Protein AF-0000000083551560 (afdb_homodimer)

pLDDT: mean 97.38, std 2.52, range [78.31, 99.0]

Foldseek 3Di:
DKKKKWFADLVAQKIKMKMWDQAFDPLPAFWDDDRNFKIKGKDQVGDSVLRVQLVVCSVVPDAQVVSQVVSCPPDPVSLRIKMKMHTNDDWIDIDHHVPQDAAWEWDIADRMIMTDGQFLDNCLNVQLRVQLVVPVVDDNQVSRLSSVVSSVVVGGHNDDQIFKMWMWMQHPPGQTLDTDIRRGDPSPHSVVSVVVVVVCPNVSVVVVCCVPPVLVPFAEPVVLVVVLVVCVVVVNCVPPVCVVPVVVGGYDD/DKKKKWFADLVAQKIKMKMWDQAFDPLPAFWDDDRNFKIKGKDQVGDSVLRVQLVVCSVVPDAQVVSQVVSCPPDPVSLRIKMKMHTNDDWIDIDHHVPQDAAWEWDIADRMIMTDGQFLDNCLRVQLRVQLVVPVVDDNQVSRLSSVVSSVVVGGHNDHQIFKMWMWMQHPPRRTLDTDIRRGDPSPHSVVSVVVVVVCPCVSVVVVCCVPPVLPDFAEPVVLVVVLVVCVVVVNCVPPVCVVPVVVGGYDD

Organism: NCBI:txid2306993

Structure (mmCIF, N/CA/C/O backbone):
data_AF-0000000083551560-model_v1
#
loop_
_entity.id
_entity.type
_entity.pdbx_description
1 polymer 'DUF1028 domain-containing protein'
#
loop_
_atom_site.group_PDB
_atom_site.id
_atom_site.type_symbol
_atom_site.label_atom_id
_atom_site.label_alt_id
_atom_site.label_comp_id
_atom_site.label_asym_id
_atom_site.label_entity_id
_atom_site.label_seq_id
_atom_site.pdbx_PDB_ins_code
_atom_site.Cartn_x
_atom_site.Cartn_y
_atom_site.Cartn_z
_atom_site.occupancy
_atom_site.B_iso_or_equiv
_atom_site.auth_seq_id
_atom_site.auth_comp_id
_atom_site.auth_asym_id
_atom_site.auth_atom_id
_atom_site.pdbx_PDB_model_num
ATOM 1 N N . MET A 1 1 ? 1.257 18.984 1.063 1 97.06 1 MET A N 1
ATOM 2 C CA . MET A 1 1 ? -0.094 19.359 1.476 1 97.06 1 MET A CA 1
ATOM 3 C C . MET A 1 1 ? -0.977 18.109 1.617 1 97.06 1 MET A C 1
ATOM 5 O O . MET A 1 1 ? -0.95 17.234 0.764 1 97.06 1 MET A O 1
ATOM 9 N N . THR A 1 2 ? -1.679 18.062 2.654 1 98.44 2 THR A N 1
ATOM 10 C CA . THR A 1 2 ? -2.381 16.812 2.936 1 98.44 2 THR A CA 1
ATOM 11 C C . THR A 1 2 ? -3.582 17.062 3.846 1 98.44 2 THR A C 1
ATOM 13 O O . THR A 1 2 ? -3.502 17.859 4.781 1 98.44 2 THR A O 1
ATOM 16 N N . PHE A 1 3 ? -4.68 16.453 3.555 1 98.88 3 PHE A N 1
ATOM 17 C CA . PHE A 1 3 ? -5.719 16.281 4.566 1 98.88 3 PHE A CA 1
ATOM 18 C C . PHE A 1 3 ? -6.18 14.828 4.629 1 98.88 3 PHE A C 1
ATOM 20 O O . PHE A 1 3 ? -6.164 14.125 3.617 1 98.88 3 PHE A O 1
ATOM 27 N N . SER A 1 4 ? -6.488 14.367 5.793 1 98.94 4 SER A N 1
ATOM 28 C CA . SER A 1 4 ? -6.73 12.961 6.09 1 98.94 4 SER A CA 1
ATOM 29 C C . SER A 1 4 ? -7.738 12.797 7.227 1 98.94 4 SER A C 1
ATOM 31 O O . SER A 1 4 ? -8.047 13.766 7.93 1 98.94 4 SER A O 1
ATOM 33 N N . ILE A 1 5 ? -8.25 11.594 7.324 1 98.94 5 ILE A N 1
ATOM 34 C CA . ILE A 1 5 ? -9.133 11.25 8.43 1 98.94 5 ILE A CA 1
ATOM 35 C C . ILE A 1 5 ? -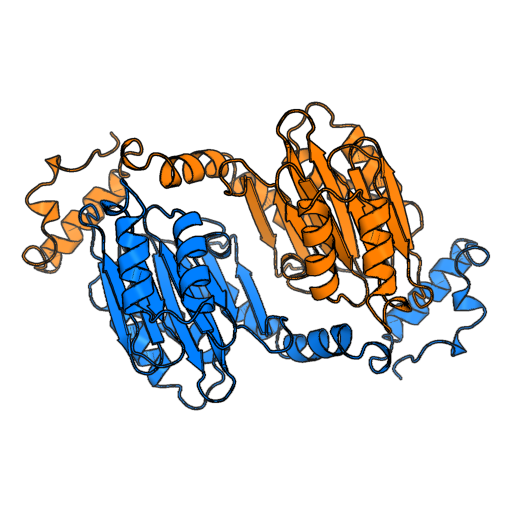8.875 9.805 8.859 1 98.94 5 ILE A C 1
ATOM 37 O O . ILE A 1 5 ? -8.648 8.93 8.023 1 98.94 5 ILE A O 1
ATOM 41 N N . ILE A 1 6 ? -8.812 9.555 10.141 1 98.94 6 ILE A N 1
ATOM 42 C CA . ILE A 1 6 ? -8.836 8.219 10.727 1 98.94 6 ILE A CA 1
ATOM 43 C C . ILE A 1 6 ? -10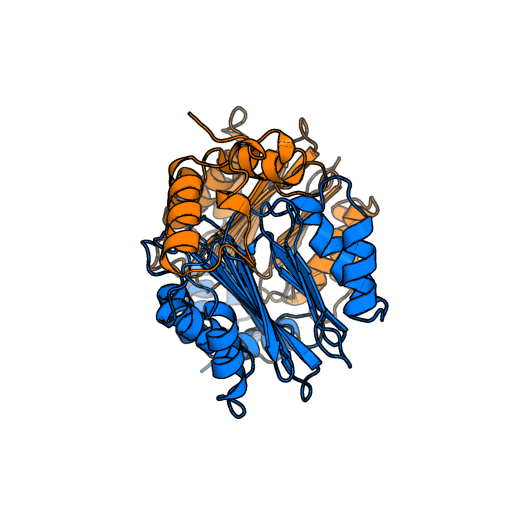.094 8.055 11.578 1 98.94 6 ILE A C 1
ATOM 45 O O . ILE A 1 6 ? -10.609 9.023 12.133 1 98.94 6 ILE A O 1
ATOM 49 N N . ALA A 1 7 ? -10.539 6.828 11.648 1 98.69 7 ALA A N 1
ATOM 50 C CA . ALA A 1 7 ? -11.812 6.594 12.32 1 98.69 7 ALA A CA 1
ATOM 51 C C . ALA A 1 7 ? -11.93 5.141 12.766 1 98.69 7 ALA A C 1
ATOM 53 O O . ALA A 1 7 ? -11.141 4.289 12.359 1 98.69 7 ALA A O 1
ATOM 54 N N . ARG A 1 8 ? -12.859 4.883 13.609 1 97.56 8 ARG A N 1
ATOM 55 C CA . ARG A 1 8 ? -13.156 3.527 14.07 1 97.56 8 ARG A CA 1
ATOM 56 C C . ARG A 1 8 ? -14.641 3.211 13.914 1 97.56 8 ARG A C 1
ATOM 58 O O . ARG A 1 8 ? -15.477 4.117 13.914 1 97.56 8 ARG A O 1
ATOM 65 N N . ASP A 1 9 ? -14.953 2.07 13.734 1 95.44 9 ASP A N 1
ATOM 66 C CA . ASP A 1 9 ? -16.281 1.498 13.836 1 95.44 9 ASP A CA 1
ATOM 67 C C . ASP A 1 9 ? -16.422 0.632 15.086 1 95.44 9 ASP A C 1
ATOM 69 O O . ASP A 1 9 ? -15.938 -0.5 15.117 1 95.44 9 ASP A O 1
ATOM 73 N N . THR A 1 10 ? -17.125 1.082 16.016 1 90.88 10 THR A N 1
ATOM 74 C CA . THR A 1 10 ? -17.188 0.45 17.328 1 90.88 10 THR A CA 1
ATOM 75 C C . THR A 1 10 ? -17.969 -0.865 17.266 1 90.88 10 THR A C 1
ATOM 77 O O . THR A 1 10 ? -17.859 -1.702 18.156 1 90.88 10 THR A O 1
ATOM 80 N N . ARG A 1 11 ? -18.75 -1.094 16.234 1 91.75 11 ARG A N 1
ATOM 81 C CA . ARG A 1 11 ? -19.531 -2.32 16.094 1 91.75 11 ARG A CA 1
ATOM 82 C C . ARG A 1 11 ? -18.641 -3.477 15.641 1 91.75 11 ARG A C 1
ATOM 84 O O . ARG A 1 11 ? -18.828 -4.613 16.078 1 91.75 11 ARG A O 1
ATOM 91 N N . THR A 1 12 ? -17.594 -3.197 14.82 1 93.5 12 THR A N 1
ATOM 92 C CA . THR A 1 12 ? -16.859 -4.27 14.148 1 93.5 12 THR A CA 1
ATOM 93 C C . THR A 1 12 ? -15.422 -4.34 14.648 1 93.5 12 THR A C 1
ATOM 95 O O . THR A 1 12 ? -14.727 -5.332 14.414 1 93.5 12 THR A O 1
ATOM 98 N N . GLY A 1 13 ? -14.969 -3.271 15.305 1 95.81 13 GLY A N 1
ATOM 99 C CA . GLY A 1 13 ? -13.562 -3.197 15.68 1 95.81 13 GLY A CA 1
ATOM 100 C C . GLY A 1 13 ? -12.68 -2.682 14.562 1 95.81 13 GLY A C 1
ATOM 101 O O . GLY A 1 13 ? -11.469 -2.529 14.742 1 95.81 13 GLY A O 1
ATOM 102 N N . ALA A 1 14 ? -13.273 -2.328 13.43 1 98.06 14 ALA A N 1
ATOM 103 C CA . ALA A 1 14 ? -12.508 -1.845 12.281 1 98.06 14 ALA A CA 1
ATOM 104 C C . ALA A 1 14 ? -11.984 -0.431 12.523 1 98.06 14 ALA A C 1
ATOM 106 O O . ALA A 1 14 ? -12.68 0.395 13.125 1 98.06 14 ALA A O 1
ATOM 107 N N . PHE A 1 15 ? -10.875 -0.193 12.141 1 98.75 15 PHE A N 1
ATOM 108 C CA . PHE A 1 15 ? -10.297 1.14 12 1 98.75 15 PHE A CA 1
ATOM 109 C C . PHE A 1 15 ? -10.039 1.467 10.531 1 98.75 15 PHE A C 1
ATOM 111 O O . PHE A 1 15 ? -9.789 0.569 9.727 1 98.75 15 PHE A O 1
ATOM 118 N N . GLY A 1 16 ? -10.133 2.684 10.188 1 98.81 16 GLY A N 1
ATOM 119 C CA . GLY A 1 16 ? -9.938 3.074 8.797 1 98.81 16 GLY A CA 1
ATOM 120 C C . GLY A 1 16 ? -9.32 4.453 8.648 1 98.81 16 GLY A C 1
ATOM 121 O O . GLY A 1 16 ? -9.242 5.211 9.617 1 98.81 16 GLY A O 1
ATOM 122 N N . ALA A 1 17 ? -8.867 4.73 7.477 1 98.94 17 ALA A N 1
ATOM 123 C CA . ALA A 1 17 ? -8.273 6.016 7.125 1 98.94 17 ALA A CA 1
ATOM 124 C C . ALA A 1 17 ? -8.531 6.352 5.656 1 98.94 17 ALA A C 1
ATOM 126 O O . ALA A 1 17 ? -8.602 5.457 4.812 1 98.94 17 ALA A O 1
ATOM 127 N N . ALA A 1 18 ? -8.719 7.551 5.371 1 98.94 18 ALA A N 1
ATOM 128 C CA . ALA A 1 18 ? -8.68 8.125 4.027 1 98.94 18 ALA A CA 1
ATOM 129 C C . ALA A 1 18 ? -7.781 9.359 3.984 1 98.94 18 ALA A C 1
ATOM 131 O O . ALA A 1 18 ? -7.73 10.133 4.945 1 98.94 18 ALA A O 1
ATOM 132 N N . ILE A 1 19 ? -7.098 9.57 2.902 1 99 19 ILE A N 1
ATOM 133 C CA . ILE A 1 19 ? -6.09 10.617 2.832 1 99 19 ILE A CA 1
ATOM 134 C C . ILE A 1 19 ? -5.895 11.047 1.38 1 99 19 ILE A C 1
ATOM 136 O O . ILE A 1 19 ? -6.102 10.258 0.458 1 99 19 ILE A O 1
ATOM 140 N N . THR A 1 20 ? -5.539 12.289 1.147 1 98.94 20 THR A N 1
ATOM 141 C CA . THR A 1 20 ? -5.215 12.789 -0.182 1 98.94 20 THR A CA 1
ATOM 142 C C . THR A 1 20 ? -4.172 13.906 -0.1 1 98.94 20 THR A C 1
ATOM 144 O O . THR A 1 20 ? -3.947 14.477 0.97 1 98.94 20 THR A O 1
ATOM 147 N N . THR A 1 21 ? -3.455 14.086 -1.153 1 98.62 21 THR A N 1
ATOM 148 C CA . THR A 1 21 ? -2.438 15.133 -1.242 1 98.62 21 THR A CA 1
ATOM 149 C C . THR A 1 21 ? -2.178 15.508 -2.697 1 98.62 21 THR A C 1
ATOM 151 O O . THR A 1 21 ? -2.641 14.828 -3.615 1 98.62 21 THR A O 1
ATOM 154 N N . SER A 1 22 ? -1.489 16.562 -2.871 1 97.62 22 SER A N 1
ATOM 155 C CA . SER A 1 22 ? -1.077 17.031 -4.191 1 97.62 22 SER A CA 1
ATOM 156 C C . SER A 1 22 ? 0.208 16.359 -4.645 1 97.62 22 SER A C 1
ATOM 158 O O . SER A 1 22 ? 0.675 16.578 -5.762 1 97.62 22 SER A O 1
ATOM 160 N N . ASP A 1 23 ? 0.834 15.523 -3.846 1 96.81 23 ASP A N 1
ATOM 161 C CA . ASP A 1 23 ? 2.008 14.742 -4.223 1 96.81 23 ASP A CA 1
ATOM 162 C C . ASP A 1 23 ? 1.615 13.32 -4.621 1 96.81 23 ASP A C 1
ATOM 164 O O . ASP A 1 23 ? 0.434 12.969 -4.598 1 96.81 23 ASP A O 1
ATOM 168 N N . LEU A 1 24 ? 2.6 12.562 -5.086 1 98.19 24 LEU A N 1
ATOM 169 C CA . LEU A 1 24 ? 2.355 11.211 -5.582 1 98.19 24 LEU A CA 1
ATOM 170 C C . LEU A 1 24 ? 2.344 10.211 -4.434 1 98.19 24 LEU A C 1
ATOM 172 O O . LEU A 1 24 ? 3.061 10.383 -3.445 1 98.19 24 LEU A O 1
ATOM 176 N N . ALA A 1 25 ? 1.573 9.148 -4.473 1 98.56 25 ALA A N 1
ATOM 177 C CA . ALA A 1 25 ? 1.641 7.902 -3.715 1 98.56 25 ALA A CA 1
ATOM 178 C C . ALA A 1 25 ? 1.571 8.172 -2.215 1 98.56 25 ALA A C 1
ATOM 180 O O . ALA A 1 25 ? 2.395 7.66 -1.449 1 98.56 25 ALA A O 1
ATOM 181 N N . VAL A 1 26 ? 0.605 8.945 -1.795 1 98.44 26 VAL A N 1
ATOM 182 C CA . VAL A 1 26 ? 0.476 9.328 -0.392 1 98.44 26 VAL A CA 1
ATOM 183 C C . VAL A 1 26 ? 0.164 8.094 0.452 1 98.44 26 VAL A C 1
ATOM 185 O O . VAL A 1 26 ? 0.526 8.031 1.629 1 98.44 26 VAL A O 1
ATOM 188 N N . GLY A 1 27 ? -0.445 7.09 -0.131 1 98 27 GLY A N 1
ATOM 189 C CA . GLY A 1 27 ? -0.878 5.902 0.589 1 98 27 GLY A CA 1
ATOM 190 C C . GLY A 1 27 ? 0.275 5.078 1.126 1 98 27 GLY A C 1
ATOM 191 O O . GLY A 1 27 ? 0.076 4.191 1.959 1 98 27 GLY A O 1
ATOM 192 N N . SER A 1 28 ? 1.477 5.387 0.774 1 97.06 28 SER A N 1
ATOM 193 C CA . SER A 1 28 ? 2.625 4.559 1.127 1 97.06 28 SER A CA 1
ATOM 194 C C . SER A 1 28 ? 3.236 4.996 2.453 1 97.06 28 SER A C 1
ATOM 196 O O . SER A 1 28 ? 4.086 4.297 3.012 1 97.06 28 SER A O 1
ATOM 198 N N . ARG A 1 29 ? 2.807 6.105 3.104 1 96.25 29 ARG A N 1
ATOM 199 C CA . ARG A 1 29 ? 3.75 6.566 4.11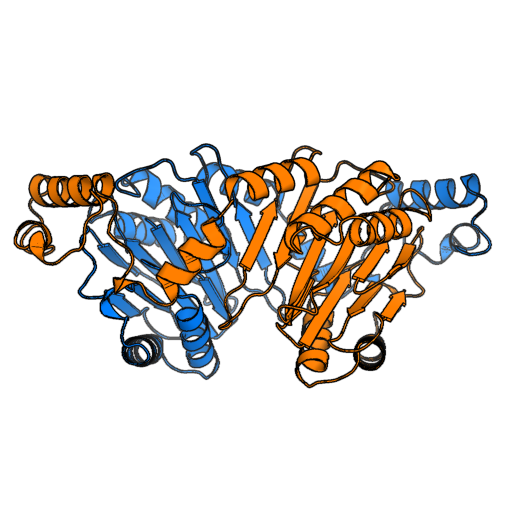7 1 96.25 29 ARG A CA 1
ATOM 200 C C . ARG A 1 29 ? 3.018 7.129 5.332 1 96.25 29 ARG A C 1
ATOM 202 O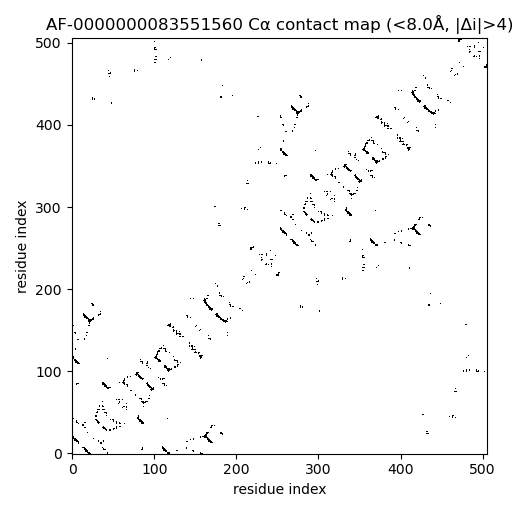 O . ARG A 1 29 ? 3.58 7.195 6.426 1 96.25 29 ARG A O 1
ATOM 209 N N . CYS A 1 30 ? 1.749 7.547 5.285 1 98.56 30 CYS A N 1
ATOM 210 C CA . CYS A 1 30 ? 1.188 8.438 6.297 1 98.56 30 CYS A CA 1
ATOM 211 C C . CYS A 1 30 ? 0.324 7.66 7.285 1 98.56 30 CYS A C 1
ATOM 213 O O . CYS A 1 30 ? 0.134 8.094 8.422 1 98.56 30 CYS A O 1
ATOM 215 N N . VAL A 1 31 ? -0.224 6.484 6.859 1 98.88 31 VAL A N 1
ATOM 216 C CA . VAL A 1 31 ? -1.311 5.855 7.602 1 98.88 31 VAL A CA 1
ATOM 217 C C . VAL A 1 31 ? -0.821 4.547 8.219 1 98.88 31 VAL A C 1
ATOM 219 O O . VAL A 1 31 ? -0.2 3.725 7.543 1 98.88 31 VAL A O 1
ATOM 222 N N . ARG A 1 32 ? -1.04 4.332 9.5 1 98.88 32 ARG A N 1
ATOM 223 C CA . ARG A 1 32 ? -0.891 3.041 10.156 1 98.88 32 ARG A CA 1
ATOM 224 C C . ARG A 1 32 ? -2.168 2.65 10.891 1 98.88 32 ARG A C 1
ATOM 226 O O . ARG A 1 32 ? -2.775 3.479 11.578 1 98.88 32 ARG A O 1
ATOM 233 N N . LEU A 1 33 ? -2.574 1.446 10.75 1 98.81 33 LEU A N 1
ATOM 234 C CA . LEU A 1 33 ? -3.795 0.947 11.375 1 98.81 33 LEU A CA 1
ATOM 235 C C . LEU A 1 33 ? -3.533 -0.365 12.109 1 98.81 33 LEU A C 1
ATOM 237 O O . LEU A 1 33 ? -2.648 -1.131 11.719 1 98.81 33 LEU A O 1
ATOM 241 N N . CYS A 1 34 ? -4.266 -0.611 13.094 1 98.38 34 CYS A N 1
ATOM 242 C CA . CYS A 1 34 ? -4.305 -1.884 13.805 1 98.38 34 CYS A CA 1
ATOM 243 C C . CYS A 1 34 ? -5.734 -2.238 14.203 1 98.38 34 CYS A C 1
ATOM 245 O O . CYS A 1 34 ? -6.355 -1.523 14.992 1 98.38 34 CYS A O 1
ATOM 247 N N . HIS A 1 35 ? -6.223 -3.342 13.719 1 98.38 35 HIS A N 1
ATOM 248 C CA . HIS A 1 35 ? -7.594 -3.775 13.969 1 98.38 35 HIS A CA 1
ATOM 249 C C . HIS A 1 35 ? -7.871 -3.881 15.469 1 98.38 35 HIS A C 1
ATOM 251 O O . HIS A 1 35 ? -7.082 -4.465 16.203 1 98.38 35 HIS A O 1
ATOM 257 N N . GLY A 1 36 ? -8.938 -3.293 15.891 1 97.75 36 GLY A N 1
ATOM 258 C CA . GLY A 1 36 ? -9.406 -3.379 17.266 1 97.75 36 GLY A CA 1
ATOM 259 C C . GLY A 1 36 ? -8.594 -2.533 18.219 1 97.75 36 GLY A C 1
ATOM 260 O O . GLY A 1 36 ? -8.953 -2.4 19.391 1 97.75 36 GLY A O 1
ATOM 261 N N . LYS A 1 37 ? -7.504 -1.82 17.703 1 98.06 37 LYS A N 1
ATOM 262 C CA . LYS A 1 37 ? -6.57 -1.209 18.641 1 98.06 37 LYS A CA 1
ATOM 263 C C . LYS A 1 37 ? -6.402 0.281 18.359 1 98.06 37 LYS A C 1
ATOM 265 O O . LYS A 1 37 ? -6.297 1.086 19.297 1 98.06 37 LYS A O 1
ATOM 270 N N . GLY A 1 38 ? -6.281 0.582 17.016 1 98.62 38 GLY A N 1
ATOM 271 C CA . GLY A 1 38 ? -6.117 2.012 16.812 1 98.62 38 GLY A CA 1
ATOM 272 C C . GLY A 1 38 ? -5.695 2.369 15.406 1 98.62 38 GLY A C 1
ATOM 273 O O . GLY A 1 38 ? -5.562 1.49 14.547 1 98.62 38 GLY A O 1
ATOM 274 N N . ALA A 1 39 ? -5.602 3.645 15.164 1 98.88 39 ALA A N 1
ATOM 275 C CA . ALA A 1 39 ? -5.09 4.254 13.945 1 98.88 39 ALA A CA 1
ATOM 276 C C . ALA A 1 39 ? -4.152 5.418 14.258 1 98.88 39 ALA A C 1
ATOM 278 O O . ALA A 1 39 ? -4.367 6.148 15.227 1 98.88 39 ALA A O 1
ATOM 279 N N . PHE A 1 40 ? -3.119 5.586 13.5 1 98.94 40 PHE A N 1
ATOM 280 C CA . PHE A 1 40 ? -2.127 6.633 13.711 1 98.94 40 PHE A CA 1
ATOM 281 C C . PHE A 1 40 ? -1.745 7.289 12.391 1 98.94 40 PHE A C 1
ATOM 283 O O . PHE A 1 40 ? -1.507 6.602 11.398 1 98.94 40 PHE A O 1
ATOM 290 N N . LEU A 1 41 ? -1.719 8.602 12.383 1 98.88 41 LEU A N 1
ATOM 291 C CA . LEU A 1 41 ? -1.284 9.391 11.234 1 98.88 41 LEU A CA 1
ATOM 292 C C . LEU A 1 41 ? 0.032 10.102 11.531 1 98.88 41 LEU A C 1
ATOM 294 O O . LEU A 1 41 ? 0.204 10.672 12.609 1 98.88 41 LEU A O 1
ATOM 298 N N . SER A 1 42 ? 0.953 10.031 10.641 1 98.88 42 SER A N 1
ATOM 299 C CA . SER A 1 42 ? 2.127 10.891 10.57 1 98.88 42 SER A CA 1
ATOM 300 C C . SER A 1 42 ? 2.195 11.625 9.234 1 98.88 42 SER A C 1
ATOM 302 O O . SER A 1 42 ? 2.322 11 8.18 1 98.88 42 SER A O 1
ATOM 304 N N . GLN A 1 43 ? 2.102 12.914 9.273 1 98.69 43 GLN A N 1
ATOM 305 C CA . GLN A 1 43 ? 2.113 13.688 8.039 1 98.69 43 GLN A CA 1
ATOM 306 C C . GLN A 1 43 ? 2.768 15.055 8.25 1 98.69 43 GLN A C 1
ATOM 308 O O . GLN A 1 43 ? 3.281 15.336 9.336 1 98.69 43 GLN A O 1
ATOM 313 N N . HIS A 1 44 ? 2.848 15.945 7.148 1 98.19 44 HIS A N 1
ATOM 314 C CA . HIS A 1 44 ? 3.643 17.172 7.121 1 98.19 44 HIS A CA 1
ATOM 315 C C . HIS A 1 44 ? 5.129 16.859 7.281 1 98.19 44 HIS A C 1
ATOM 317 O O . HIS A 1 44 ? 5.641 16.828 8.406 1 98.19 44 HIS A O 1
ATOM 323 N N . ARG A 1 45 ? 5.902 16.984 6.168 1 97.12 45 ARG A N 1
ATOM 324 C CA . ARG A 1 45 ? 7.27 16.469 6.148 1 97.12 45 ARG A CA 1
ATOM 325 C C . ARG A 1 45 ? 7.34 15.086 6.789 1 97.12 45 ARG A C 1
ATOM 327 O O . ARG A 1 45 ? 8.078 14.883 7.754 1 97.12 45 ARG A O 1
ATOM 334 N N . THR A 1 46 ? 6.652 14.188 6.148 1 97.88 46 THR A N 1
ATOM 335 C CA . THR A 1 46 ? 6.297 12.891 6.723 1 97.88 46 THR A CA 1
ATOM 336 C C . THR A 1 46 ? 7.551 12.086 7.047 1 97.88 46 THR A C 1
ATOM 338 O O . THR A 1 46 ? 8.453 11.961 6.211 1 97.88 46 THR A O 1
ATOM 341 N N . ASP A 1 47 ? 7.648 11.617 8.234 1 98.25 47 ASP A N 1
ATOM 342 C CA . ASP A 1 47 ? 8.508 10.523 8.68 1 98.25 47 ASP A CA 1
ATOM 343 C C . ASP A 1 47 ? 7.684 9.305 9.07 1 98.25 47 ASP A C 1
ATOM 345 O O . ASP A 1 47 ? 7.117 9.25 10.164 1 98.25 47 ASP A O 1
ATOM 349 N N . SER A 1 48 ? 7.699 8.328 8.164 1 97.88 48 SER A N 1
ATOM 350 C CA . SER A 1 48 ? 6.828 7.168 8.32 1 97.88 48 SER A CA 1
ATOM 351 C C . SER A 1 48 ? 7.191 6.379 9.578 1 97.88 48 SER A C 1
ATOM 353 O O . SER A 1 48 ? 6.344 5.684 10.141 1 97.88 48 SER A O 1
ATOM 355 N N . ARG A 1 49 ? 8.391 6.508 10.109 1 98 49 ARG A N 1
ATOM 356 C CA . ARG A 1 49 ? 8.836 5.793 11.297 1 98 49 ARG A CA 1
ATOM 357 C C . ARG A 1 49 ? 8.039 6.219 12.531 1 98 49 ARG A C 1
ATOM 359 O O . ARG A 1 49 ? 7.855 5.434 13.461 1 98 49 ARG A O 1
ATOM 366 N N . LEU A 1 50 ? 7.57 7.438 12.508 1 98.81 50 LEU A N 1
ATOM 367 C CA . LEU A 1 50 ? 6.746 7.922 13.609 1 98.81 50 LEU A CA 1
ATOM 368 C C . LEU A 1 50 ? 5.391 7.223 13.625 1 98.81 50 LEU A C 1
ATOM 370 O O . LEU A 1 50 ? 4.844 6.941 14.695 1 98.81 50 LEU A O 1
ATOM 374 N N . GLY A 1 51 ? 4.824 7.004 12.43 1 98.75 51 GLY A N 1
ATOM 375 C CA . GLY A 1 51 ? 3.619 6.195 12.344 1 98.75 51 GLY A CA 1
ATOM 376 C C . GLY A 1 51 ? 3.811 4.781 12.867 1 98.75 51 GLY A C 1
ATOM 377 O O . GLY A 1 51 ? 2.936 4.242 13.539 1 98.75 51 GLY A O 1
ATOM 378 N N . ASP A 1 52 ? 4.984 4.168 12.508 1 98.44 52 ASP A N 1
ATOM 379 C CA . ASP A 1 52 ? 5.309 2.826 12.984 1 98.44 52 ASP A CA 1
ATOM 380 C C . ASP A 1 52 ? 5.355 2.779 14.508 1 98.44 52 ASP A C 1
ATOM 382 O O . ASP A 1 52 ? 4.801 1.869 15.125 1 98.44 52 ASP A O 1
ATOM 386 N N . LEU A 1 53 ? 6.023 3.754 15.086 1 98.75 53 LEU A N 1
ATOM 387 C CA . LEU A 1 53 ? 6.094 3.822 16.547 1 98.75 53 LEU A CA 1
ATOM 388 C C . LEU A 1 53 ? 4.707 4.023 17.141 1 98.75 53 LEU A C 1
ATOM 390 O O . LEU A 1 53 ? 4.328 3.328 18.094 1 98.75 53 LEU A O 1
ATOM 394 N N . GLY A 1 54 ? 3.963 4.961 16.641 1 98.88 54 GLY A N 1
ATOM 395 C CA . GLY A 1 54 ? 2.643 5.277 17.172 1 98.88 54 GLY A CA 1
ATOM 396 C C . GLY A 1 54 ? 1.703 4.086 17.172 1 98.88 54 GLY A C 1
ATOM 397 O O . GLY A 1 54 ? 1.046 3.807 18.172 1 98.88 54 GLY A O 1
ATOM 398 N N . ILE A 1 55 ? 1.688 3.359 16.062 1 98.88 55 ILE A N 1
ATOM 399 C CA . ILE A 1 55 ? 0.74 2.256 15.969 1 98.88 55 ILE A CA 1
ATOM 400 C C . ILE A 1 55 ? 1.169 1.119 16.891 1 98.88 55 ILE A C 1
ATOM 402 O O . ILE A 1 55 ? 0.325 0.414 17.453 1 98.88 55 ILE A O 1
ATOM 406 N N . SER A 1 56 ? 2.469 0.945 17 1 98.81 56 SER A N 1
ATOM 407 C CA . SER A 1 56 ? 2.949 -0.075 17.938 1 98.81 56 SER A CA 1
ATOM 408 C C . SER A 1 56 ? 2.48 0.206 19.359 1 98.81 56 SER A C 1
ATOM 410 O O . SER A 1 56 ? 2.115 -0.717 20.094 1 98.81 56 SER A O 1
ATOM 412 N N . LEU A 1 57 ? 2.496 1.465 19.781 1 98.88 57 LEU A N 1
ATOM 413 C CA . LEU A 1 57 ? 2.029 1.861 21.094 1 98.88 57 LEU A CA 1
ATOM 414 C C . LEU A 1 57 ? 0.537 1.589 21.25 1 98.88 57 LEU A C 1
ATOM 416 O O . LEU A 1 57 ? 0.1 1.064 22.281 1 98.88 57 LEU A O 1
ATOM 420 N N . LEU A 1 58 ? -0.231 1.94 20.266 1 98.75 58 LEU A N 1
ATOM 421 C CA . LEU A 1 58 ? -1.664 1.674 20.312 1 98.75 58 LEU A CA 1
ATOM 422 C C . LEU A 1 58 ? -1.938 0.174 20.359 1 98.75 58 LEU A C 1
ATOM 424 O O . LEU A 1 58 ? -2.846 -0.273 21.062 1 98.75 58 LEU A O 1
ATOM 428 N N . ALA A 1 59 ? -1.176 -0.565 19.578 1 98.38 59 ALA A N 1
ATOM 429 C CA . ALA A 1 59 ? -1.316 -2.02 19.547 1 98.38 59 ALA A CA 1
ATOM 430 C C . ALA A 1 59 ? -1.069 -2.611 20.938 1 98.38 59 ALA A C 1
ATOM 432 O O . ALA A 1 59 ? -1.66 -3.633 21.297 1 98.38 59 ALA A O 1
ATOM 433 N N . GLU A 1 60 ? -0.254 -1.979 21.688 1 98.31 60 GLU A N 1
ATOM 434 C CA . GLU A 1 60 ? 0.075 -2.424 23.031 1 98.31 60 GLU A CA 1
ATOM 435 C C . GLU A 1 60 ? -0.985 -1.975 24.031 1 98.31 60 GLU A C 1
ATOM 437 O O . GLU A 1 60 ? -0.91 -2.312 25.219 1 98.31 60 GLU A O 1
ATOM 442 N N . GLY A 1 61 ? -1.877 -1.144 23.609 1 97.5 61 GLY A N 1
ATOM 443 C CA . GLY A 1 61 ? -3 -0.776 24.453 1 97.5 61 GLY A CA 1
ATOM 444 C C . GLY A 1 61 ? -2.896 0.633 25.016 1 97.5 61 GLY A C 1
ATOM 445 O O . GLY A 1 61 ? -3.715 1.045 25.844 1 97.5 61 GLY A O 1
ATOM 446 N N . ARG A 1 62 ? -1.886 1.403 24.562 1 98 62 ARG A N 1
ATOM 447 C CA . ARG A 1 62 ? -1.795 2.795 25 1 98 62 ARG A CA 1
ATOM 448 C C . ARG A 1 62 ? -2.941 3.623 24.422 1 98 62 ARG A C 1
ATOM 450 O O . ARG A 1 62 ? -3.465 3.309 23.359 1 98 62 ARG A O 1
ATOM 457 N N . SER A 1 63 ? -3.301 4.652 25.172 1 98.25 63 SER A N 1
ATOM 458 C CA . SER A 1 63 ? -4.32 5.57 24.672 1 98.25 63 SER A CA 1
ATOM 459 C C . SER A 1 63 ? -3.779 6.426 23.531 1 98.25 63 SER A C 1
ATOM 461 O O . SER A 1 63 ? -2.566 6.516 23.344 1 98.25 63 SER A O 1
ATOM 463 N N . ALA A 1 64 ? -4.695 7.02 22.812 1 98.62 64 ALA A N 1
ATOM 464 C CA . ALA A 1 64 ? -4.316 7.941 21.75 1 98.62 64 ALA A CA 1
ATOM 465 C C . ALA A 1 64 ? -3.455 9.078 22.281 1 98.62 64 ALA A C 1
ATOM 467 O O . ALA A 1 64 ? -2.445 9.445 21.672 1 98.62 64 ALA A O 1
ATOM 468 N N . GLU A 1 65 ? -3.852 9.625 23.406 1 98.38 65 GLU A N 1
ATOM 469 C CA . GLU A 1 65 ? -3.109 10.719 24.031 1 98.38 65 GLU A CA 1
ATOM 470 C C . GLU A 1 65 ? -1.697 10.273 24.406 1 98.38 65 GLU A C 1
ATOM 472 O O . GLU A 1 65 ? -0.729 11 24.156 1 98.38 65 GLU A O 1
ATOM 477 N N . GLU A 1 66 ? -1.593 9.109 24.984 1 98.5 66 GLU A N 1
ATOM 478 C CA . GLU A 1 66 ? -0.289 8.586 25.375 1 98.5 66 GLU A CA 1
ATOM 479 C C . GLU A 1 66 ? 0.593 8.336 24.156 1 98.5 66 GLU A C 1
ATOM 481 O O . GLU A 1 66 ? 1.784 8.648 24.172 1 98.5 66 GLU A O 1
ATOM 486 N N . ALA A 1 67 ? 0.01 7.758 23.125 1 98.81 67 ALA A N 1
ATOM 487 C CA . ALA A 1 67 ? 0.764 7.449 21.906 1 98.81 67 ALA A CA 1
ATOM 488 C C . ALA A 1 67 ? 1.297 8.719 21.25 1 98.81 67 ALA A C 1
ATOM 490 O O . ALA A 1 67 ? 2.486 8.812 20.938 1 98.81 67 ALA A O 1
ATOM 491 N N . VAL A 1 68 ? 0.466 9.711 21.094 1 98.88 68 VAL A N 1
ATOM 492 C CA . VAL A 1 68 ? 0.872 10.961 20.469 1 98.88 68 VAL A CA 1
ATOM 493 C C . VAL A 1 68 ? 1.94 11.648 21.312 1 98.88 68 VAL A C 1
ATOM 495 O O . VAL A 1 68 ? 2.934 12.148 20.797 1 98.88 68 VAL A O 1
ATOM 498 N N . ALA A 1 69 ? 1.743 11.641 22.594 1 98.81 69 ALA A N 1
ATOM 499 C CA . ALA A 1 69 ? 2.711 12.266 23.5 1 98.81 69 ALA A CA 1
ATOM 500 C C . ALA A 1 69 ? 4.074 11.586 23.391 1 98.81 69 ALA A C 1
ATOM 502 O O . ALA A 1 69 ? 5.105 12.258 23.312 1 98.81 69 ALA A O 1
ATOM 503 N N . GLU A 1 70 ? 4.051 10.297 23.422 1 98.81 70 GLU A N 1
ATOM 504 C CA . GLU A 1 70 ? 5.305 9.555 23.359 1 98.81 70 GLU A CA 1
ATOM 505 C C . GLU A 1 70 ? 5.992 9.75 22.016 1 98.81 70 GLU A C 1
ATOM 507 O O . GLU A 1 70 ? 7.203 9.984 21.953 1 98.81 70 GLU A O 1
ATOM 512 N N . VAL A 1 71 ? 5.285 9.68 20.938 1 98.88 71 VAL A N 1
ATOM 513 C CA . VAL A 1 71 ? 5.863 9.859 19.609 1 98.88 71 VAL A CA 1
ATOM 514 C C . VAL A 1 71 ? 6.398 11.289 19.469 1 98.88 71 VAL A C 1
ATOM 516 O O . VAL A 1 71 ? 7.461 11.5 18.891 1 98.88 71 VAL A O 1
ATOM 519 N N . SER A 1 72 ? 5.727 12.281 20 1 98.62 72 SER A N 1
ATOM 520 C CA . SER A 1 72 ? 6.125 13.68 19.875 1 98.62 72 SER A CA 1
ATOM 521 C C . SER A 1 72 ? 7.438 13.945 20.609 1 98.62 72 SER A C 1
ATOM 523 O O . SER A 1 72 ? 8.109 14.945 20.344 1 98.62 72 SER A O 1
ATOM 525 N N . ARG A 1 73 ? 7.844 13.031 21.453 1 98.38 73 ARG A N 1
ATOM 526 C CA . ARG A 1 73 ? 9.086 13.195 22.203 1 98.38 73 ARG A CA 1
ATOM 527 C C . ARG A 1 73 ? 10.195 12.328 21.609 1 98.38 73 ARG A C 1
ATOM 529 O O . ARG A 1 73 ? 11.352 12.43 22.031 1 98.38 73 ARG A O 1
ATOM 536 N N . SER A 1 74 ? 9.867 11.602 20.641 1 97.94 74 SER A N 1
ATOM 537 C CA . SER A 1 74 ? 10.773 10.547 20.203 1 97.94 74 SER A CA 1
ATOM 538 C C . SER A 1 74 ? 11.758 11.062 19.156 1 97.94 74 SER A C 1
ATOM 540 O O . SER A 1 74 ? 12.719 10.367 18.812 1 97.94 74 SER A O 1
ATOM 542 N N . SER A 1 75 ? 11.516 12.328 18.688 1 96.12 75 SER A N 1
ATOM 543 C CA . SER A 1 75 ? 12.305 12.828 17.562 1 96.12 75 SER A CA 1
ATOM 544 C C . SER A 1 75 ? 12.719 14.281 17.781 1 96.12 75 SER A C 1
ATOM 546 O O . SER A 1 75 ? 11.938 15.086 18.297 1 96.12 75 SER A O 1
ATOM 548 N N . ALA A 1 76 ? 13.969 14.602 17.344 1 96 76 ALA A N 1
ATOM 549 C CA . ALA A 1 76 ? 14.445 15.984 17.422 1 96 76 ALA A CA 1
ATOM 550 C C . ALA A 1 76 ? 13.781 16.844 16.344 1 96 76 ALA A C 1
ATOM 552 O O . ALA A 1 76 ? 13.766 18.078 16.453 1 96 76 ALA A O 1
ATOM 553 N N . ASP A 1 77 ? 13.195 16.219 15.352 1 97.38 77 ASP A N 1
ATOM 554 C CA . ASP A 1 77 ? 12.641 16.938 14.211 1 97.38 77 ASP A CA 1
ATOM 555 C C . ASP A 1 77 ? 11.117 17.047 14.312 1 97.38 77 ASP A C 1
ATOM 557 O O . ASP A 1 77 ? 10.445 17.328 13.32 1 97.38 77 ASP A O 1
ATOM 561 N N . ILE A 1 78 ? 10.562 16.828 15.484 1 98.31 78 ILE A N 1
ATOM 562 C CA . ILE A 1 78 ? 9.125 16.688 15.688 1 98.31 78 ILE A CA 1
ATOM 563 C C . ILE A 1 78 ? 8.43 18 15.352 1 98.31 78 ILE A C 1
ATOM 565 O O . ILE A 1 78 ? 7.238 18.016 15.047 1 98.31 78 ILE A O 1
ATOM 569 N N . GLY A 1 79 ? 9.188 19.141 15.414 1 97.69 79 GLY A N 1
ATOM 570 C CA . GLY A 1 79 ? 8.617 20.438 15.133 1 97.69 79 GLY A CA 1
ATOM 571 C C . GLY A 1 79 ? 8.039 20.562 13.734 1 97.69 79 GLY A C 1
ATOM 572 O O . GLY A 1 79 ? 7.172 21.391 13.484 1 97.69 79 GLY A O 1
ATOM 573 N N . TRP A 1 80 ? 8.453 19.672 12.828 1 97.88 80 TRP A N 1
ATOM 574 C CA . TRP A 1 80 ? 7.996 19.734 11.445 1 97.88 80 TRP A CA 1
ATOM 575 C C . TRP A 1 80 ? 6.777 18.844 11.234 1 97.88 80 TRP A C 1
ATOM 577 O O . TRP A 1 80 ? 6.145 18.875 10.18 1 97.88 80 TRP A O 1
ATOM 587 N N . ARG A 1 81 ? 6.41 18.125 12.258 1 98.69 81 ARG A N 1
ATOM 588 C CA . ARG A 1 81 ? 5.512 17 12.008 1 98.69 81 ARG A CA 1
ATOM 589 C C . ARG A 1 81 ? 4.105 17.297 12.508 1 98.69 81 ARG A C 1
ATOM 591 O O . ARG A 1 81 ? 3.926 18.078 13.438 1 98.69 81 ARG A O 1
ATOM 598 N N . GLN A 1 82 ? 3.152 16.734 11.875 1 98.94 82 GLN A N 1
ATOM 599 C CA . GLN A 1 82 ? 1.762 16.641 12.305 1 98.94 82 GLN A CA 1
ATOM 600 C C . GLN A 1 82 ? 1.359 15.195 12.578 1 98.94 82 GLN A C 1
ATOM 602 O O . GLN A 1 82 ? 1.551 14.32 11.727 1 98.94 82 GLN A O 1
ATOM 607 N N . LEU A 1 83 ? 0.835 14.898 13.766 1 98.94 83 LEU A N 1
ATOM 608 C CA . LEU A 1 83 ? 0.482 13.547 14.195 1 98.94 83 LEU A CA 1
ATOM 609 C C . LEU A 1 83 ? -0.978 13.484 14.633 1 98.94 83 LEU A C 1
ATOM 611 O O . LEU A 1 83 ? -1.535 14.477 15.102 1 98.94 83 LEU A O 1
ATOM 615 N N . GLY A 1 84 ? -1.566 12.383 14.477 1 98.88 84 GLY A N 1
ATOM 616 C CA . GLY A 1 84 ? -2.904 12.102 14.969 1 98.88 84 GLY A CA 1
ATOM 617 C C . GLY A 1 84 ? -3.129 10.641 15.297 1 98.88 84 GLY A C 1
ATOM 618 O O . GLY A 1 84 ? -2.586 9.758 14.633 1 98.88 84 GLY A O 1
ATOM 619 N N . ALA A 1 85 ? -3.996 10.391 16.297 1 98.94 85 ALA A N 1
ATOM 620 C CA . ALA A 1 85 ? -4.285 9.016 16.688 1 98.94 85 ALA A CA 1
ATOM 621 C C . ALA A 1 85 ? -5.715 8.883 17.203 1 98.94 85 ALA A C 1
ATOM 623 O O . ALA A 1 85 ? -6.273 9.828 17.75 1 98.94 85 ALA A O 1
ATOM 624 N N . ILE A 1 86 ? -6.254 7.801 16.984 1 98.69 86 ILE A N 1
ATOM 625 C CA . ILE A 1 86 ? -7.469 7.344 17.656 1 98.69 86 ILE A CA 1
ATOM 626 C C . ILE A 1 86 ? -7.258 5.934 18.203 1 98.69 86 ILE A C 1
ATOM 628 O O . ILE A 1 86 ? -6.609 5.102 17.562 1 98.69 86 ILE A O 1
ATOM 632 N N . ASP A 1 87 ? -7.664 5.691 19.438 1 98.06 87 ASP A N 1
ATOM 633 C CA . ASP A 1 87 ? -7.562 4.371 20.047 1 98.06 87 ASP A CA 1
ATOM 634 C C . ASP A 1 87 ? -8.938 3.715 20.172 1 98.06 87 ASP A C 1
ATOM 636 O O . ASP A 1 87 ? -9.914 4.191 19.594 1 98.06 87 ASP A O 1
ATOM 640 N N . ALA A 1 88 ? -9.031 2.609 20.812 1 95.06 88 ALA A N 1
ATOM 641 C CA . ALA A 1 88 ? -10.25 1.801 20.859 1 95.06 88 ALA A CA 1
ATOM 642 C C . ALA A 1 88 ? -11.281 2.418 21.797 1 95.06 88 ALA A C 1
ATOM 644 O O . ALA A 1 88 ? -12.469 2.105 21.719 1 95.06 88 ALA A O 1
ATOM 645 N N . ALA A 1 89 ? -10.984 3.295 22.719 1 88.56 89 ALA A N 1
ATOM 646 C CA . ALA A 1 89 ? -11.906 3.717 23.781 1 88.56 89 ALA A CA 1
ATOM 647 C C . ALA A 1 89 ? -12.086 5.23 23.781 1 88.56 89 ALA A C 1
ATOM 649 O O . ALA A 1 89 ? -13.094 5.742 24.266 1 88.56 89 ALA A O 1
ATOM 650 N N . GLY A 1 90 ? -11.039 5.879 23.391 1 78.31 90 GLY A N 1
ATOM 651 C CA . GLY A 1 90 ? -11.039 7.297 23.703 1 78.31 90 GLY A CA 1
ATOM 652 C C . GLY A 1 90 ? -11.125 8.188 22.484 1 78.31 90 GLY A C 1
ATOM 653 O O . GLY A 1 90 ? -11.18 7.695 21.344 1 78.31 90 GLY A O 1
ATOM 654 N N . PRO A 1 91 ? -11.258 9.469 23 1 86.94 91 PRO A N 1
ATOM 655 C CA . PRO A 1 91 ? -11.227 10.422 21.891 1 86.94 91 PRO A CA 1
ATOM 656 C C . PRO A 1 91 ? -9.883 10.414 21.156 1 86.94 91 PRO A C 1
ATOM 658 O O . PRO A 1 91 ? -8.898 9.867 21.656 1 86.94 91 PRO A O 1
ATOM 661 N N . GLY A 1 92 ? -9.836 10.945 20.031 1 97 92 GLY A N 1
ATOM 662 C CA . GLY A 1 92 ? -8.617 11.125 19.25 1 97 92 GLY A CA 1
ATOM 663 C C . GLY A 1 92 ? -7.691 12.172 19.844 1 97 92 GLY A C 1
ATOM 664 O O . GLY A 1 92 ? -8.078 12.922 20.734 1 97 92 GLY A O 1
ATOM 665 N N . ALA A 1 93 ? -6.457 12.125 19.531 1 98.69 93 ALA A N 1
ATOM 666 C CA . ALA A 1 93 ? -5.441 13.102 19.906 1 98.69 93 ALA A CA 1
ATOM 667 C C . ALA A 1 93 ? -4.625 13.547 18.703 1 98.69 93 ALA A C 1
ATOM 669 O O . ALA A 1 93 ? -4.441 12.781 17.75 1 98.69 93 ALA A O 1
ATOM 670 N N . ALA A 1 94 ? -4.195 14.781 18.828 1 98.81 94 ALA A N 1
ATOM 671 C CA . ALA A 1 94 ? -3.414 15.336 17.719 1 98.81 94 ALA A CA 1
ATOM 672 C C . ALA A 1 94 ? -2.23 16.141 18.234 1 98.81 94 ALA A C 1
ATOM 674 O O . ALA A 1 94 ? -2.244 16.609 19.375 1 98.81 94 ALA A O 1
ATOM 675 N N . PHE A 1 95 ? -1.198 16.281 17.484 1 98.88 95 PHE A N 1
ATOM 676 C CA . PHE A 1 95 ? -0.019 17.109 17.719 1 98.88 95 PHE A CA 1
ATOM 677 C C . PHE A 1 95 ? 0.347 17.891 16.469 1 98.88 95 PHE A C 1
ATOM 679 O O . PHE A 1 95 ? 0.33 17.344 15.359 1 98.88 95 PHE A O 1
ATOM 686 N N . HIS A 1 96 ? 0.589 19.156 16.641 1 98.62 96 HIS A N 1
ATOM 687 C CA . HIS A 1 96 ? 1.092 20.016 15.578 1 98.62 96 HIS A CA 1
ATOM 688 C C . HIS A 1 96 ? 2.461 20.578 15.93 1 98.62 96 HIS A C 1
ATOM 690 O O . HIS A 1 96 ? 2.604 21.297 16.922 1 98.62 96 HIS A O 1
ATOM 696 N N . GLY A 1 97 ? 3.393 20.328 15.078 1 98 97 GLY A N 1
ATOM 697 C CA . GLY A 1 97 ? 4.734 20.844 15.305 1 98 97 GLY A CA 1
ATOM 698 C C . GLY A 1 97 ? 4.812 22.344 15.195 1 98 97 GLY A C 1
ATOM 699 O O . GLY A 1 97 ? 4.098 22.953 14.398 1 98 97 GLY A O 1
ATOM 700 N N . GLN A 1 98 ? 5.777 22.938 15.836 1 95.31 98 GLN A N 1
ATOM 701 C CA . GLN A 1 98 ? 5.883 24.391 15.945 1 95.31 98 GLN A CA 1
ATOM 702 C C . GLN A 1 98 ? 6.484 25 14.688 1 95.31 98 GLN A C 1
ATOM 704 O O . GLN A 1 98 ? 6.434 26.203 14.492 1 95.31 98 GLN A O 1
ATOM 709 N N . ARG A 1 99 ? 6.977 24.172 13.781 1 95.5 99 ARG A N 1
ATOM 710 C CA . ARG A 1 99 ? 7.629 24.688 12.578 1 95.5 99 ARG A CA 1
ATOM 711 C C . ARG A 1 99 ? 6.695 24.609 11.375 1 95.5 99 ARG A C 1
ATOM 713 O O . ARG A 1 99 ? 7.137 24.734 10.234 1 95.5 99 ARG A O 1
ATOM 720 N N . MET A 1 100 ? 5.512 24.344 11.594 1 96.81 100 MET A N 1
ATOM 721 C CA . MET A 1 100 ? 4.543 24.391 10.508 1 96.81 100 MET A CA 1
ATOM 722 C C . MET A 1 100 ? 4.16 25.828 10.172 1 96.81 100 MET A C 1
ATOM 724 O O . MET A 1 100 ? 3.73 26.578 11.047 1 96.81 100 MET A O 1
ATOM 728 N N . TYR A 1 101 ? 4.25 26.234 8.953 1 97 101 TYR A N 1
ATOM 729 C CA . TYR A 1 101 ? 4.199 27.641 8.555 1 97 101 TYR A CA 1
ATOM 730 C C . TYR A 1 101 ? 2.814 28 8.039 1 97 101 TYR A C 1
ATOM 732 O O . TYR A 1 101 ? 2.5 29.188 7.879 1 97 101 TYR A O 1
ATOM 740 N N . SER A 1 102 ? 1.962 27.078 7.773 1 98.31 102 SER A N 1
ATOM 741 C CA . SER A 1 102 ? 0.712 27.266 7.043 1 98.31 102 SER A CA 1
ATOM 742 C C . SER A 1 102 ? -0.495 27 7.938 1 98.31 102 SER A C 1
ATOM 744 O O . SER A 1 102 ? -0.344 26.75 9.133 1 98.31 102 SER A O 1
ATOM 746 N N . ILE A 1 103 ? -1.678 27.172 7.34 1 98.75 103 ILE A N 1
ATOM 747 C CA . ILE A 1 103 ? -2.891 26.766 8.047 1 98.75 103 ILE A CA 1
ATOM 748 C C . ILE A 1 103 ? -2.906 25.25 8.234 1 98.75 103 ILE A C 1
ATOM 750 O O . ILE A 1 103 ? -2.738 24.5 7.273 1 98.75 103 ILE A O 1
ATOM 754 N N . TYR A 1 104 ? -3.004 24.812 9.422 1 98.75 104 TYR A N 1
ATOM 755 C CA . TYR A 1 104 ? -3.201 23.438 9.82 1 98.75 104 TYR A CA 1
ATOM 756 C C . TYR A 1 104 ? -4.328 23.312 10.844 1 98.75 104 TYR A C 1
ATOM 758 O O . TYR A 1 104 ? -4.531 24.219 11.656 1 98.75 104 TYR A O 1
ATOM 766 N N . THR A 1 105 ? -5.074 22.281 10.727 1 98.81 105 THR A N 1
ATOM 767 C CA . THR A 1 105 ? -6.152 22.062 11.68 1 98.81 105 THR A CA 1
ATOM 768 C C . THR A 1 105 ? -6.34 20.578 11.961 1 98.81 105 THR A C 1
ATOM 770 O O . THR A 1 105 ? -5.77 19.734 11.273 1 98.81 105 THR A O 1
ATOM 773 N N . HIS A 1 106 ? -6.977 20.281 13.031 1 98.81 106 HIS A N 1
ATOM 774 C CA . HIS A 1 106 ? -7.586 18.984 13.289 1 98.81 106 HIS A CA 1
ATOM 775 C C . HIS A 1 106 ? -9 19.141 13.844 1 98.81 106 HIS A C 1
ATOM 777 O O . HIS A 1 106 ? -9.367 20.203 14.336 1 98.81 106 HIS A O 1
ATOM 783 N N . SER A 1 107 ? -9.758 18.141 13.656 1 98.88 107 SER A N 1
ATOM 784 C CA . SER A 1 107 ? -11.094 18.062 14.234 1 98.88 107 SER A CA 1
ATOM 785 C C . SER A 1 107 ? -11.367 16.672 14.781 1 98.88 107 SER A C 1
ATOM 787 O O . SER A 1 107 ? -11.305 15.68 14.047 1 98.88 107 SER A O 1
ATOM 789 N N . ILE A 1 108 ? -11.648 16.641 16.062 1 98.25 108 ILE A N 1
ATOM 790 C CA . ILE A 1 108 ? -12.055 15.398 16.703 1 98.25 108 ILE A CA 1
ATOM 791 C C . ILE A 1 108 ? -13.578 15.305 16.719 1 98.25 108 ILE A C 1
ATOM 793 O O . ILE A 1 108 ? -14.25 16.188 17.25 1 98.25 108 ILE A O 1
ATOM 797 N N . GLY A 1 109 ? -14.094 14.312 16.062 1 96.75 109 GLY A N 1
ATOM 798 C CA . GLY A 1 109 ? -15.523 14.031 16.062 1 96.75 109 GLY A CA 1
ATOM 799 C C . GLY A 1 109 ? -15.867 12.734 16.766 1 96.75 109 GLY A C 1
ATOM 800 O O . GLY A 1 109 ? -15.047 12.188 17.516 1 96.75 109 GLY A O 1
ATOM 801 N N . ARG A 1 110 ? -17.172 12.367 16.562 1 95.38 110 ARG A N 1
ATOM 802 C CA . ARG A 1 110 ? -17.578 11.062 17.094 1 95.38 110 ARG A CA 1
ATOM 803 C C . ARG A 1 110 ? -16.891 9.93 16.344 1 95.38 110 ARG A C 1
ATOM 805 O O . ARG A 1 110 ? -17.219 9.68 15.172 1 95.38 110 ARG A O 1
ATOM 812 N N . ASP A 1 111 ? -15.914 9.258 16.953 1 96.31 111 ASP A N 1
ATOM 813 C CA . ASP A 1 111 ? -15.227 8.07 16.453 1 96.31 111 ASP A CA 1
ATOM 814 C C . ASP A 1 111 ? -14.344 8.414 15.25 1 96.31 111 ASP A C 1
ATOM 816 O O . ASP A 1 111 ? -14.102 7.57 14.391 1 96.31 111 ASP A O 1
ATOM 820 N N . CYS A 1 112 ? -13.914 9.672 15.156 1 98.25 112 CYS A N 1
ATOM 821 C CA . CYS A 1 112 ? -13.055 10.031 14.039 1 98.25 112 CYS A CA 1
ATOM 822 C C . CYS A 1 112 ? -12.164 11.219 14.398 1 98.25 112 CYS A C 1
ATOM 824 O O . CYS A 1 112 ? -12.43 11.938 15.359 1 98.25 112 CYS A O 1
ATOM 826 N N . LEU A 1 113 ? -11.148 11.391 13.719 1 98.88 113 LEU A N 1
ATOM 827 C CA . LEU A 1 113 ? -10.211 12.508 13.773 1 98.88 113 LEU A CA 1
ATOM 828 C C . LEU A 1 113 ? -9.742 12.898 12.375 1 98.88 113 LEU A C 1
ATOM 830 O O . LEU A 1 113 ? -9.172 12.07 11.656 1 98.88 113 LEU A O 1
ATOM 834 N N . ALA A 1 114 ? -10.031 14.094 11.977 1 98.94 114 ALA A N 1
ATOM 835 C CA . ALA A 1 114 ? -9.539 14.641 10.719 1 98.94 114 ALA A CA 1
ATOM 836 C C . ALA A 1 114 ? -8.328 15.547 10.953 1 98.94 114 ALA A C 1
ATOM 838 O O . ALA A 1 114 ? -8.289 16.297 11.93 1 98.94 114 ALA A O 1
ATOM 839 N N . LEU A 1 115 ? -7.363 15.43 10.109 1 98.75 115 LEU A N 1
ATOM 840 C CA . LEU A 1 115 ? -6.145 16.234 10.141 1 98.75 115 LEU A CA 1
ATOM 841 C C . LEU A 1 115 ? -5.898 16.891 8.781 1 98.75 115 LEU A C 1
ATOM 843 O O . LEU A 1 115 ? -6.262 16.328 7.742 1 98.75 115 LEU A O 1
ATOM 847 N N . GLY A 1 116 ? -5.234 18.062 8.82 1 98.81 116 GLY A N 1
ATOM 848 C CA . GLY A 1 116 ? -4.82 18.688 7.574 1 98.81 116 GLY A CA 1
ATOM 849 C C . GLY A 1 116 ? -3.705 19.703 7.762 1 98.81 116 GLY A C 1
ATOM 850 O O . GLY A 1 116 ? -3.643 20.391 8.789 1 98.81 116 GLY A O 1
ATOM 851 N N . ASN A 1 117 ? -2.857 19.797 6.812 1 98.69 117 ASN A N 1
ATOM 852 C CA . ASN A 1 117 ? -1.792 20.797 6.766 1 98.69 117 ASN A CA 1
ATOM 853 C C . ASN A 1 117 ? -1.683 21.422 5.383 1 98.69 117 ASN A C 1
ATOM 855 O O . ASN A 1 117 ? -2.055 20.812 4.379 1 98.69 117 ASN A O 1
ATOM 859 N N . ILE A 1 118 ? -1.205 22.719 5.449 1 98.44 118 ILE A N 1
ATOM 860 C CA . ILE A 1 118 ? -1.127 23.547 4.254 1 98.44 118 ILE A CA 1
ATOM 861 C C . ILE A 1 118 ? -2.49 23.594 3.566 1 98.44 118 ILE A C 1
ATOM 863 O O . ILE A 1 118 ? -2.6 23.297 2.377 1 98.44 118 ILE A O 1
ATOM 867 N N . LEU A 1 119 ? -3.469 24 4.309 1 98.69 119 LEU A N 1
ATOM 868 C CA . LEU A 1 119 ? -4.871 23.984 3.908 1 98.69 119 LEU A CA 1
ATOM 869 C C . LEU A 1 119 ? -5.273 25.328 3.299 1 98.69 119 LEU A C 1
ATOM 871 O O . LEU A 1 119 ? -4.668 26.359 3.602 1 98.69 119 LEU A O 1
ATOM 875 N N . ALA A 1 120 ? -6.328 25.25 2.541 1 98.31 120 ALA A N 1
ATOM 876 C CA . ALA A 1 120 ? -6.891 26.469 1.937 1 98.31 120 ALA A CA 1
ATOM 877 C C . ALA A 1 120 ? -7.539 27.359 2.992 1 98.31 120 ALA A C 1
ATOM 879 O O . ALA A 1 120 ? -7.621 28.578 2.82 1 98.31 120 ALA A O 1
ATOM 880 N N . ASN A 1 121 ? -8.047 26.812 4.016 1 98.44 121 ASN A N 1
ATOM 881 C CA . ASN A 1 121 ? -8.695 27.531 5.105 1 98.44 121 ASN A CA 1
ATOM 882 C C . ASN A 1 121 ? -8.805 26.672 6.363 1 98.44 121 ASN A C 1
ATOM 884 O O . ASN A 1 121 ? -8.438 25.5 6.348 1 98.44 121 ASN A O 1
ATOM 888 N N . GLU A 1 122 ? -9.32 27.25 7.461 1 98.38 122 GLU A N 1
ATOM 889 C CA . GLU A 1 122 ? -9.289 26.625 8.773 1 98.38 122 GLU A CA 1
ATOM 890 C C . GLU A 1 122 ? -10.477 25.688 8.977 1 98.38 122 GLU A C 1
ATOM 892 O O . GLU A 1 122 ? -10.547 24.969 9.969 1 98.38 122 GLU A O 1
ATOM 897 N N . ASN A 1 123 ? -11.344 25.531 7.996 1 98.56 123 ASN A N 1
ATOM 898 C CA . ASN A 1 123 ? -12.602 24.812 8.203 1 98.56 123 ASN A CA 1
ATOM 899 C C . ASN A 1 123 ? -12.57 23.438 7.555 1 98.56 123 ASN A C 1
ATOM 901 O O . ASN A 1 123 ? -13.516 22.656 7.695 1 98.56 123 ASN A O 1
ATOM 905 N N . VAL A 1 124 ? -11.539 23.047 6.848 1 98.88 124 VAL A N 1
ATOM 906 C CA . VAL A 1 124 ? -11.477 21.844 6.027 1 98.88 124 VAL A CA 1
ATOM 907 C C . VAL A 1 124 ? -11.695 20.609 6.902 1 98.88 124 VAL A C 1
ATOM 909 O O . VAL A 1 124 ? -12.57 19.797 6.617 1 98.88 124 VAL A O 1
ATOM 912 N N . THR A 1 125 ? -10.984 20.5 8 1 98.94 125 THR A N 1
ATOM 913 C CA . THR A 1 125 ? -11.062 19.281 8.812 1 98.94 125 THR A CA 1
ATOM 914 C C . THR A 1 125 ? -12.406 19.203 9.523 1 98.94 125 THR A C 1
ATOM 916 O O . THR A 1 125 ? -12.93 18.109 9.766 1 98.94 125 THR A O 1
ATOM 919 N N . GLN A 1 126 ? -12.945 20.359 9.844 1 98.94 126 GLN A N 1
ATOM 920 C CA . GLN A 1 126 ? -14.281 20.375 10.438 1 98.94 126 GLN A CA 1
ATOM 921 C C . GLN A 1 126 ? -15.32 19.828 9.461 1 98.94 126 GLN A C 1
ATOM 923 O O . GLN A 1 126 ? -16.203 19.047 9.844 1 98.94 126 GLN A O 1
ATOM 928 N N . ALA A 1 127 ? -15.227 20.281 8.211 1 98.94 127 ALA A N 1
ATOM 929 C CA . ALA A 1 127 ? -16.141 19.781 7.184 1 98.94 127 ALA A CA 1
ATOM 930 C C . ALA A 1 127 ? -16 18.266 7.023 1 98.94 127 ALA A C 1
ATOM 932 O O . ALA A 1 127 ? -17 17.562 6.832 1 98.94 127 ALA A O 1
ATOM 933 N N . MET A 1 128 ? -14.844 17.734 7.105 1 98.94 128 MET A N 1
ATOM 934 C CA . MET A 1 128 ? -14.586 16.297 6.977 1 98.94 128 MET A CA 1
ATOM 935 C C . MET A 1 128 ? -15.234 15.523 8.117 1 98.94 128 MET A C 1
ATOM 937 O O . MET A 1 128 ? -15.969 14.57 7.883 1 98.94 128 MET A O 1
ATOM 941 N N . ALA A 1 129 ? -14.945 15.969 9.344 1 98.75 129 ALA A N 1
ATOM 942 C CA . ALA A 1 129 ? -15.5 15.281 10.5 1 98.75 129 ALA A CA 1
ATOM 943 C C . ALA A 1 129 ? -17.031 15.312 10.477 1 98.75 129 ALA A C 1
ATOM 945 O O . ALA A 1 129 ? -17.688 14.312 10.766 1 98.75 129 ALA A O 1
ATOM 946 N N . ALA A 1 130 ? -17.562 16.453 10.117 1 98.88 130 ALA A N 1
ATOM 947 C CA . ALA A 1 130 ? -19 16.609 10.055 1 98.88 130 ALA A CA 1
ATOM 948 C C . ALA A 1 130 ? -19.609 15.648 9.039 1 98.88 130 ALA A C 1
ATOM 950 O O . ALA A 1 130 ? -20.656 15.031 9.297 1 98.88 130 ALA A O 1
ATOM 951 N N . ALA A 1 131 ? -19 15.562 7.891 1 98.81 131 ALA A N 1
ATOM 952 C CA . ALA A 1 131 ? -19.5 14.656 6.852 1 98.81 131 ALA A CA 1
ATOM 953 C C . ALA A 1 131 ? -19.438 13.203 7.309 1 98.81 131 ALA A C 1
ATOM 955 O O . ALA A 1 131 ? -20.344 12.422 7.047 1 98.81 131 ALA A O 1
ATOM 956 N N . PHE A 1 132 ? -18.391 12.828 7.98 1 98.62 132 PHE A N 1
ATOM 957 C CA . PHE A 1 132 ? -18.25 11.484 8.523 1 98.62 132 PHE A CA 1
ATOM 958 C C . PHE A 1 132 ? -19.359 11.18 9.516 1 98.62 132 PHE A C 1
ATOM 960 O O . PHE A 1 132 ? -19.984 10.109 9.453 1 98.62 132 PHE A O 1
ATOM 967 N N . GLU A 1 133 ? -19.641 12.125 10.344 1 97.5 133 GLU A N 1
ATOM 968 C CA . GLU A 1 133 ? -20.625 11.938 11.398 1 97.5 133 GLU A CA 1
ATOM 969 C C . GLU A 1 133 ? -22.047 11.914 10.828 1 97.5 133 GLU A C 1
ATOM 971 O O . GLU A 1 133 ? -22.938 11.273 11.383 1 97.5 133 GLU A O 1
ATOM 976 N N . ALA A 1 134 ? -22.219 12.539 9.758 1 97.38 134 ALA A N 1
ATOM 977 C CA . ALA A 1 134 ? -23.562 12.664 9.172 1 97.38 134 ALA A CA 1
ATOM 978 C C . ALA A 1 134 ? -23.984 11.359 8.508 1 97.38 134 ALA A C 1
ATOM 980 O O . ALA A 1 134 ? -25.188 11.109 8.328 1 97.38 134 ALA A O 1
ATOM 981 N N . ALA A 1 135 ? -23.078 10.484 8.172 1 92.94 135 ALA A N 1
ATOM 982 C CA . ALA A 1 135 ? -23.375 9.25 7.449 1 92.94 135 ALA A CA 1
ATOM 983 C C . ALA A 1 135 ? -23.406 8.055 8.391 1 92.94 135 ALA A C 1
ATOM 985 O O . ALA A 1 135 ? -22.828 7.004 8.086 1 92.94 135 ALA A O 1
ATOM 986 N N . LEU A 1 136 ? -24.047 8.148 9.461 1 86.75 136 LEU A N 1
ATOM 987 C CA . LEU A 1 136 ? -23.938 7.188 10.547 1 86.75 136 LEU A CA 1
ATOM 988 C C . LEU A 1 136 ? -24.375 5.797 10.102 1 86.75 136 LEU A C 1
ATOM 990 O O . LEU A 1 136 ? -23.859 4.789 10.586 1 86.75 136 LEU A O 1
ATOM 994 N N . ASP A 1 137 ? -25.188 5.691 9.125 1 92.25 137 ASP A N 1
ATOM 995 C CA . ASP A 1 137 ? -25.75 4.402 8.727 1 92.25 137 ASP A CA 1
ATOM 996 C C . ASP A 1 137 ? -24.922 3.773 7.605 1 92.25 137 ASP A C 1
ATOM 998 O O . ASP A 1 137 ? -25.109 2.605 7.266 1 92.25 137 ASP A O 1
ATOM 1002 N N . ALA A 1 138 ? -24 4.52 7.082 1 95.81 138 ALA A N 1
ATOM 1003 C CA . ALA A 1 138 ? -23.172 4.004 5.988 1 95.81 138 ALA A CA 1
ATOM 1004 C C . ALA A 1 138 ? -21.984 3.201 6.527 1 95.81 138 ALA A C 1
ATOM 1006 O O . ALA A 1 138 ? -21.562 3.408 7.66 1 95.81 138 ALA A O 1
ATOM 1007 N N . PRO A 1 139 ? -21.516 2.207 5.742 1 96.62 139 PRO A N 1
ATOM 1008 C CA . PRO A 1 139 ? -20.297 1.491 6.148 1 96.62 139 PRO A CA 1
ATOM 1009 C C . PRO A 1 139 ? -19.109 2.422 6.344 1 96.62 139 PRO A C 1
ATOM 1011 O O . PRO A 1 139 ? -19.031 3.48 5.719 1 96.62 139 PRO A O 1
ATOM 1014 N N . LEU A 1 140 ? -18.172 2.031 7.172 1 98.06 140 LEU A N 1
ATOM 1015 C CA . LEU A 1 140 ? -17.031 2.842 7.559 1 98.06 140 LEU A CA 1
ATOM 1016 C C . LEU A 1 140 ? -16.297 3.375 6.324 1 98.06 140 LEU A C 1
ATOM 1018 O O . LEU A 1 140 ? -15.969 4.562 6.262 1 98.06 140 LEU A O 1
ATOM 1022 N N . ALA A 1 141 ? -16.062 2.5 5.336 1 98.62 141 ALA A N 1
ATOM 1023 C CA . ALA A 1 141 ? -15.32 2.891 4.137 1 98.62 141 ALA A CA 1
ATOM 1024 C C . ALA A 1 141 ? -16.016 4.035 3.41 1 98.62 141 ALA A C 1
ATOM 1026 O O . ALA A 1 141 ? -15.375 4.98 2.957 1 98.62 141 ALA A O 1
ATOM 1027 N N . GLU A 1 142 ? -17.297 3.941 3.264 1 98.5 142 GLU A N 1
ATOM 1028 C CA . GLU A 1 142 ? -18.094 4.984 2.617 1 98.5 142 GLU A CA 1
ATOM 1029 C C . GLU A 1 142 ? -18 6.301 3.379 1 98.5 142 GLU A C 1
ATOM 1031 O O . GLU A 1 142 ? -17.859 7.367 2.775 1 98.5 142 GLU A O 1
ATOM 1036 N N . ARG A 1 143 ? -18.094 6.258 4.645 1 98.69 143 ARG A N 1
ATOM 1037 C CA . ARG A 1 143 ? -18.016 7.457 5.477 1 98.69 143 ARG A CA 1
ATOM 1038 C C . ARG A 1 143 ? -16.656 8.141 5.324 1 98.69 143 ARG A C 1
ATOM 1040 O O . ARG A 1 143 ? -16.578 9.367 5.301 1 98.69 143 ARG A O 1
ATOM 1047 N N . LEU A 1 144 ? -15.641 7.371 5.273 1 98.88 144 LEU A N 1
ATOM 1048 C CA . LEU A 1 144 ? -14.289 7.898 5.105 1 98.88 144 LEU A CA 1
ATOM 1049 C C . LEU A 1 144 ? -14.156 8.633 3.773 1 98.88 144 LEU A C 1
ATOM 1051 O O . LEU A 1 144 ? -13.586 9.719 3.713 1 98.88 144 LEU A O 1
ATOM 1055 N N . ILE A 1 145 ? -14.664 8.055 2.703 1 98.88 145 ILE A N 1
ATOM 1056 C CA . ILE A 1 145 ? -14.578 8.672 1.384 1 98.88 145 ILE A CA 1
ATOM 1057 C C . ILE A 1 145 ? -15.391 9.969 1.367 1 98.88 145 ILE A C 1
ATOM 1059 O O . ILE A 1 145 ? -14.93 10.984 0.847 1 98.88 145 ILE A O 1
ATOM 1063 N N . ARG A 1 146 ? -16.562 9.961 1.938 1 98.88 146 ARG A N 1
ATOM 1064 C CA . ARG A 1 146 ? -17.391 11.164 2.012 1 98.88 146 ARG A CA 1
ATOM 1065 C C . ARG A 1 146 ? -16.672 12.281 2.768 1 98.88 146 ARG A C 1
ATOM 1067 O O . ARG A 1 146 ? -16.828 13.453 2.438 1 98.88 146 ARG A O 1
ATOM 1074 N N . ALA A 1 147 ? -15.984 11.891 3.797 1 98.94 147 ALA A N 1
ATOM 1075 C CA . ALA A 1 147 ? -15.219 12.875 4.555 1 98.94 147 ALA A CA 1
ATOM 1076 C C . ALA A 1 147 ? -14.18 13.562 3.67 1 98.94 147 ALA A C 1
ATOM 1078 O O . ALA A 1 147 ? -14.008 14.781 3.727 1 98.94 147 ALA A O 1
ATOM 1079 N N . LEU A 1 148 ? -13.438 12.789 2.84 1 98.88 148 LEU A N 1
ATOM 1080 C CA . LEU A 1 148 ? -12.461 13.375 1.931 1 98.88 148 LEU A CA 1
ATOM 1081 C C . LEU A 1 148 ? -13.133 14.32 0.94 1 98.88 148 LEU A C 1
ATOM 1083 O O . LEU A 1 148 ? -12.617 15.406 0.665 1 98.88 148 LEU A O 1
ATOM 1087 N N . GLU A 1 149 ? -14.219 13.828 0.407 1 98.88 149 GLU A N 1
ATOM 1088 C CA . GLU A 1 149 ? -14.969 14.633 -0.55 1 98.88 149 GLU A CA 1
ATOM 1089 C C . GLU A 1 149 ? -15.406 15.961 0.069 1 98.88 149 GLU A C 1
ATOM 1091 O O . GLU A 1 149 ? -15.32 17.016 -0.571 1 98.88 149 GLU A O 1
ATOM 1096 N N . ALA A 1 150 ? -15.883 15.914 1.31 1 98.94 150 ALA A N 1
ATOM 1097 C CA . ALA A 1 150 ? -16.297 17.125 2.018 1 98.94 150 ALA A CA 1
ATOM 1098 C C . ALA A 1 150 ? -15.117 18.062 2.232 1 98.94 150 ALA A C 1
ATOM 1100 O O . ALA A 1 150 ? -15.273 19.297 2.172 1 98.94 150 ALA A O 1
ATOM 1101 N N . GLY A 1 151 ? -13.961 17.5 2.543 1 98.88 151 GLY A N 1
ATOM 1102 C CA . GLY A 1 151 ? -12.766 18.312 2.67 1 98.88 151 GLY A CA 1
ATOM 1103 C C . GLY A 1 151 ? -12.406 19.047 1.394 1 98.88 151 GLY A C 1
ATOM 1104 O O . GLY A 1 151 ? -12.039 20.234 1.431 1 98.88 151 GLY A O 1
ATOM 1105 N N . GLU A 1 152 ? -12.508 18.344 0.306 1 98.75 152 GLU A N 1
ATOM 1106 C CA . GLU A 1 152 ? -12.234 18.953 -0.989 1 98.75 152 GLU A CA 1
ATOM 1107 C C . GLU A 1 152 ? -13.203 20.094 -1.274 1 98.75 152 GLU A C 1
ATOM 1109 O O . GLU A 1 152 ? -12.789 21.172 -1.719 1 98.75 152 GLU A O 1
ATOM 1114 N N . VAL A 1 153 ? -14.453 19.891 -1.016 1 98.62 153 VAL A N 1
ATOM 1115 C CA . VAL A 1 153 ? -15.492 20.891 -1.244 1 98.62 153 VAL A CA 1
ATOM 1116 C C . VAL A 1 153 ? -15.258 22.094 -0.35 1 98.62 153 VAL A C 1
ATOM 1118 O O . VAL A 1 153 ? -15.508 23.234 -0.755 1 98.62 153 VAL A O 1
ATOM 1121 N N . ALA A 1 154 ? -14.75 21.875 0.831 1 98.75 154 ALA A N 1
ATOM 1122 C CA . ALA A 1 154 ? -14.516 22.938 1.803 1 98.75 154 ALA A CA 1
ATOM 1123 C C . ALA A 1 154 ? -13.305 23.781 1.42 1 98.75 154 ALA A C 1
ATOM 1125 O O . ALA A 1 154 ? -13.031 24.812 2.033 1 98.75 154 ALA A O 1
ATOM 1126 N N . GLY A 1 155 ? -12.547 23.391 0.439 1 98.12 155 GLY A N 1
ATOM 1127 C CA . GLY A 1 155 ? -11.414 24.156 -0.049 1 98.12 155 GLY A CA 1
ATOM 1128 C C . GLY A 1 155 ? -10.156 23.328 -0.218 1 98.12 155 GLY A C 1
ATOM 1129 O O . GLY A 1 155 ? -9.289 23.656 -1.024 1 98.12 155 GLY A O 1
ATOM 1130 N N . GLY A 1 156 ? -10.023 22.25 0.646 1 98.25 156 GLY A N 1
ATOM 1131 C CA . GLY A 1 156 ? -8.906 21.328 0.547 1 98.25 156 GLY A CA 1
ATOM 1132 C C . GLY A 1 156 ? -7.566 21.984 0.866 1 98.25 156 GLY A C 1
ATOM 1133 O O . GLY A 1 156 ? -7.41 22.609 1.916 1 98.25 156 GLY A O 1
ATOM 1134 N N . GLU A 1 157 ? -6.617 21.766 -0.006 1 98 157 GLU A N 1
ATOM 1135 C CA . GLU A 1 157 ? -5.266 22.297 0.111 1 98 157 GLU A CA 1
ATOM 1136 C C . GLU A 1 157 ? -5.176 23.703 -0.501 1 98 157 GLU A C 1
ATOM 1138 O O . GLU A 1 157 ? -6.051 24.094 -1.272 1 98 157 GLU A O 1
ATOM 1143 N N . ILE A 1 158 ? -4.105 24.359 -0.19 1 96.06 158 ILE A N 1
ATOM 1144 C CA . ILE A 1 158 ? -3.975 25.75 -0.645 1 96.06 158 ILE A CA 1
ATOM 1145 C C . ILE A 1 158 ? -3.709 25.766 -2.148 1 96.06 158 ILE A C 1
ATOM 1147 O O . ILE A 1 158 ? -4.141 26.688 -2.846 1 96.06 158 ILE A O 1
ATOM 1151 N N . LEU A 1 159 ? -2.908 24.719 -2.484 1 90.75 159 LEU A N 1
ATOM 1152 C CA . LEU A 1 159 ? -2.615 24.562 -3.906 1 90.75 159 LEU A CA 1
ATOM 1153 C C . LEU A 1 159 ? -2.93 23.156 -4.383 1 90.75 159 LEU A C 1
ATOM 1155 O O . LEU A 1 159 ? -2.957 22.219 -3.582 1 90.75 159 LEU A O 1
ATOM 1159 N N . GLY A 1 160 ? -3.367 22.984 -5.551 1 82.38 160 GLY A N 1
ATOM 1160 C CA . GLY A 1 160 ? -3.619 21.703 -6.207 1 82.38 160 GLY A CA 1
ATOM 1161 C C . GLY A 1 160 ? -2.777 21.5 -7.449 1 82.38 160 GLY A C 1
ATOM 1162 O O . GLY A 1 160 ? -1.698 22.078 -7.578 1 82.38 160 GLY A O 1
ATOM 1163 N N . PRO A 1 161 ? -3.109 20.656 -8.188 1 95.88 161 PRO A N 1
ATOM 1164 C CA . PRO A 1 161 ? -4.23 19.734 -8.031 1 95.88 161 PRO A CA 1
ATOM 1165 C C . PRO A 1 161 ? -3.893 18.547 -7.137 1 95.88 161 PRO A C 1
ATOM 1167 O O . PRO A 1 161 ? -2.721 18.188 -6.988 1 95.88 161 PRO A O 1
ATOM 1170 N N . LEU A 1 162 ? -4.918 17.875 -6.559 1 98.19 162 LEU A N 1
ATOM 1171 C CA . LEU A 1 162 ? -4.734 16.641 -5.82 1 98.19 162 LEU A CA 1
ATOM 1172 C C . LEU A 1 162 ? -4.266 15.516 -6.75 1 98.19 162 LEU A C 1
ATOM 1174 O O . LEU A 1 162 ? -4.871 15.281 -7.797 1 98.19 162 LEU A O 1
ATOM 1178 N N . ARG A 1 163 ? -3.225 14.773 -6.32 1 98.56 163 ARG A N 1
ATOM 1179 C CA . ARG A 1 163 ? -2.596 13.852 -7.262 1 98.56 163 ARG A CA 1
ATOM 1180 C C . ARG A 1 163 ? -2.658 12.422 -6.75 1 98.56 163 ARG A C 1
ATOM 1182 O O . ARG A 1 163 ? -2.424 11.477 -7.508 1 98.56 163 ARG A O 1
ATOM 1189 N N . SER A 1 164 ? -2.881 12.211 -5.531 1 98.88 164 SER A N 1
ATOM 1190 C CA . SER A 1 164 ? -2.988 10.852 -5.004 1 98.88 164 SER A CA 1
ATOM 1191 C C . SER A 1 164 ? -3.98 10.789 -3.846 1 98.88 164 SER A C 1
ATOM 1193 O O . SER A 1 164 ? -4.312 11.812 -3.248 1 98.88 164 SER A O 1
ATOM 1195 N N . ALA A 1 165 ? -4.504 9.695 -3.557 1 98.94 165 ALA A N 1
ATOM 1196 C CA . ALA A 1 165 ? -5.445 9.414 -2.479 1 98.94 165 ALA A CA 1
ATOM 1197 C C . ALA A 1 165 ? -5.41 7.934 -2.096 1 98.94 165 ALA A C 1
ATOM 1199 O O . ALA A 1 165 ? -4.941 7.098 -2.869 1 98.94 165 ALA A O 1
ATOM 1200 N N . ALA A 1 166 ? -5.855 7.648 -0.913 1 98.94 166 ALA A N 1
ATOM 1201 C CA . ALA A 1 166 ? -5.871 6.262 -0.451 1 98.94 166 ALA A CA 1
ATOM 1202 C C . ALA A 1 166 ? -6.996 6.035 0.554 1 98.94 166 ALA A C 1
ATOM 1204 O O . ALA A 1 166 ? -7.434 6.969 1.231 1 98.94 166 ALA A O 1
ATOM 1205 N N . LEU A 1 167 ? -7.477 4.824 0.595 1 98.94 167 LEU A N 1
ATOM 1206 C CA . LEU A 1 167 ? -8.453 4.309 1.553 1 98.94 167 LEU A CA 1
ATOM 1207 C C . LEU A 1 167 ? -7.973 2.994 2.156 1 98.94 167 LEU A C 1
ATOM 1209 O O . LEU A 1 167 ? -7.605 2.07 1.428 1 98.94 167 LEU A O 1
ATOM 1213 N N . ARG A 1 168 ? -7.914 2.902 3.434 1 98.94 168 ARG A N 1
ATOM 1214 C CA . ARG A 1 168 ? -7.605 1.644 4.105 1 98.94 168 ARG A CA 1
ATOM 1215 C C . ARG A 1 168 ? -8.57 1.388 5.258 1 98.94 168 ARG A C 1
ATOM 1217 O O . ARG A 1 168 ? -8.914 2.309 6.004 1 98.94 168 ARG A O 1
ATOM 1224 N N . VAL A 1 169 ? -9.094 0.22 5.367 1 98.81 169 VAL A N 1
ATOM 1225 C CA . VAL A 1 169 ? -9.969 -0.226 6.449 1 98.81 169 VAL A CA 1
ATOM 1226 C C . VAL A 1 169 ? -9.555 -1.626 6.902 1 98.81 169 VAL A C 1
ATOM 1228 O O . VAL A 1 169 ? -9.461 -2.545 6.082 1 98.81 169 VAL A O 1
ATOM 1231 N N . THR A 1 170 ? -9.32 -1.802 8.18 1 98.5 170 THR A N 1
ATOM 1232 C CA . THR A 1 170 ? -8.914 -3.1 8.711 1 98.5 170 THR A CA 1
ATOM 1233 C C . THR A 1 170 ? -10.086 -4.074 8.703 1 98.5 170 THR A C 1
ATOM 1235 O O . THR A 1 170 ? -11.242 -3.662 8.594 1 98.5 170 THR A O 1
ATOM 1238 N N . GLY A 1 171 ? -9.734 -5.305 8.734 1 96.94 171 GLY A N 1
ATOM 1239 C CA . GLY A 1 171 ? -10.711 -6.379 8.852 1 96.94 171 GLY A CA 1
ATOM 1240 C C . GLY A 1 171 ? -10.273 -7.477 9.805 1 96.94 171 GLY A C 1
ATOM 1241 O O . GLY A 1 171 ? -9.195 -7.406 10.391 1 96.94 171 GLY A O 1
ATOM 1242 N N . GLU A 1 172 ? -11.156 -8.414 9.938 1 94.56 172 GLU A N 1
ATOM 1243 C CA . GLU A 1 172 ? -10.883 -9.531 10.844 1 94.56 172 GLU A CA 1
ATOM 1244 C C . GLU A 1 172 ? -9.805 -10.453 10.273 1 94.56 172 GLU A C 1
ATOM 1246 O O . GLU A 1 172 ? -9.445 -10.344 9.102 1 94.56 172 GLU A O 1
ATOM 1251 N N . ALA A 1 173 ? -9.258 -11.32 11.094 1 93.88 173 ALA A N 1
ATOM 1252 C CA . ALA A 1 173 ? -8.297 -12.375 10.75 1 93.88 173 ALA A CA 1
ATOM 1253 C C . ALA A 1 173 ? -7.016 -11.773 10.172 1 93.88 173 ALA A C 1
ATOM 1255 O O . ALA A 1 173 ? -6.328 -12.422 9.375 1 93.88 173 ALA A O 1
ATOM 1256 N N . GLY A 1 174 ? -6.836 -10.508 10.461 1 93.94 174 GLY A N 1
ATOM 1257 C CA . GLY A 1 174 ? -5.598 -9.891 10.008 1 93.94 174 GLY A CA 1
ATOM 1258 C C . GLY A 1 174 ? -5.602 -9.562 8.523 1 93.94 174 GLY A C 1
ATOM 1259 O O . GLY A 1 174 ? -4.551 -9.305 7.938 1 93.94 174 GLY A O 1
ATOM 1260 N N . ILE A 1 175 ? -6.758 -9.578 7.93 1 97 175 ILE A N 1
ATOM 1261 C CA . ILE A 1 175 ? -6.902 -9.25 6.516 1 97 175 ILE A CA 1
ATOM 1262 C C . ILE A 1 175 ? -7.707 -7.965 6.363 1 97 175 ILE A C 1
ATOM 1264 O O . ILE A 1 175 ? -8.891 -7.922 6.711 1 97 175 ILE A O 1
ATOM 1268 N N . ASP A 1 176 ? -7.121 -6.934 5.797 1 97.81 176 ASP A N 1
ATOM 1269 C CA . ASP A 1 176 ? -7.801 -5.656 5.605 1 97.81 176 ASP A CA 1
ATOM 1270 C C . ASP A 1 176 ? -9.039 -5.816 4.73 1 97.81 176 ASP A C 1
ATOM 1272 O O . ASP A 1 176 ? -9.031 -6.59 3.768 1 97.81 176 ASP A O 1
ATOM 1276 N N . ALA A 1 177 ? -10.086 -5.086 5.098 1 97.44 177 ALA A N 1
ATOM 1277 C CA . ALA A 1 177 ? -11.258 -5.035 4.23 1 97.44 177 ALA A CA 1
ATOM 1278 C C . ALA A 1 177 ? -10.969 -4.254 2.953 1 97.44 177 ALA A C 1
ATOM 1280 O O . ALA A 1 177 ? -11.297 -4.699 1.854 1 97.44 177 ALA A O 1
ATOM 1281 N N . TYR A 1 178 ? -10.336 -3.1 3.117 1 98.44 178 TYR A N 1
ATOM 1282 C CA . TYR A 1 178 ? -9.945 -2.254 1.995 1 98.44 178 TYR A CA 1
ATOM 1283 C C . TYR A 1 178 ? -8.508 -1.773 2.148 1 98.44 178 TYR A C 1
ATOM 1285 O O . TYR A 1 178 ? -8.086 -1.401 3.246 1 98.44 178 TYR A O 1
ATOM 1293 N N . ASP A 1 179 ? -7.742 -1.829 1.198 1 98.75 179 ASP A N 1
ATOM 1294 C CA . ASP A 1 179 ? -6.449 -1.189 0.978 1 98.75 179 ASP A CA 1
ATOM 1295 C C . ASP A 1 179 ? -6.301 -0.74 -0.474 1 98.75 179 ASP A C 1
ATOM 1297 O O . ASP A 1 179 ? -5.754 -1.471 -1.302 1 98.75 179 ASP A O 1
ATOM 1301 N N . LEU A 1 180 ? -6.805 0.468 -0.717 1 98.94 180 LEU A N 1
ATOM 1302 C CA . LEU A 1 180 ? -6.953 0.998 -2.068 1 98.94 180 LEU A CA 1
ATOM 1303 C C . LEU A 1 180 ? -6.16 2.289 -2.236 1 98.94 180 LEU A C 1
ATOM 1305 O O . LEU A 1 180 ? -6.195 3.162 -1.365 1 98.94 180 LEU A O 1
ATOM 1309 N N . ARG A 1 181 ? -5.488 2.373 -3.379 1 98.94 181 ARG A N 1
ATOM 1310 C CA . ARG A 1 181 ? -4.648 3.545 -3.605 1 98.94 181 ARG A CA 1
ATOM 1311 C C . ARG A 1 181 ? -4.848 4.098 -5.012 1 98.94 181 ARG A C 1
ATOM 1313 O O . ARG A 1 181 ? -5.012 3.334 -5.965 1 98.94 181 ARG A O 1
ATOM 1320 N N . ILE A 1 182 ? -4.867 5.352 -5.113 1 98.94 182 ILE A N 1
ATOM 1321 C CA . ILE A 1 182 ? -4.531 6.121 -6.305 1 98.94 182 ILE A CA 1
ATOM 1322 C C . ILE A 1 182 ? -3.188 6.816 -6.105 1 98.94 182 ILE A C 1
ATOM 1324 O O . ILE A 1 182 ? -3.096 7.816 -5.387 1 98.94 182 ILE A O 1
ATOM 1328 N N . ASP A 1 183 ? -2.201 6.289 -6.828 1 98.94 183 ASP A N 1
ATOM 1329 C CA . ASP A 1 183 ? -0.863 6.812 -6.562 1 98.94 183 ASP A CA 1
ATOM 1330 C C . ASP A 1 183 ? -0.5 7.922 -7.543 1 98.94 183 ASP A C 1
ATOM 1332 O O . ASP A 1 183 ? 0.468 8.656 -7.332 1 98.94 183 ASP A O 1
ATOM 1336 N N . ILE A 1 184 ? -1.255 8.023 -8.57 1 98.81 184 ILE A N 1
ATOM 1337 C CA . ILE A 1 184 ? -1.094 9.117 -9.523 1 98.81 184 ILE A CA 1
ATOM 1338 C C . ILE A 1 184 ? -2.436 9.438 -10.18 1 98.81 184 ILE A C 1
ATOM 1340 O O . ILE A 1 184 ? -3.145 8.531 -10.625 1 98.81 184 ILE A O 1
ATOM 1344 N N . SER A 1 185 ? -2.785 10.695 -10.117 1 98.5 185 SER A N 1
ATOM 1345 C CA . SER A 1 185 ? -4.012 11.203 -10.727 1 98.5 185 SER A CA 1
ATOM 1346 C C . SER A 1 185 ? -3.77 12.531 -11.43 1 98.5 185 SER A C 1
ATOM 1348 O O . SER A 1 185 ? -2.871 13.281 -11.055 1 98.5 185 SER A O 1
ATOM 1350 N N . ASP A 1 186 ? -4.586 12.766 -12.477 1 96.5 186 ASP A N 1
ATOM 1351 C CA . ASP A 1 186 ? -4.535 14.039 -13.18 1 96.5 186 ASP A CA 1
ATOM 1352 C C . ASP A 1 186 ? -5.469 15.062 -12.531 1 96.5 186 ASP A C 1
ATOM 1354 O O . ASP A 1 186 ? -6.367 15.586 -13.195 1 96.5 186 ASP A O 1
ATOM 1358 N N . GLY A 1 187 ? -5.363 15.352 -11.266 1 96.69 187 GLY A N 1
ATOM 1359 C CA . GLY A 1 187 ? -6.039 16.422 -10.539 1 96.69 187 GLY A CA 1
ATOM 1360 C C . GLY A 1 187 ? -7.367 15.984 -9.945 1 96.69 187 GLY A C 1
ATOM 1361 O O . GLY A 1 187 ? -8.102 16.812 -9.398 1 96.69 187 GLY A O 1
ATOM 1362 N N . ARG A 1 188 ? -7.742 14.734 -10.055 1 97.69 188 ARG A N 1
ATOM 1363 C CA . ARG A 1 188 ? -9.023 14.258 -9.547 1 97.69 188 ARG A CA 1
ATOM 1364 C C . ARG A 1 188 ? -8.836 13.039 -8.641 1 97.69 188 ARG A C 1
ATOM 1366 O O . ARG A 1 188 ? -9.562 12.047 -8.766 1 97.69 188 ARG A O 1
ATOM 1373 N N . ALA A 1 189 ? -7.859 13.102 -7.777 1 98.81 189 ALA A N 1
ATOM 1374 C CA . ALA A 1 189 ? -7.434 11.953 -6.988 1 98.81 189 ALA A CA 1
ATOM 1375 C C . ALA A 1 189 ? -8.594 11.383 -6.172 1 98.81 189 ALA A C 1
ATOM 1377 O O . ALA A 1 189 ? -8.773 10.172 -6.098 1 98.81 189 ALA A O 1
ATOM 1378 N N . ILE A 1 190 ? -9.391 12.234 -5.551 1 98.94 190 ILE A N 1
ATOM 1379 C CA . ILE A 1 190 ? -10.484 11.766 -4.703 1 98.94 190 ILE A CA 1
ATOM 1380 C C . ILE A 1 190 ? -11.562 11.109 -5.562 1 98.94 190 ILE A C 1
ATOM 1382 O O . ILE A 1 190 ? -12.094 10.055 -5.207 1 98.94 190 ILE A O 1
ATOM 1386 N N . ALA A 1 191 ? -11.938 11.711 -6.688 1 98.88 191 ALA A N 1
ATOM 1387 C CA . ALA A 1 191 ? -12.906 11.117 -7.602 1 98.88 191 ALA A CA 1
ATOM 1388 C C . ALA A 1 191 ? -12.414 9.773 -8.125 1 98.88 191 ALA A C 1
ATOM 1390 O O . ALA A 1 191 ? -13.203 8.836 -8.289 1 98.88 191 ALA A O 1
ATOM 1391 N N . ASP A 1 192 ? -11.117 9.703 -8.477 1 98.88 192 ASP A N 1
ATOM 1392 C CA . ASP A 1 192 ? -10.531 8.453 -8.945 1 98.88 192 ASP A CA 1
ATOM 1393 C C . ASP A 1 192 ? -10.586 7.379 -7.855 1 98.88 192 ASP A C 1
ATOM 1395 O O . ASP A 1 192 ? -10.797 6.203 -8.148 1 98.88 192 ASP A O 1
ATOM 1399 N N . LEU A 1 193 ? -10.359 7.785 -6.598 1 98.94 193 LEU A N 1
ATOM 1400 C CA . LEU A 1 193 ? -10.484 6.852 -5.484 1 98.94 193 LEU A CA 1
ATOM 1401 C C . LEU A 1 193 ? -11.914 6.336 -5.363 1 98.94 193 LEU A C 1
ATOM 1403 O O . LEU A 1 193 ? -12.141 5.148 -5.117 1 98.94 193 LEU A O 1
ATOM 1407 N N . ARG A 1 194 ? -12.906 7.219 -5.543 1 98.88 194 ARG A N 1
ATOM 1408 C CA . ARG A 1 194 ? -14.305 6.816 -5.547 1 98.88 194 ARG A CA 1
ATOM 1409 C C . ARG A 1 194 ? -14.578 5.801 -6.652 1 98.88 194 ARG A C 1
ATOM 1411 O O . ARG A 1 194 ? -15.289 4.816 -6.434 1 98.88 194 ARG A O 1
ATOM 1418 N N . THR A 1 195 ? -14.047 6.066 -7.812 1 98.75 195 THR A N 1
ATOM 1419 C CA . THR A 1 195 ? -14.219 5.148 -8.938 1 98.75 195 THR A CA 1
ATOM 1420 C C . THR A 1 195 ? -13.633 3.777 -8.609 1 98.75 195 THR A C 1
ATOM 1422 O O . THR A 1 195 ? -14.266 2.752 -8.859 1 98.75 195 THR A O 1
ATOM 1425 N N . LEU A 1 196 ? -12.438 3.748 -8.086 1 98.88 196 LEU A N 1
ATOM 1426 C CA . LEU A 1 196 ? -11.797 2.5 -7.684 1 98.88 196 LEU A CA 1
ATOM 1427 C C . LEU A 1 196 ? -12.625 1.781 -6.621 1 98.88 196 LEU A C 1
ATOM 1429 O O . LEU A 1 196 ? -12.82 0.566 -6.695 1 98.88 196 LEU A O 1
ATOM 1433 N N . PHE A 1 197 ? -13.078 2.508 -5.648 1 98.88 197 PHE A N 1
ATOM 1434 C CA . PHE A 1 197 ? -13.891 1.97 -4.562 1 98.88 197 PHE A CA 1
ATOM 1435 C C . PHE A 1 197 ? -15.156 1.327 -5.102 1 98.88 197 PHE A C 1
ATOM 1437 O O . PHE A 1 197 ? -15.516 0.217 -4.703 1 98.88 197 PHE A O 1
ATOM 1444 N N . THR A 1 198 ? -15.773 2.029 -5.996 1 98.62 198 THR A N 1
ATOM 1445 C CA . THR A 1 198 ? -17 1.519 -6.613 1 98.62 198 THR A CA 1
ATOM 1446 C C . THR A 1 198 ? -16.703 0.249 -7.41 1 98.62 198 THR A C 1
ATOM 1448 O O . THR A 1 198 ? -17.453 -0.73 -7.32 1 98.62 198 THR A O 1
ATOM 1451 N N . ALA A 1 199 ? -15.664 0.273 -8.141 1 98.31 199 ALA A N 1
ATOM 1452 C CA . ALA A 1 199 ? -15.273 -0.886 -8.938 1 98.31 199 ALA A CA 1
ATOM 1453 C C . ALA A 1 199 ? -14.93 -2.074 -8.047 1 98.31 199 ALA A C 1
ATOM 1455 O O . ALA A 1 199 ? -15.195 -3.225 -8.406 1 98.31 199 ALA A O 1
ATOM 1456 N N . TYR A 1 200 ? -14.281 -1.828 -6.918 1 97.88 200 TYR A N 1
ATOM 1457 C CA . TYR A 1 200 ? -13.891 -2.869 -5.973 1 97.88 200 TYR A CA 1
ATOM 1458 C C . TYR A 1 200 ? -15.117 -3.562 -5.387 1 97.88 200 TYR A C 1
ATOM 1460 O O . TYR A 1 200 ? -15.109 -4.781 -5.191 1 97.88 200 TYR A O 1
ATOM 1468 N N . GLY A 1 201 ? -16.156 -2.803 -5.074 1 94.69 201 GLY A N 1
ATOM 1469 C CA . GLY A 1 201 ? -17.453 -3.348 -4.656 1 94.69 201 GLY A CA 1
ATOM 1470 C C . GLY A 1 201 ? -17.328 -4.375 -3.547 1 94.69 201 GLY A C 1
ATOM 1471 O O . GLY A 1 201 ? -16.688 -4.117 -2.521 1 94.69 201 GLY A O 1
ATOM 1472 N N . ASP A 1 202 ? -17.844 -5.57 -3.791 1 92.81 202 ASP A N 1
ATOM 1473 C CA . ASP A 1 202 ? -17.891 -6.613 -2.771 1 92.81 202 ASP A CA 1
ATOM 1474 C C . ASP A 1 202 ? -16.672 -7.523 -2.852 1 92.81 202 ASP A C 1
ATOM 1476 O O . ASP A 1 202 ? -16.656 -8.609 -2.271 1 92.81 202 ASP A O 1
ATOM 1480 N N . ARG A 1 203 ? -15.703 -7.086 -3.496 1 94.31 203 ARG A N 1
ATOM 1481 C CA . ARG A 1 203 ? -14.492 -7.887 -3.664 1 94.31 203 ARG A CA 1
ATOM 1482 C C . ARG A 1 203 ? -13.844 -8.188 -2.318 1 94.31 203 ARG A C 1
ATOM 1484 O O . ARG A 1 203 ? -13.211 -9.234 -2.146 1 94.31 203 ARG A O 1
ATOM 1491 N N . GLN A 1 204 ? -13.984 -7.281 -1.376 1 94.69 204 GLN A N 1
ATOM 1492 C CA . GLN A 1 204 ? -13.391 -7.512 -0.061 1 94.69 204 GLN A CA 1
ATOM 1493 C C . GLN A 1 204 ? -13.922 -8.805 0.558 1 94.69 204 GLN A C 1
ATOM 1495 O O . GLN A 1 204 ? -13.164 -9.578 1.133 1 94.69 204 GLN A O 1
ATOM 1500 N N . ALA A 1 205 ? -15.18 -9.047 0.427 1 94.88 205 ALA A N 1
ATOM 1501 C CA . ALA A 1 205 ? -15.773 -10.281 0.94 1 94.88 205 ALA A CA 1
ATOM 1502 C C . ALA A 1 205 ? -15.297 -11.492 0.139 1 94.88 205 ALA A C 1
ATOM 1504 O O . ALA A 1 205 ? -15.008 -12.547 0.709 1 94.88 205 ALA A O 1
ATOM 1505 N N . ALA A 1 206 ? -15.258 -11.359 -1.126 1 95.88 206 ALA A N 1
ATOM 1506 C CA . ALA A 1 206 ? -14.836 -12.445 -2.004 1 95.88 206 ALA A CA 1
ATOM 1507 C C . ALA A 1 206 ? -13.383 -12.836 -1.735 1 95.88 206 ALA A C 1
ATOM 1509 O O . ALA A 1 206 ? -13.047 -14.016 -1.678 1 95.88 206 ALA A O 1
ATOM 1510 N N . LEU A 1 207 ? -12.555 -11.859 -1.554 1 96.25 207 LEU A N 1
ATOM 1511 C CA . LEU A 1 207 ? -11.133 -12.109 -1.322 1 96.25 207 LEU A CA 1
ATOM 1512 C C . LEU A 1 207 ? -10.914 -12.742 0.048 1 96.25 207 LEU A C 1
ATOM 1514 O O . LEU A 1 207 ? -10.016 -13.57 0.216 1 96.25 207 LEU A O 1
ATOM 1518 N N . ARG A 1 208 ? -11.695 -12.336 0.983 1 96.81 208 ARG A N 1
ATOM 1519 C CA . ARG A 1 208 ? -11.609 -12.961 2.301 1 96.81 208 ARG A CA 1
ATOM 1520 C C . ARG A 1 208 ? -12 -14.43 2.24 1 96.81 208 ARG A C 1
ATOM 1522 O O . ARG A 1 208 ? -11.359 -15.281 2.865 1 96.81 208 ARG A O 1
ATOM 1529 N N . LYS A 1 209 ? -13.031 -14.711 1.494 1 97.19 209 LYS A N 1
ATOM 1530 C CA . LYS A 1 209 ? -13.445 -16.109 1.322 1 97.19 209 LYS A CA 1
ATOM 1531 C C . LYS A 1 209 ? -12.352 -16.922 0.649 1 97.19 209 LYS A C 1
ATOM 1533 O O . LYS A 1 209 ? -12.078 -18.062 1.05 1 97.19 209 LYS A O 1
ATOM 1538 N N . VAL A 1 210 ? -11.727 -16.391 -0.329 1 97.5 210 VAL A N 1
ATOM 1539 C CA . VAL A 1 210 ? -10.633 -17.047 -1.037 1 97.5 210 VAL A CA 1
ATOM 1540 C C . VAL A 1 210 ? -9.5 -17.344 -0.066 1 97.5 210 VAL A C 1
ATOM 1542 O O . VAL A 1 210 ? -8.891 -18.406 -0.123 1 97.5 210 VAL A O 1
ATOM 1545 N N . ALA A 1 211 ? -9.227 -16.406 0.83 1 97.88 211 ALA A N 1
ATOM 1546 C CA . ALA A 1 211 ? -8.125 -16.562 1.781 1 97.88 211 ALA A CA 1
ATOM 1547 C C . ALA A 1 211 ? -8.469 -17.578 2.859 1 97.88 211 ALA A C 1
ATOM 1549 O O . ALA A 1 211 ? -7.645 -18.438 3.197 1 97.88 211 ALA A O 1
ATOM 1550 N N . LEU A 1 212 ? -9.727 -17.562 3.307 1 97.69 212 LEU A N 1
ATOM 1551 C CA . LEU A 1 212 ? -10.047 -18.266 4.543 1 97.69 212 LEU A CA 1
ATOM 1552 C C . LEU A 1 212 ? -10.688 -19.625 4.242 1 97.69 212 LEU A C 1
ATOM 1554 O O . LEU A 1 212 ? -10.562 -20.562 5.031 1 97.69 212 LEU A O 1
ATOM 1558 N N . THR A 1 213 ? -11.445 -19.688 3.098 1 97.44 213 THR A N 1
ATOM 1559 C CA . THR A 1 213 ? -12.141 -20.906 2.732 1 97.44 213 THR A CA 1
ATOM 1560 C C . THR A 1 213 ? -12.062 -21.156 1.228 1 97.44 213 THR A C 1
ATOM 1562 O O . THR A 1 213 ? -13.086 -21.266 0.558 1 97.44 213 THR A O 1
ATOM 1565 N N . PRO A 1 214 ? -10.859 -21.359 0.734 1 97.5 214 PRO A N 1
ATOM 1566 C CA . PRO A 1 214 ? -10.695 -21.438 -0.719 1 97.5 214 PRO A CA 1
ATOM 1567 C C . PRO A 1 214 ? -11.414 -22.641 -1.327 1 97.5 214 PRO A C 1
ATOM 1569 O O . PRO A 1 214 ? -11.828 -22.594 -2.488 1 97.5 214 PRO A O 1
ATOM 1572 N N . ASP A 1 215 ? -11.609 -23.703 -0.562 1 96.06 215 ASP A N 1
ATOM 1573 C CA . ASP A 1 215 ? -12.297 -24.875 -1.07 1 96.06 215 ASP A CA 1
ATOM 1574 C C . ASP A 1 215 ? -13.75 -24.562 -1.414 1 96.06 215 ASP A C 1
ATOM 1576 O O . ASP A 1 215 ? -14.367 -25.266 -2.223 1 96.06 215 ASP A O 1
ATOM 1580 N N . GLU A 1 216 ? -14.25 -23.547 -0.828 1 96.62 216 GLU A N 1
ATOM 1581 C CA . GLU A 1 216 ? -15.656 -23.203 -1.033 1 96.62 216 GLU A CA 1
ATOM 1582 C C . GLU A 1 216 ? -15.82 -22.219 -2.195 1 96.62 216 GLU A C 1
ATOM 1584 O O . GLU A 1 216 ? -16.938 -21.844 -2.543 1 96.62 216 GLU A O 1
ATOM 1589 N N . VAL A 1 217 ? -14.805 -21.844 -2.811 1 97.44 217 VAL A N 1
ATOM 1590 C CA . VAL A 1 217 ? -14.844 -20.891 -3.922 1 97.44 217 VAL A CA 1
ATOM 1591 C C . VAL A 1 217 ? -14.656 -21.641 -5.242 1 97.44 217 VAL A C 1
ATOM 1593 O O . VAL A 1 217 ? -13.547 -22.078 -5.559 1 97.44 217 VAL A O 1
ATOM 1596 N N . PRO A 1 218 ? -15.688 -21.75 -6.008 1 97.44 218 PRO A N 1
ATOM 1597 C CA . PRO A 1 218 ? -15.523 -22.453 -7.285 1 97.44 218 PRO A CA 1
ATOM 1598 C C . PRO A 1 218 ? -14.578 -21.719 -8.234 1 97.44 218 PRO A C 1
ATOM 1600 O O . PRO A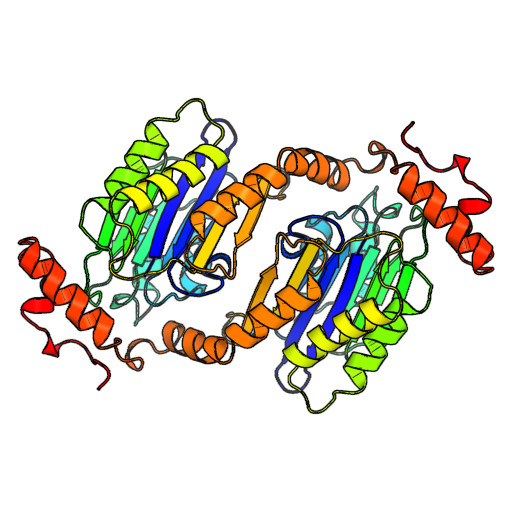 1 218 ? -14.461 -20.5 -8.18 1 97.44 218 PRO A O 1
ATOM 1603 N N . VAL A 1 219 ? -13.914 -22.562 -9.102 1 96.56 219 VAL A N 1
ATOM 1604 C CA . VAL A 1 219 ? -13.102 -21.984 -10.18 1 96.56 219 VAL A CA 1
ATOM 1605 C C . VAL A 1 219 ? -14.016 -21.406 -11.25 1 96.56 219 VAL A C 1
ATOM 1607 O O . VAL A 1 219 ? -15.055 -21.984 -11.578 1 96.56 219 VAL A O 1
ATOM 1610 N N . GLN A 1 220 ? -13.672 -20.25 -11.695 1 94.75 220 GLN A N 1
ATOM 1611 C CA . GLN A 1 220 ? -14.445 -19.656 -12.781 1 94.75 220 GLN A CA 1
ATOM 1612 C C . GLN A 1 220 ? -14.391 -20.516 -14.031 1 94.75 220 GLN A C 1
ATOM 1614 O O . GLN A 1 220 ? -13.305 -20.875 -14.508 1 94.75 220 GLN A O 1
ATOM 1619 N N . ARG A 1 221 ? -15.516 -20.781 -14.656 1 96.56 221 ARG A N 1
ATOM 1620 C CA . ARG A 1 221 ? -15.633 -21.719 -15.773 1 96.56 221 ARG A CA 1
ATOM 1621 C C . ARG A 1 221 ? -14.766 -21.266 -16.938 1 96.56 221 ARG A C 1
ATOM 1623 O O . ARG A 1 221 ? -14.008 -22.078 -17.5 1 96.56 221 ARG A O 1
ATOM 1630 N N . ALA A 1 222 ? -14.852 -20.016 -17.266 1 95.06 222 ALA A N 1
ATOM 1631 C CA . ALA A 1 222 ? -14.117 -19.516 -18.422 1 95.06 222 ALA A CA 1
ATOM 1632 C C . ALA A 1 222 ? -12.617 -19.688 -18.25 1 95.06 222 ALA A C 1
ATOM 1634 O O . ALA A 1 222 ? -11.914 -20.062 -19.188 1 95.06 222 ALA A O 1
ATOM 1635 N N . LEU A 1 223 ? -12.164 -19.469 -17.109 1 95.44 223 LEU A N 1
ATOM 1636 C CA . LEU A 1 223 ? -10.742 -19.594 -16.812 1 95.44 223 LEU A CA 1
ATOM 1637 C C . LEU A 1 223 ? -10.328 -21.062 -16.797 1 95.44 223 LEU A C 1
ATOM 1639 O O . LEU A 1 223 ? -9.25 -21.422 -17.281 1 95.44 223 LEU A O 1
ATOM 1643 N N . PHE A 1 224 ? -11.156 -21.859 -16.188 1 97.12 224 PHE A N 1
ATOM 1644 C CA . PHE A 1 224 ? -10.875 -23.297 -16.125 1 97.12 224 PHE A CA 1
ATOM 1645 C C . PHE A 1 224 ? -10.773 -23.891 -17.516 1 97.12 224 PHE A C 1
ATOM 1647 O O . PHE A 1 224 ? -9.789 -24.562 -17.844 1 97.12 224 PHE A O 1
ATOM 1654 N N . ASP A 1 225 ? -11.719 -23.547 -18.297 1 97.5 225 ASP A N 1
ATOM 1655 C CA . ASP A 1 225 ? -11.758 -24.094 -19.656 1 97.5 225 ASP A CA 1
ATOM 1656 C C . ASP A 1 225 ? -10.578 -23.594 -20.484 1 97.5 225 ASP A C 1
ATOM 1658 O O . ASP A 1 225 ? -9.961 -24.359 -21.219 1 97.5 225 ASP A O 1
ATOM 1662 N N . ALA A 1 226 ? -10.352 -22.359 -20.375 1 97.56 226 ALA A N 1
ATOM 1663 C CA . ALA A 1 226 ? -9.227 -21.781 -21.109 1 97.56 226 ALA A CA 1
ATOM 1664 C C . ALA A 1 226 ? -7.91 -22.438 -20.672 1 97.56 226 ALA A C 1
ATOM 1666 O O . ALA A 1 226 ? -7.035 -22.672 -21.516 1 97.56 226 ALA A O 1
ATOM 1667 N N . SER A 1 227 ? -7.746 -22.672 -19.406 1 98 227 SER A N 1
ATOM 1668 C CA . SER A 1 227 ? -6.527 -23.266 -18.875 1 98 227 SER A CA 1
ATOM 1669 C C . SER A 1 227 ? -6.336 -24.688 -19.391 1 98 227 SER A C 1
ATOM 1671 O O . SER A 1 227 ? -5.238 -25.062 -19.828 1 98 227 SER A O 1
ATOM 1673 N N . LEU A 1 228 ? -7.402 -25.469 -19.375 1 98.06 228 LEU A N 1
ATOM 1674 C CA . LEU A 1 228 ? -7.309 -26.844 -19.859 1 98.06 228 LEU A CA 1
ATOM 1675 C C . LEU A 1 228 ? -6.969 -26.859 -21.344 1 98.06 228 LEU A C 1
ATOM 1677 O O . LEU A 1 228 ? -6.129 -27.656 -21.781 1 98.06 228 LEU A O 1
ATOM 1681 N N . ALA A 1 229 ? -7.637 -26.031 -22.094 1 98.12 229 ALA A N 1
ATOM 1682 C CA . ALA A 1 229 ? -7.395 -25.953 -23.531 1 98.12 229 ALA A CA 1
ATOM 1683 C C . ALA A 1 229 ? -5.949 -25.562 -23.812 1 98.12 229 ALA A C 1
ATOM 1685 O O . ALA A 1 229 ? -5.32 -26.125 -24.719 1 98.12 229 ALA A O 1
ATOM 1686 N N . ARG A 1 230 ? -5.449 -24.641 -23.094 1 98.31 230 ARG A N 1
ATOM 1687 C CA . ARG A 1 230 ? -4.086 -24.156 -23.312 1 98.31 230 ARG A CA 1
ATOM 1688 C C . ARG A 1 230 ? -3.068 -25.266 -23.016 1 98.31 230 ARG A C 1
ATOM 1690 O O . ARG A 1 230 ? -2.094 -25.422 -23.734 1 98.31 230 ARG A O 1
ATOM 1697 N N . ILE A 1 231 ? -3.24 -25.984 -21.953 1 98.5 231 ILE A N 1
ATOM 1698 C CA . ILE A 1 231 ? -2.348 -27.062 -21.562 1 98.5 231 ILE A CA 1
ATOM 1699 C C . ILE A 1 231 ? -2.305 -28.125 -22.672 1 98.5 231 ILE A C 1
ATOM 1701 O O . ILE A 1 231 ? -1.227 -28.594 -23.062 1 98.5 231 ILE A O 1
ATOM 1705 N N . ARG A 1 232 ? -3.436 -28.453 -23.25 1 98.31 232 ARG A N 1
ATOM 1706 C CA . ARG A 1 232 ? -3.508 -29.406 -24.344 1 98.31 232 ARG A CA 1
ATOM 1707 C C . ARG A 1 232 ? -2.814 -28.875 -25.594 1 98.31 232 ARG A C 1
ATOM 1709 O O . ARG A 1 232 ? -2.043 -29.594 -26.234 1 98.31 232 ARG A O 1
ATOM 1716 N N . GLU A 1 233 ? -3.17 -27.656 -25.891 1 98.12 233 GLU A N 1
ATOM 1717 C CA . GLU A 1 233 ? -2.615 -27.016 -27.078 1 98.12 233 GLU A CA 1
ATOM 1718 C C . GLU A 1 233 ? -1.089 -27.016 -27.047 1 98.12 233 GLU A C 1
ATOM 1720 O O . GLU A 1 233 ? -0.439 -27.188 -28.078 1 98.12 233 GLU A O 1
ATOM 1725 N N . ARG A 1 234 ? -0.543 -26.922 -25.906 1 97.56 234 ARG A N 1
ATOM 1726 C CA . ARG A 1 234 ? 0.901 -26.766 -25.766 1 97.56 234 ARG A CA 1
ATOM 1727 C C . ARG A 1 234 ? 1.57 -28.109 -25.453 1 97.56 234 ARG A C 1
ATOM 1729 O O . ARG A 1 234 ? 2.793 -28.172 -25.312 1 97.56 234 ARG A O 1
ATOM 1736 N N . GLY A 1 235 ? 0.815 -29.109 -25.359 1 97.88 235 GLY A N 1
ATOM 1737 C CA . GLY A 1 235 ? 1.352 -30.438 -25.094 1 97.88 235 GLY A CA 1
ATOM 1738 C C . GLY A 1 235 ? 1.948 -30.578 -23.703 1 97.88 235 GLY A C 1
ATOM 1739 O O . GLY A 1 235 ? 2.969 -31.234 -23.531 1 97.88 235 GLY A O 1
ATOM 1740 N N . LEU A 1 236 ? 1.314 -29.906 -22.703 1 98.25 236 LEU A N 1
ATOM 1741 C CA . LEU A 1 236 ? 1.903 -29.844 -21.359 1 98.25 236 LEU A CA 1
ATOM 1742 C C . LEU A 1 236 ? 1.15 -30.75 -20.406 1 98.25 236 LEU A C 1
ATOM 1744 O O . LEU A 1 236 ? 1.255 -30.594 -19.188 1 98.25 236 LEU A O 1
ATOM 1748 N N . THR A 1 237 ? 0.427 -31.703 -20.859 1 97.56 237 THR A N 1
ATOM 1749 C CA . THR A 1 237 ? -0.447 -32.531 -20.031 1 97.56 237 THR A CA 1
ATOM 1750 C C . THR A 1 237 ? 0.372 -33.438 -19.125 1 97.56 237 THR A C 1
ATOM 1752 O O . THR A 1 237 ? -0.128 -33.938 -18.094 1 97.56 237 THR A O 1
ATOM 1755 N N . ASP A 1 238 ? 1.628 -33.688 -19.422 1 96.88 238 ASP A N 1
ATOM 1756 C CA . ASP A 1 238 ? 2.484 -34.5 -18.562 1 96.88 238 ASP A CA 1
ATOM 1757 C C . ASP A 1 238 ? 2.895 -33.719 -17.312 1 96.88 238 ASP A C 1
ATOM 1759 O O . ASP A 1 238 ? 3.148 -34.312 -16.266 1 96.88 238 ASP A O 1
ATOM 1763 N N . ARG A 1 239 ? 2.945 -32.531 -17.438 1 96.56 239 ARG A N 1
ATOM 1764 C CA . ARG A 1 239 ? 3.389 -31.656 -16.344 1 96.56 239 ARG A CA 1
ATOM 1765 C C . ARG A 1 239 ? 2.197 -31.094 -15.578 1 96.56 239 ARG A C 1
ATOM 1767 O O . ARG A 1 239 ? 2.234 -30.984 -14.352 1 96.56 239 ARG A O 1
ATOM 1774 N N . PHE A 1 240 ? 1.245 -30.688 -16.328 1 97.12 240 PHE A N 1
ATOM 1775 C CA . PHE A 1 240 ? 0.009 -30.141 -15.781 1 97.12 240 PHE A CA 1
ATOM 1776 C C . PHE A 1 240 ? -1.166 -31.062 -16.062 1 97.12 240 PHE A C 1
ATOM 1778 O O . PHE A 1 240 ? -1.735 -31.031 -17.156 1 97.12 240 PHE A O 1
ATOM 1785 N N . THR A 1 241 ? -1.685 -31.734 -15.039 1 95.38 241 THR A N 1
ATOM 1786 C CA . THR A 1 241 ? -2.514 -32.906 -15.281 1 95.38 241 THR A CA 1
ATOM 1787 C C . THR A 1 241 ? -3.994 -32.562 -15.164 1 95.38 241 THR A C 1
ATOM 1789 O O . THR A 1 241 ? -4.855 -33.438 -15.25 1 95.38 241 THR A O 1
ATOM 1792 N N . SER A 1 242 ? -4.344 -31.344 -14.953 1 96 242 SER A N 1
ATOM 1793 C CA . SER A 1 242 ? -5.719 -30.938 -14.695 1 96 242 SER A CA 1
ATOM 1794 C C . SER A 1 242 ? -6.648 -31.375 -15.828 1 96 242 SER A C 1
ATOM 1796 O O . SER A 1 242 ? -7.801 -31.734 -15.586 1 96 242 SER A O 1
ATOM 1798 N N . PRO A 1 243 ? -6.195 -31.375 -17.125 1 96.62 243 PRO A N 1
ATOM 1799 C CA . PRO A 1 243 ? -7.074 -31.828 -18.203 1 96.62 243 PRO A CA 1
ATOM 1800 C C . PRO A 1 243 ? -7.406 -33.312 -18.094 1 96.62 243 PRO A C 1
ATOM 1802 O O . PRO A 1 243 ? -8.391 -33.781 -18.688 1 96.62 243 PRO A O 1
ATOM 1805 N N . LEU A 1 244 ? -6.566 -34 -17.344 1 96.31 244 LEU A N 1
ATOM 1806 C CA . LEU A 1 244 ? -6.762 -35.438 -17.219 1 96.31 244 LEU A CA 1
ATOM 1807 C C . LEU A 1 244 ? -7.75 -35.75 -16.109 1 96.31 244 LEU A C 1
ATOM 1809 O O . LEU A 1 244 ? -8.344 -36.844 -16.078 1 96.31 244 LEU A O 1
ATOM 1813 N N . HIS A 1 245 ? -7.875 -34.812 -15.164 1 95.19 245 HIS A N 1
ATOM 1814 C CA . HIS A 1 245 ? -8.75 -35.031 -14.016 1 95.19 245 HIS A CA 1
ATOM 1815 C C . HIS A 1 245 ? -9.586 -33.781 -13.734 1 95.19 245 HIS A C 1
ATOM 1817 O O . HIS A 1 245 ? -9.57 -33.25 -12.617 1 95.19 245 HIS A O 1
ATOM 1823 N N . PRO A 1 246 ? -10.391 -33.344 -14.703 1 94.69 246 PRO A N 1
ATOM 1824 C CA . PRO A 1 246 ? -11.125 -32.094 -14.539 1 94.69 246 PRO A CA 1
ATOM 1825 C C . PRO A 1 246 ? -12.133 -32.156 -13.391 1 94.69 246 PRO A C 1
ATOM 1827 O O . PRO A 1 246 ? -12.516 -31.109 -12.859 1 94.69 246 PRO A O 1
ATOM 1830 N N . GLY A 1 247 ? -12.539 -33.344 -12.93 1 93.88 247 GLY A N 1
ATOM 1831 C CA . GLY A 1 247 ? -13.516 -33.5 -11.867 1 93.88 247 GLY A CA 1
ATOM 1832 C C . GLY A 1 247 ? -12.969 -33.188 -10.484 1 93.88 247 GLY A C 1
ATOM 1833 O O . GLY A 1 247 ? -13.727 -33.031 -9.523 1 93.88 247 GLY A O 1
ATOM 1834 N N . ASP A 1 248 ? -11.68 -32.938 -10.383 1 94.06 248 ASP A N 1
ATOM 1835 C CA . ASP A 1 248 ? -11.031 -32.688 -9.102 1 94.06 248 ASP A CA 1
ATOM 1836 C C . ASP A 1 248 ? -11.297 -31.25 -8.641 1 94.06 248 ASP A C 1
ATOM 1838 O O . ASP A 1 248 ? -10.977 -30.891 -7.504 1 94.06 248 ASP A O 1
ATOM 1842 N N . TRP A 1 249 ? -11.922 -30.438 -9.492 1 94.75 249 TRP A N 1
ATOM 1843 C CA . TRP A 1 249 ? -12.148 -29.031 -9.195 1 94.75 249 TRP A CA 1
ATOM 1844 C C . TRP A 1 249 ? -13.641 -28.703 -9.219 1 94.75 249 TRP A C 1
ATOM 1846 O O . TRP A 1 249 ? -14.383 -29.219 -10.047 1 94.75 249 TRP A O 1
ATOM 1856 N N . SER A 1 250 ? -13.992 -27.875 -8.211 1 95.06 250 SER A N 1
ATOM 1857 C CA . SER A 1 250 ? -15.32 -27.281 -8.281 1 95.06 250 SER A CA 1
ATOM 1858 C C . SER A 1 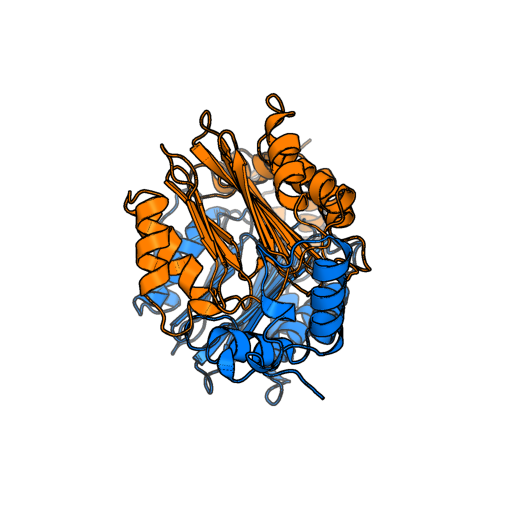250 ? -15.336 -26.078 -9.219 1 95.06 250 SER A C 1
ATOM 1860 O O . SER A 1 250 ? -14.664 -25.078 -8.969 1 95.06 250 SER A O 1
ATOM 1862 N N . VAL A 1 251 ? -16.094 -26.203 -10.32 1 96.19 251 VAL A N 1
ATOM 1863 C CA . VAL A 1 251 ? -16.141 -25.172 -11.344 1 96.19 251 VAL A CA 1
ATOM 1864 C C . VAL A 1 251 ? -17.531 -24.547 -11.391 1 96.19 251 VAL A C 1
ATOM 1866 O O . VAL A 1 251 ? -18.531 -25.25 -11.352 1 96.19 251 VAL A O 1
ATOM 1869 N N . ALA A 1 252 ? -17.562 -23.281 -11.383 1 94.81 252 ALA A N 1
ATOM 1870 C CA . ALA A 1 252 ? -18.828 -22.578 -11.445 1 94.81 252 ALA A CA 1
ATOM 1871 C C . ALA A 1 252 ? -19.625 -22.969 -12.688 1 94.81 252 ALA A C 1
ATOM 1873 O O . ALA A 1 252 ? -19.047 -23.281 -13.727 1 94.81 252 ALA A O 1
ATOM 1874 N N . PRO A 1 253 ? -21 -22.922 -12.555 1 89.44 253 PRO A N 1
ATOM 1875 C CA . PRO A 1 253 ? -21.828 -23.281 -13.711 1 89.44 253 PRO A CA 1
ATOM 1876 C C . PRO A 1 253 ? -21.641 -22.328 -14.883 1 89.44 253 PRO A C 1
ATOM 1878 O O . PRO A 1 253 ? -21.328 -21.141 -14.68 1 89.44 253 PRO A O 1
ATOM 1881 N N . MET B 1 1 ? -5.172 -14.516 -11.609 1 97.12 1 MET B N 1
ATOM 1882 C CA . MET B 1 1 ? -4.012 -14.672 -12.484 1 97.12 1 MET B CA 1
ATOM 1883 C C . MET B 1 1 ? -2.926 -13.656 -12.117 1 97.12 1 MET B C 1
ATOM 1885 O O . MET B 1 1 ? -3.217 -12.484 -11.891 1 97.12 1 MET B O 1
ATOM 1889 N N . THR B 1 2 ? -1.76 -14.117 -12.031 1 98.5 2 THR B N 1
ATOM 1890 C CA . THR B 1 2 ? -0.721 -13.242 -11.5 1 98.5 2 THR B CA 1
ATOM 1891 C C . THR B 1 2 ? 0.659 -13.695 -11.969 1 98.5 2 THR B C 1
ATOM 1893 O O . THR B 1 2 ? 0.94 -14.891 -12.031 1 98.5 2 THR B O 1
ATOM 1896 N N . PHE B 1 3 ? 1.482 -12.781 -12.352 1 98.88 3 PHE B N 1
ATOM 1897 C CA . PHE B 1 3 ? 2.916 -13.047 -12.398 1 98.88 3 PHE B CA 1
ATOM 1898 C C . PHE B 1 3 ? 3.695 -11.953 -11.68 1 98.88 3 PHE B C 1
ATOM 1900 O O . PHE B 1 3 ? 3.273 -10.797 -11.656 1 98.88 3 PHE B O 1
ATOM 1907 N N . SER B 1 4 ? 4.75 -12.328 -11.031 1 98.94 4 SER B N 1
ATOM 1908 C CA . SER B 1 4 ? 5.496 -11.469 -10.109 1 98.94 4 SER B CA 1
ATOM 1909 C C . SER B 1 4 ? 6.977 -11.844 -10.094 1 98.94 4 SER B C 1
ATOM 1911 O O . SER B 1 4 ? 7.363 -12.898 -10.594 1 98.94 4 SER B O 1
ATOM 1913 N N . ILE B 1 5 ? 7.75 -10.93 -9.562 1 98.94 5 ILE B N 1
ATOM 1914 C CA . ILE B 1 5 ? 9.172 -11.188 -9.352 1 98.94 5 ILE B CA 1
ATOM 1915 C C . ILE B 1 5 ? 9.625 -10.531 -8.047 1 98.94 5 ILE B C 1
ATOM 1917 O O . ILE B 1 5 ? 9.195 -9.43 -7.711 1 98.94 5 ILE B O 1
ATOM 1921 N N . ILE B 1 6 ? 10.414 -11.227 -7.266 1 98.94 6 ILE B N 1
ATOM 1922 C CA . ILE B 1 6 ? 11.148 -10.688 -6.125 1 98.94 6 ILE B CA 1
ATOM 1923 C C . ILE B 1 6 ? 12.648 -10.789 -6.383 1 98.94 6 ILE B C 1
ATOM 1925 O O . ILE B 1 6 ? 13.102 -11.695 -7.086 1 98.94 6 ILE B O 1
ATOM 1929 N N . ALA B 1 7 ? 13.359 -9.852 -5.805 1 98.69 7 ALA B N 1
ATOM 1930 C CA . ALA B 1 7 ? 14.789 -9.781 -6.102 1 98.69 7 ALA B CA 1
ATOM 1931 C C . ALA B 1 7 ? 15.547 -9.039 -5.008 1 98.69 7 ALA B C 1
ATOM 1933 O O . ALA B 1 7 ? 14.938 -8.391 -4.152 1 98.69 7 ALA B O 1
ATOM 1934 N N . ARG B 1 8 ? 16.812 -9.164 -5.016 1 97.62 8 ARG B N 1
ATOM 1935 C CA . ARG B 1 8 ? 17.688 -8.438 -4.09 1 97.62 8 ARG B CA 1
ATOM 1936 C C . ARG B 1 8 ? 18.797 -7.715 -4.836 1 97.62 8 ARG B C 1
ATOM 1938 O O . ARG B 1 8 ? 19.172 -8.117 -5.941 1 97.62 8 ARG B O 1
ATOM 1945 N N . ASP B 1 9 ? 19.234 -6.715 -4.344 1 95.38 9 ASP B N 1
ATOM 1946 C CA . ASP B 1 9 ? 20.453 -6.02 -4.719 1 95.38 9 ASP B CA 1
ATOM 1947 C C . ASP B 1 9 ? 21.547 -6.207 -3.654 1 95.38 9 ASP B C 1
ATOM 1949 O O . ASP B 1 9 ? 21.5 -5.566 -2.604 1 95.38 9 ASP B O 1
ATOM 1953 N N . THR B 1 10 ? 22.516 -6.949 -3.941 1 90.69 10 THR B N 1
ATOM 1954 C CA . THR B 1 10 ? 23.516 -7.359 -2.959 1 90.69 10 THR B CA 1
ATOM 1955 C C . THR B 1 10 ? 24.406 -6.188 -2.578 1 90.69 10 THR B C 1
ATOM 1957 O O . THR B 1 10 ? 25.078 -6.223 -1.548 1 90.69 10 THR B O 1
ATOM 1960 N N . ARG B 1 11 ? 24.453 -5.148 -3.369 1 91.69 11 ARG B N 1
ATOM 1961 C CA . ARG B 1 11 ? 25.297 -3.986 -3.09 1 91.69 11 ARG B CA 1
ATOM 1962 C C . ARG B 1 11 ? 24.672 -3.113 -2.004 1 91.69 11 ARG B C 1
ATOM 1964 O O . ARG B 1 11 ? 25.391 -2.559 -1.163 1 91.69 11 ARG B O 1
ATOM 1971 N N . THR B 1 12 ? 23.297 -3.053 -1.918 1 93.44 12 THR B N 1
ATOM 1972 C CA . THR B 1 12 ? 22.641 -2.061 -1.075 1 93.44 12 THR B CA 1
ATOM 1973 C C . THR B 1 12 ? 21.875 -2.734 0.055 1 93.44 12 THR B C 1
ATOM 1975 O O . THR B 1 12 ? 21.484 -2.078 1.021 1 93.44 12 THR B O 1
ATOM 1978 N N . GLY B 1 13 ? 21.641 -4.035 -0.083 1 95.75 13 GLY B N 1
ATOM 1979 C CA . GLY B 1 13 ? 20.781 -4.719 0.871 1 95.75 13 GLY B CA 1
ATOM 1980 C C . GLY B 1 13 ? 19.312 -4.582 0.549 1 95.75 13 GLY B C 1
ATOM 1981 O O . GLY B 1 13 ? 18.453 -5.133 1.253 1 95.75 13 GLY B O 1
ATOM 1982 N N . ALA B 1 14 ? 18.984 -3.92 -0.551 1 98.06 14 ALA B N 1
ATOM 1983 C CA . ALA B 1 14 ? 17.594 -3.705 -0.936 1 98.06 14 ALA B CA 1
ATOM 1984 C C . ALA B 1 14 ? 16.969 -4.992 -1.453 1 98.06 14 ALA B C 1
ATOM 1986 O O . ALA B 1 14 ? 17.625 -5.781 -2.139 1 98.06 14 ALA B O 1
ATOM 1987 N N . PHE B 1 15 ? 15.828 -5.195 -1.124 1 98.81 15 PHE B N 1
ATOM 1988 C CA . PHE B 1 15 ? 14.945 -6.188 -1.728 1 98.81 15 PHE B CA 1
ATOM 1989 C C . PHE B 1 15 ? 13.781 -5.512 -2.449 1 98.81 15 PHE B C 1
ATOM 1991 O O . PHE B 1 15 ? 13.359 -4.422 -2.064 1 98.81 15 PHE B O 1
ATOM 1998 N N . GLY B 1 16 ? 13.32 -6.102 -3.471 1 98.81 16 GLY B N 1
ATOM 1999 C CA . GLY B 1 16 ? 12.234 -5.512 -4.238 1 98.81 16 GLY B CA 1
ATOM 2000 C C . GLY B 1 16 ? 11.312 -6.543 -4.855 1 98.81 16 GLY B C 1
ATOM 2001 O O . GLY B 1 16 ? 11.625 -7.734 -4.879 1 98.81 16 GLY B O 1
ATOM 2002 N N . ALA B 1 17 ? 10.188 -6.082 -5.289 1 98.94 17 ALA B N 1
ATOM 2003 C CA . ALA B 1 17 ? 9.18 -6.902 -5.953 1 98.94 17 ALA B CA 1
ATOM 2004 C C . ALA B 1 17 ? 8.406 -6.094 -6.992 1 98.94 17 ALA B C 1
ATOM 2006 O O . ALA B 1 17 ? 8.203 -4.891 -6.82 1 98.94 17 ALA B O 1
ATOM 2007 N N . ALA B 1 18 ? 8.055 -6.684 -8.031 1 98.94 18 ALA B N 1
ATOM 2008 C CA . ALA B 1 18 ? 7.066 -6.203 -8.992 1 98.94 18 ALA B CA 1
ATOM 2009 C C . ALA B 1 18 ? 6.027 -7.277 -9.297 1 98.94 18 ALA B C 1
ATOM 2011 O O . ALA B 1 18 ? 6.352 -8.469 -9.344 1 98.94 18 ALA B O 1
ATOM 2012 N N . ILE B 1 19 ? 4.801 -6.891 -9.516 1 99 19 ILE B N 1
ATOM 2013 C CA . ILE B 1 19 ? 3.711 -7.852 -9.648 1 99 19 ILE B CA 1
ATOM 2014 C C . ILE B 1 19 ? 2.58 -7.238 -10.469 1 99 19 ILE B C 1
ATOM 2016 O O . ILE B 1 19 ? 2.406 -6.02 -10.484 1 99 19 ILE B O 1
ATOM 2020 N N . THR B 1 20 ? 1.833 -8.047 -11.188 1 98.94 20 THR B N 1
ATOM 2021 C CA . THR B 1 20 ? 0.657 -7.602 -11.93 1 98.94 20 THR B CA 1
ATOM 2022 C C . THR B 1 20 ? -0.384 -8.719 -12.008 1 98.94 20 THR B C 1
ATOM 2024 O O . THR B 1 20 ? -0.068 -9.883 -11.773 1 98.94 20 THR B O 1
ATOM 2027 N N . THR B 1 21 ? -1.601 -8.344 -12.18 1 98.62 21 THR B N 1
ATOM 2028 C CA . THR B 1 21 ? -2.707 -9.289 -12.305 1 98.62 21 THR B CA 1
ATOM 2029 C C . THR B 1 21 ? -3.871 -8.656 -13.062 1 98.62 21 THR B C 1
ATOM 2031 O O . THR B 1 21 ? -3.881 -7.445 -13.297 1 98.62 21 THR B O 1
ATOM 2034 N N . SER B 1 22 ? -4.789 -9.469 -13.422 1 97.62 22 SER B N 1
ATOM 2035 C CA . SER B 1 22 ? -6.016 -9.031 -14.086 1 97.62 22 SER B CA 1
ATOM 2036 C C . SER B 1 22 ? -7.07 -8.602 -13.07 1 97.62 22 SER B C 1
ATOM 2038 O O . SER B 1 22 ? -8.148 -8.148 -13.445 1 97.62 22 SER B O 1
ATOM 2040 N N . ASP B 1 23 ? -6.84 -8.719 -11.789 1 96.88 23 ASP B N 1
ATOM 2041 C CA . ASP B 1 23 ? -7.734 -8.242 -10.742 1 96.88 23 ASP B CA 1
ATOM 2042 C C . ASP B 1 23 ? -7.285 -6.883 -10.211 1 96.88 23 ASP B C 1
ATOM 2044 O O . ASP B 1 23 ? -6.277 -6.34 -10.664 1 96.88 23 ASP B O 1
ATOM 2048 N N . LEU B 1 24 ? -8.102 -6.309 -9.328 1 98.25 24 LEU B N 1
ATOM 2049 C CA . LEU B 1 24 ? -7.84 -4.977 -8.805 1 98.25 24 LEU B CA 1
ATOM 2050 C C . LEU B 1 24 ? -6.875 -5.035 -7.625 1 98.25 24 LEU B C 1
ATOM 2052 O O . LEU B 1 24 ? -6.879 -6.004 -6.863 1 98.25 24 LEU B O 1
ATOM 2056 N N . ALA B 1 25 ? -6.031 -4.062 -7.402 1 98.56 25 ALA B N 1
ATOM 2057 C CA . ALA B 1 25 ? -5.289 -3.717 -6.191 1 98.56 25 ALA B CA 1
ATOM 2058 C C . ALA B 1 25 ? -4.414 -4.879 -5.73 1 98.56 25 ALA B C 1
ATOM 2060 O O . ALA B 1 25 ? -4.441 -5.258 -4.559 1 98.56 25 ALA B O 1
ATOM 2061 N N . VAL B 1 26 ? -3.643 -5.434 -6.633 1 98.44 26 VAL B N 1
ATOM 2062 C CA . VAL B 1 26 ? -2.812 -6.594 -6.332 1 98.44 26 VAL B CA 1
ATOM 2063 C C . VAL B 1 26 ? -1.739 -6.211 -5.316 1 98.44 26 VAL B C 1
ATOM 2065 O O . VAL B 1 26 ? -1.293 -7.047 -4.527 1 98.44 26 VAL B O 1
ATOM 2068 N N . GLY B 1 27 ? -1.356 -4.953 -5.273 1 98.06 27 GLY B N 1
ATOM 2069 C CA . GLY B 1 27 ? -0.279 -4.484 -4.418 1 98.06 27 GLY B CA 1
ATOM 2070 C C . GLY B 1 27 ? -0.606 -4.586 -2.938 1 98.06 27 GLY B C 1
ATOM 2071 O O . GLY B 1 27 ? 0.281 -4.461 -2.092 1 98.06 27 GLY B O 1
ATOM 2072 N N . SER B 1 28 ? -1.805 -4.902 -2.594 1 97.25 28 SER B N 1
ATOM 2073 C CA . SER B 1 28 ? -2.238 -4.871 -1.201 1 97.25 28 SER B CA 1
ATOM 2074 C C . SER B 1 28 ? -2.035 -6.227 -0.528 1 97.25 28 SER B C 1
ATOM 2076 O O . SER B 1 28 ? -2.164 -6.344 0.691 1 97.25 28 SER B O 1
ATOM 2078 N N . ARG B 1 29 ? -1.616 -7.309 -1.232 1 96.44 29 ARG B N 1
ATOM 2079 C CA . ARG B 1 29 ? -1.852 -8.555 -0.515 1 96.44 29 ARG B CA 1
ATOM 2080 C C . ARG B 1 29 ? -0.733 -9.562 -0.779 1 96.44 29 ARG B C 1
ATOM 2082 O O . ARG B 1 29 ? -0.531 -10.492 0.001 1 96.44 29 ARG B O 1
ATOM 2089 N N . CYS B 1 30 ? 0.088 -9.477 -1.826 1 98.62 30 CYS B N 1
ATOM 2090 C CA . CYS B 1 30 ? 0.873 -10.617 -2.287 1 98.62 30 CYS B CA 1
ATOM 2091 C C . CYS B 1 30 ? 2.324 -10.5 -1.834 1 98.62 30 CYS B C 1
ATOM 2093 O O . CYS B 1 30 ? 3.021 -11.508 -1.701 1 98.62 30 CYS B O 1
ATOM 2095 N N . VAL B 1 31 ? 2.811 -9.25 -1.593 1 98.88 31 VAL B N 1
ATOM 2096 C CA . VAL B 1 31 ? 4.246 -9.008 -1.483 1 98.88 31 VAL B CA 1
ATOM 2097 C C . VAL B 1 31 ? 4.602 -8.641 -0.044 1 98.88 31 VAL B C 1
ATOM 2099 O O . VAL B 1 31 ? 3.951 -7.785 0.565 1 98.88 31 VAL B O 1
ATOM 2102 N N . ARG B 1 32 ? 5.59 -9.273 0.54 1 98.88 32 ARG B N 1
ATOM 2103 C CA . ARG B 1 32 ? 6.223 -8.859 1.786 1 98.88 32 ARG B CA 1
ATOM 2104 C C . ARG B 1 32 ? 7.734 -8.727 1.616 1 98.88 32 ARG B C 1
ATOM 2106 O O . ARG B 1 32 ? 8.375 -9.586 1.005 1 98.88 32 ARG B O 1
ATOM 2113 N N . LEU B 1 33 ? 8.281 -7.684 2.113 1 98.88 33 LEU B N 1
ATOM 2114 C CA . LEU B 1 33 ? 9.711 -7.418 1.998 1 98.88 33 LEU B CA 1
ATOM 2115 C C . LEU B 1 33 ? 10.312 -7.066 3.355 1 98.88 33 LEU B C 1
ATOM 2117 O O . LEU B 1 33 ? 9.625 -6.52 4.223 1 98.88 33 LEU B O 1
ATOM 2121 N N . CYS B 1 34 ? 11.516 -7.344 3.533 1 98.38 34 CYS B N 1
ATOM 2122 C CA . CYS B 1 34 ? 12.32 -6.922 4.676 1 98.38 34 CYS B CA 1
ATOM 2123 C C . CYS B 1 34 ? 13.734 -6.551 4.242 1 98.38 34 CYS B C 1
ATOM 2125 O O . CYS B 1 34 ? 14.484 -7.402 3.754 1 98.38 34 CYS B O 1
ATOM 2127 N N . HIS B 1 35 ? 14.109 -5.324 4.457 1 98.31 35 HIS B N 1
ATOM 2128 C CA . HIS B 1 35 ? 15.406 -4.816 4.043 1 98.31 35 HIS B CA 1
ATOM 2129 C C . HIS B 1 35 ? 16.547 -5.66 4.621 1 98.31 35 HIS B C 1
ATOM 2131 O O . HIS B 1 35 ? 16.547 -5.957 5.816 1 98.31 35 HIS B O 1
ATOM 2137 N N . GLY B 1 36 ? 17.438 -6.059 3.787 1 97.81 36 GLY B N 1
ATOM 2138 C CA . GLY B 1 36 ? 18.641 -6.781 4.184 1 97.81 36 GLY B CA 1
ATOM 2139 C C . GLY B 1 36 ? 18.375 -8.234 4.539 1 97.81 36 GLY B C 1
ATOM 2140 O O . GLY B 1 36 ? 19.312 -9.008 4.758 1 97.81 36 GLY B O 1
ATOM 2141 N N . LYS B 1 37 ? 17.047 -8.68 4.477 1 98.12 37 LYS B N 1
ATOM 2142 C CA . LYS B 1 37 ? 16.734 -9.984 5.051 1 98.12 37 LYS B CA 1
ATOM 2143 C C . LYS B 1 37 ? 16.031 -10.875 4.035 1 98.12 37 LYS B C 1
ATOM 2145 O O . LYS B 1 37 ? 16.281 -12.086 3.984 1 98.12 37 LYS B O 1
ATOM 2150 N N . GLY B 1 38 ? 15.062 -10.234 3.307 1 98.69 38 GLY B N 1
ATOM 2151 C CA . GLY B 1 38 ? 14.43 -11.133 2.359 1 98.69 38 GLY B CA 1
ATOM 2152 C C . GLY B 1 38 ? 13.172 -10.562 1.737 1 98.69 38 GLY B C 1
ATOM 2153 O O . GLY B 1 38 ? 12.805 -9.414 2.012 1 98.69 38 GLY B O 1
ATOM 2154 N N . ALA B 1 39 ? 12.602 -11.312 0.83 1 98.88 39 ALA B N 1
ATOM 2155 C CA . ALA B 1 39 ? 11.32 -11.062 0.181 1 98.88 39 ALA B CA 1
ATOM 2156 C C . ALA B 1 39 ? 10.484 -12.344 0.113 1 98.88 39 ALA B C 1
ATOM 2158 O O . ALA B 1 39 ? 11.023 -13.438 -0.061 1 98.88 39 ALA B O 1
ATOM 2159 N N . PHE B 1 40 ? 9.203 -12.234 0.273 1 98.94 40 PHE B N 1
ATOM 2160 C CA . PHE B 1 40 ? 8.297 -13.375 0.264 1 98.94 40 PHE B CA 1
ATOM 2161 C C . PHE B 1 40 ? 7.039 -13.055 -0.538 1 98.94 40 PHE B C 1
ATOM 2163 O O . PHE B 1 40 ? 6.453 -11.984 -0.387 1 98.94 40 PHE B O 1
ATOM 2170 N N . LEU B 1 41 ? 6.66 -13.969 -1.396 1 98.88 41 LEU B N 1
ATOM 2171 C CA . LEU B 1 41 ? 5.43 -13.883 -2.178 1 98.88 41 LEU B CA 1
ATOM 2172 C C . LEU B 1 41 ? 4.422 -14.93 -1.729 1 98.88 41 LEU B C 1
ATOM 2174 O O . LEU B 1 41 ? 4.777 -16.094 -1.524 1 98.88 41 LEU B O 1
ATOM 2178 N N . SER B 1 42 ? 3.211 -14.531 -1.532 1 98.88 42 SER B N 1
ATOM 2179 C CA . SER B 1 42 ? 2.047 -15.406 -1.433 1 98.88 42 SER B CA 1
ATOM 2180 C C . SER B 1 42 ? 0.998 -15.055 -2.48 1 98.88 42 SER B C 1
ATOM 2182 O O . SER B 1 42 ? 0.443 -13.953 -2.463 1 98.88 42 SER B O 1
ATOM 2184 N N . GLN B 1 43 ? 0.735 -15.961 -3.375 1 98.69 43 GLN B N 1
ATOM 2185 C CA . GLN B 1 43 ? -0.227 -15.68 -4.438 1 98.69 43 GLN B CA 1
ATOM 2186 C C . GLN B 1 43 ? -0.962 -16.953 -4.855 1 98.69 43 GLN B C 1
ATOM 2188 O O . GLN B 1 43 ? -0.768 -18.016 -4.258 1 98.69 43 GLN B O 1
ATOM 2193 N N . HIS B 1 44 ? -1.924 -16.859 -5.895 1 98.25 44 HIS B N 1
ATOM 2194 C CA . HIS B 1 44 ? -2.873 -17.906 -6.25 1 98.25 44 HIS B CA 1
ATOM 2195 C C . HIS B 1 44 ? -3.814 -18.219 -5.09 1 98.25 44 HIS B C 1
ATOM 2197 O O . HIS B 1 44 ? -3.529 -19.094 -4.266 1 98.25 44 HIS B O 1
ATOM 2203 N N . ARG B 1 45 ? -5.098 -17.75 -5.203 1 97.25 45 ARG B N 1
ATOM 2204 C CA . ARG B 1 45 ? -6 -17.75 -4.055 1 97.25 45 ARG B CA 1
ATOM 2205 C C . ARG B 1 45 ? -5.297 -17.234 -2.805 1 97.25 45 ARG B C 1
ATOM 2207 O O . ARG B 1 45 ? -5.223 -17.938 -1.792 1 97.25 45 ARG B O 1
ATOM 2214 N N . THR B 1 46 ? -4.906 -16 -2.906 1 97.94 46 THR B N 1
ATOM 2215 C CA . THR B 1 46 ? -3.943 -15.391 -2 1 97.94 46 THR B CA 1
ATOM 2216 C C . THR B 1 46 ? -4.473 -15.383 -0.569 1 97.94 46 THR B C 1
ATOM 2218 O O . THR B 1 46 ? -5.617 -14.984 -0.327 1 97.94 46 THR B O 1
ATOM 2221 N N . ASP B 1 47 ? -3.713 -15.852 0.33 1 98.25 47 ASP B N 1
ATOM 2222 C CA . ASP B 1 47 ? -3.793 -15.633 1.77 1 98.25 47 ASP B CA 1
ATOM 2223 C C . ASP B 1 47 ? -2.604 -14.812 2.266 1 98.25 47 ASP B C 1
ATOM 2225 O O . ASP B 1 47 ? -1.511 -15.344 2.457 1 98.25 47 ASP B O 1
ATOM 2229 N N . SER B 1 48 ? -2.889 -13.539 2.504 1 97.88 48 SER B N 1
ATOM 2230 C CA . SER B 1 48 ? -1.821 -12.602 2.83 1 97.88 48 SER B CA 1
ATOM 2231 C C . SER B 1 48 ? -1.132 -12.977 4.137 1 97.88 48 SER B C 1
ATOM 2233 O O . SER B 1 48 ? 0.035 -12.648 4.348 1 97.88 48 SER B O 1
ATOM 2235 N N . ARG B 1 49 ? -1.756 -13.758 5.012 1 98 49 ARG B N 1
ATOM 2236 C CA . ARG B 1 49 ? -1.191 -14.172 6.289 1 98 49 ARG B CA 1
ATOM 2237 C C . ARG B 1 49 ? 0.026 -15.07 6.086 1 98 49 ARG B C 1
ATOM 2239 O O . ARG B 1 49 ? 0.935 -15.086 6.918 1 98 49 ARG B O 1
ATOM 2246 N N . LEU B 1 50 ? 0.029 -15.773 4.984 1 98.81 50 LEU B N 1
ATOM 2247 C CA . LEU B 1 50 ? 1.176 -16.609 4.672 1 98.81 50 LEU B CA 1
ATOM 2248 C C . LEU B 1 50 ? 2.398 -15.773 4.336 1 98.81 50 LEU B C 1
ATOM 2250 O O . LEU B 1 50 ? 3.525 -16.141 4.672 1 98.81 50 LEU B O 1
ATOM 2254 N N . GLY B 1 51 ? 2.176 -14.672 3.6 1 98.75 51 GLY B N 1
ATOM 2255 C CA . GLY B 1 51 ? 3.254 -13.727 3.377 1 98.75 51 GLY B CA 1
ATOM 2256 C C . GLY B 1 51 ? 3.809 -13.141 4.664 1 98.75 51 GLY B C 1
ATOM 2257 O O . GLY B 1 51 ? 5.023 -12.977 4.805 1 98.75 51 GLY B O 1
ATOM 2258 N N . ASP B 1 52 ? 2.885 -12.789 5.613 1 98.44 52 ASP B N 1
ATOM 2259 C CA . ASP B 1 52 ? 3.295 -12.266 6.91 1 98.44 52 ASP B CA 1
ATOM 2260 C C . ASP B 1 52 ? 4.18 -13.258 7.652 1 98.44 52 ASP B C 1
ATOM 2262 O O . ASP B 1 52 ? 5.219 -12.883 8.203 1 98.44 52 ASP B O 1
ATOM 2266 N N . LEU B 1 53 ? 3.754 -14.5 7.664 1 98.75 53 LEU B N 1
ATOM 2267 C CA . LEU B 1 53 ? 4.547 -15.539 8.312 1 98.75 53 LEU B CA 1
ATOM 2268 C C . LEU B 1 53 ? 5.895 -15.703 7.625 1 98.75 53 LEU B C 1
ATOM 2270 O O . LEU B 1 53 ? 6.938 -15.742 8.289 1 98.75 53 LEU B O 1
ATOM 2274 N N . GLY B 1 54 ? 5.902 -15.82 6.336 1 98.88 54 GLY B N 1
ATOM 2275 C CA . GLY B 1 54 ? 7.125 -16.031 5.578 1 98.88 54 GLY B CA 1
ATOM 2276 C C . GLY B 1 54 ? 8.164 -14.938 5.809 1 98.88 54 GLY B C 1
ATOM 2277 O O . GLY B 1 54 ? 9.328 -15.234 6.055 1 98.88 54 GLY B O 1
ATOM 2278 N N . ILE B 1 55 ? 7.715 -13.703 5.777 1 98.88 55 ILE B N 1
ATOM 2279 C CA . ILE B 1 55 ? 8.672 -12.609 5.898 1 98.88 55 ILE B CA 1
ATOM 2280 C C . ILE B 1 55 ? 9.211 -12.547 7.324 1 98.88 55 ILE B C 1
ATOM 2282 O O . ILE B 1 55 ? 10.375 -12.195 7.543 1 98.88 55 ILE B O 1
ATOM 2286 N N . SER B 1 56 ? 8.344 -12.852 8.266 1 98.81 56 SER B N 1
ATOM 2287 C CA . SER B 1 56 ? 8.812 -12.891 9.648 1 98.81 56 SER B CA 1
ATOM 2288 C C . SER B 1 56 ? 9.938 -13.906 9.828 1 98.81 56 SER B C 1
ATOM 2290 O O . SER B 1 56 ? 10.898 -13.648 10.555 1 98.81 56 SER B O 1
ATOM 2292 N N . LEU B 1 57 ? 9.828 -15.062 9.195 1 98.88 57 LEU B N 1
ATOM 2293 C CA . LEU B 1 57 ? 10.859 -16.094 9.25 1 98.88 57 LEU B CA 1
ATOM 2294 C C . LEU B 1 57 ? 12.156 -15.602 8.609 1 98.88 57 LEU B C 1
ATOM 2296 O O . LEU B 1 57 ? 13.234 -15.805 9.164 1 98.88 57 LEU B O 1
ATOM 2300 N N . LEU B 1 58 ? 12.055 -14.984 7.48 1 98.75 58 LEU B N 1
ATOM 2301 C CA . LEU B 1 58 ? 13.227 -14.43 6.82 1 98.75 58 LEU B CA 1
ATOM 2302 C C . LEU B 1 58 ? 13.875 -13.352 7.676 1 98.75 58 LEU B C 1
ATOM 2304 O O . LEU B 1 58 ? 15.102 -13.258 7.75 1 98.75 58 LEU B O 1
ATOM 2308 N N . ALA B 1 59 ? 13.031 -12.523 8.258 1 98.44 59 ALA B N 1
ATOM 2309 C CA . ALA B 1 59 ? 13.523 -11.461 9.133 1 98.44 59 ALA B CA 1
ATOM 2310 C C . ALA B 1 59 ? 14.32 -12.039 10.297 1 98.44 59 ALA B C 1
ATOM 2312 O O . ALA B 1 59 ? 15.266 -11.406 10.789 1 98.44 59 ALA B O 1
ATOM 2313 N N . GLU B 1 60 ? 13.984 -13.188 10.695 1 98.31 60 GLU B N 1
ATOM 2314 C CA . GLU B 1 60 ? 14.664 -13.867 11.797 1 98.31 60 GLU B CA 1
ATOM 2315 C C . GLU B 1 60 ? 15.938 -14.555 11.32 1 98.31 60 GLU B C 1
ATOM 2317 O O . GLU B 1 60 ? 16.688 -15.117 12.125 1 98.31 60 GLU B O 1
ATOM 2322 N N . GLY B 1 61 ? 16.125 -14.617 10.047 1 97.5 61 GLY B N 1
ATOM 2323 C CA . GLY B 1 61 ? 17.391 -15.125 9.516 1 97.5 61 GLY B CA 1
ATOM 2324 C C . GLY B 1 61 ? 17.25 -16.5 8.891 1 97.5 61 GLY B C 1
ATOM 2325 O O . GLY B 1 61 ? 18.25 -17.109 8.5 1 97.5 61 GLY B O 1
ATOM 2326 N N . ARG B 1 62 ? 16 -17.016 8.789 1 98.06 62 ARG B N 1
ATOM 2327 C CA . ARG B 1 62 ? 15.82 -18.297 8.109 1 98.06 62 ARG B CA 1
ATOM 2328 C C . ARG B 1 62 ? 16.125 -18.172 6.621 1 98.06 62 ARG B C 1
ATOM 2330 O O . ARG B 1 62 ? 15.961 -17.109 6.035 1 98.06 62 ARG B O 1
ATOM 2337 N N . SER B 1 63 ? 16.562 -19.297 6.059 1 98.38 63 SER B N 1
ATOM 2338 C CA . SER B 1 63 ? 16.781 -19.312 4.617 1 98.38 63 SER B CA 1
ATOM 2339 C C . SER B 1 63 ? 15.453 -19.312 3.855 1 98.38 63 SER B C 1
ATOM 2341 O O . SER B 1 63 ? 14.398 -19.562 4.434 1 98.38 63 SER B O 1
ATOM 2343 N N . ALA B 1 64 ? 15.555 -18.984 2.588 1 98.69 64 ALA B N 1
ATOM 2344 C CA . ALA B 1 64 ? 14.375 -19.031 1.722 1 98.69 64 ALA B CA 1
ATOM 2345 C C . ALA B 1 64 ? 13.742 -20.406 1.728 1 98.69 64 ALA B C 1
ATOM 2347 O O . ALA B 1 64 ? 12.516 -20.531 1.816 1 98.69 64 ALA B O 1
ATOM 2348 N N . GLU B 1 65 ? 14.555 -21.422 1.625 1 98.44 65 GLU B N 1
ATOM 2349 C CA . GLU B 1 65 ? 14.07 -22.797 1.627 1 98.44 65 GLU B CA 1
ATOM 2350 C C . GLU B 1 65 ? 13.352 -23.125 2.932 1 98.44 65 GLU B C 1
ATOM 2352 O O . GLU B 1 65 ? 12.273 -23.719 2.918 1 98.44 65 GLU B O 1
ATOM 2357 N N . GLU B 1 66 ? 13.938 -22.734 4.031 1 98.56 66 GLU B N 1
ATOM 2358 C CA . GLU B 1 66 ? 13.328 -22.984 5.336 1 98.56 66 GLU B CA 1
ATOM 2359 C C . GLU B 1 66 ? 12.008 -22.234 5.477 1 98.56 66 GLU B C 1
ATOM 2361 O O . GLU B 1 66 ? 11.031 -22.797 5.984 1 98.56 66 GLU B O 1
ATOM 2366 N N . ALA B 1 67 ? 11.984 -20.984 5.043 1 98.81 67 ALA B N 1
ATOM 2367 C CA . ALA B 1 67 ? 10.781 -20.172 5.152 1 98.81 67 ALA B CA 1
ATOM 2368 C C . ALA B 1 67 ? 9.641 -20.766 4.332 1 98.81 67 ALA B C 1
ATOM 2370 O O . ALA B 1 67 ? 8.523 -20.938 4.84 1 98.81 67 ALA B O 1
ATOM 2371 N N . VAL B 1 68 ? 9.906 -21.141 3.115 1 98.88 68 VAL B N 1
ATOM 2372 C CA . VAL B 1 68 ? 8.883 -21.703 2.244 1 98.88 68 VAL B CA 1
ATOM 2373 C C . VAL B 1 68 ? 8.391 -23.031 2.812 1 98.88 68 VAL B C 1
ATOM 2375 O O . VAL B 1 68 ? 7.191 -23.297 2.832 1 98.88 68 VAL B O 1
ATOM 2378 N N . ALA B 1 69 ? 9.305 -23.828 3.264 1 98.81 69 ALA B N 1
ATOM 2379 C CA . ALA B 1 69 ? 8.945 -25.109 3.836 1 98.81 69 ALA B CA 1
ATOM 2380 C C . ALA B 1 69 ? 8.039 -24.938 5.051 1 98.81 69 ALA B C 1
ATOM 2382 O O . ALA B 1 69 ? 7.027 -25.641 5.184 1 98.81 69 ALA B O 1
ATOM 2383 N N . GLU B 1 70 ? 8.43 -24.062 5.914 1 98.81 70 GLU B N 1
ATOM 2384 C CA . GLU B 1 70 ? 7.648 -23.844 7.125 1 98.81 70 GLU B CA 1
ATOM 2385 C C . GLU B 1 70 ? 6.27 -23.266 6.797 1 98.81 70 GLU B C 1
ATOM 2387 O O . GLU B 1 70 ? 5.262 -23.734 7.34 1 98.81 70 GLU B O 1
ATOM 2392 N N . VAL B 1 71 ? 6.18 -22.312 5.941 1 98.88 71 VAL B N 1
ATOM 2393 C CA . VAL B 1 71 ? 4.902 -21.719 5.566 1 98.88 71 VAL B CA 1
ATOM 2394 C C . VAL B 1 71 ? 4.023 -22.766 4.883 1 98.88 71 VAL B C 1
ATOM 2396 O O . VAL B 1 71 ? 2.814 -22.812 5.109 1 98.88 71 VAL B O 1
ATOM 2399 N N . SER B 1 72 ? 4.578 -23.625 4.059 1 98.62 72 SER B N 1
ATOM 2400 C CA . SER B 1 72 ? 3.82 -24.625 3.312 1 98.62 72 SER B CA 1
ATOM 2401 C C . SER B 1 72 ? 3.189 -25.656 4.246 1 98.62 72 SER B C 1
ATOM 2403 O O . SER B 1 72 ? 2.246 -26.344 3.863 1 98.62 72 SER B O 1
ATOM 2405 N N . ARG B 1 73 ? 3.639 -25.688 5.473 1 98.38 73 ARG B N 1
ATOM 2406 C CA . ARG B 1 73 ? 3.102 -26.641 6.438 1 98.38 73 ARG B CA 1
ATOM 2407 C C . ARG B 1 73 ? 2.154 -25.953 7.418 1 98.38 73 ARG B C 1
ATOM 2409 O O . ARG B 1 73 ? 1.502 -26.609 8.227 1 98.38 73 ARG B O 1
ATOM 2416 N N . SER B 1 74 ? 2.018 -24.703 7.262 1 97.94 74 SER B N 1
ATOM 2417 C CA . SER B 1 74 ? 1.364 -23.922 8.305 1 97.94 74 SER B CA 1
ATOM 2418 C C . SER B 1 74 ? -0.143 -23.859 8.078 1 97.94 74 SER B C 1
ATOM 2420 O O . SER B 1 74 ? -0.886 -23.406 8.953 1 97.94 74 SER B O 1
ATOM 2422 N N . SER B 1 75 ? -0.598 -24.359 6.883 1 96.19 75 SER B N 1
ATOM 2423 C CA . SER B 1 75 ? -1.998 -24.172 6.516 1 96.19 75 SER B CA 1
ATOM 2424 C C . SER B 1 75 ? -2.58 -25.438 5.898 1 96.19 75 SER B C 1
ATOM 2426 O O . SER B 1 75 ? -1.908 -26.125 5.121 1 96.19 75 SER B O 1
ATOM 2428 N N . ALA B 1 76 ? -3.867 -25.703 6.23 1 96.06 76 ALA B N 1
ATOM 2429 C CA . ALA B 1 76 ? -4.566 -26.828 5.633 1 96.06 76 ALA B CA 1
ATOM 2430 C C . ALA B 1 76 ? -4.938 -26.547 4.184 1 96.06 76 ALA B C 1
ATOM 2432 O O . ALA B 1 76 ? -5.203 -27.469 3.408 1 96.06 76 ALA B O 1
ATOM 2433 N N . ASP B 1 77 ? -4.922 -25.281 3.805 1 97.44 77 ASP B N 1
ATOM 2434 C CA . ASP B 1 77 ? -5.379 -24.875 2.479 1 97.44 77 ASP B CA 1
ATOM 2435 C C . ASP B 1 77 ? -4.199 -24.609 1.549 1 97.44 77 ASP B C 1
ATOM 2437 O O . ASP B 1 77 ? -4.352 -23.969 0.509 1 97.44 77 ASP B O 1
ATOM 2441 N N . ILE B 1 78 ? -3.027 -25.094 1.895 1 98.38 78 ILE B N 1
ATOM 2442 C CA . ILE B 1 78 ? -1.782 -24.734 1.22 1 98.38 78 ILE B CA 1
ATOM 2443 C C . ILE B 1 78 ? -1.813 -25.25 -0.219 1 98.38 78 ILE B C 1
ATOM 2445 O O . ILE B 1 78 ? -1.099 -24.734 -1.083 1 98.38 78 ILE B O 1
ATOM 2449 N N . GLY B 1 79 ? -2.65 -26.281 -0.49 1 97.81 79 GLY B N 1
ATOM 2450 C CA . GLY B 1 79 ? -2.74 -26.859 -1.823 1 97.81 79 GLY B CA 1
ATOM 2451 C C . GLY B 1 79 ? -3.162 -25.844 -2.877 1 97.81 79 GLY B C 1
ATOM 2452 O O . GLY B 1 79 ? -2.881 -26.031 -4.062 1 97.81 79 GLY B O 1
ATOM 2453 N N . TRP B 1 80 ? -3.773 -24.75 -2.461 1 97.94 80 TRP B N 1
ATOM 2454 C CA . TRP B 1 80 ? -4.266 -23.75 -3.398 1 97.94 80 TRP B CA 1
ATOM 2455 C C . TRP B 1 80 ? -3.227 -22.656 -3.623 1 97.94 80 TRP B C 1
ATOM 2457 O O . TRP B 1 80 ? -3.385 -21.812 -4.508 1 97.94 80 TRP B O 1
ATOM 2467 N N . ARG B 1 81 ? -2.156 -22.734 -2.908 1 98.69 81 ARG B N 1
ATOM 2468 C CA . ARG B 1 81 ? -1.32 -21.547 -2.809 1 98.69 81 ARG B CA 1
ATOM 2469 C C . ARG B 1 81 ? -0.04 -21.703 -3.621 1 98.69 81 ARG B C 1
ATOM 2471 O O . ARG B 1 81 ? 0.444 -22.812 -3.816 1 98.69 81 ARG B O 1
ATOM 2478 N N . GLN B 1 82 ? 0.45 -20.625 -4.109 1 98.94 82 GLN B N 1
ATOM 2479 C CA . GLN B 1 82 ? 1.782 -20.469 -4.688 1 98.94 82 GLN B CA 1
ATOM 2480 C C . GLN B 1 82 ? 2.643 -19.531 -3.848 1 98.94 82 GLN B C 1
ATOM 2482 O O . GLN B 1 82 ? 2.232 -18.406 -3.543 1 98.94 82 GLN B O 1
ATOM 2487 N N . LEU B 1 83 ? 3.828 -19.969 -3.42 1 98.94 83 LEU B N 1
ATOM 2488 C CA . LEU B 1 83 ? 4.723 -19.219 -2.539 1 98.94 83 LEU B CA 1
ATOM 2489 C C . LEU B 1 83 ? 6.102 -19.062 -3.17 1 98.94 83 LEU B C 1
ATOM 2491 O O . LEU B 1 83 ? 6.531 -19.922 -3.949 1 98.94 83 LEU B O 1
ATOM 2495 N N . GLY B 1 84 ? 6.754 -18.031 -2.869 1 98.88 84 GLY B N 1
ATOM 2496 C CA . GLY B 1 84 ? 8.133 -17.812 -3.26 1 98.88 84 GLY B CA 1
ATOM 2497 C C . GLY B 1 84 ? 8.898 -16.953 -2.271 1 98.88 84 GLY B C 1
ATOM 2498 O O . GLY B 1 84 ? 8.328 -16.031 -1.664 1 98.88 84 GLY B O 1
ATOM 2499 N N . ALA B 1 85 ? 10.219 -17.203 -2.178 1 98.94 85 ALA B N 1
ATOM 2500 C CA . ALA B 1 85 ? 11.047 -16.422 -1.258 1 98.94 85 ALA B CA 1
ATOM 2501 C C . ALA B 1 85 ? 12.469 -16.281 -1.788 1 98.94 85 ALA B C 1
ATOM 2503 O O . ALA B 1 85 ? 12.961 -17.156 -2.504 1 98.94 85 ALA B O 1
ATOM 2504 N N . ILE B 1 86 ? 13.047 -15.242 -1.485 1 98.69 86 ILE B N 1
ATOM 2505 C CA . ILE B 1 86 ? 14.484 -15.031 -1.609 1 98.69 86 ILE B CA 1
ATOM 2506 C C . ILE B 1 86 ? 15.039 -14.477 -0.301 1 98.69 86 ILE B C 1
ATOM 2508 O O . ILE B 1 86 ? 14.398 -13.648 0.35 1 98.69 86 ILE B O 1
ATOM 2512 N N . ASP B 1 87 ? 16.156 -15.016 0.163 1 98.12 87 ASP B N 1
ATOM 2513 C CA . ASP B 1 87 ? 16.797 -14.539 1.378 1 98.12 87 ASP B CA 1
ATOM 2514 C C . ASP B 1 87 ? 18.094 -13.781 1.051 1 98.12 87 ASP B C 1
ATOM 2516 O O . ASP B 1 87 ? 18.359 -13.469 -0.112 1 98.12 87 ASP B O 1
ATOM 2520 N N . ALA B 1 88 ? 18.859 -13.422 2.016 1 95.06 88 ALA B N 1
ATOM 2521 C CA . ALA B 1 88 ? 20.016 -12.555 1.845 1 95.06 88 ALA B CA 1
ATOM 2522 C C . ALA B 1 88 ? 21.188 -13.328 1.251 1 95.06 88 ALA B C 1
ATOM 2524 O O . ALA B 1 88 ? 22.125 -12.727 0.718 1 95.06 88 ALA B O 1
ATOM 2525 N N . ALA B 1 89 ? 21.266 -14.625 1.242 1 88.19 89 ALA B N 1
ATOM 2526 C CA . ALA B 1 89 ? 22.469 -15.367 0.907 1 88.19 89 ALA B CA 1
ATOM 2527 C C . ALA B 1 89 ? 22.203 -16.391 -0.186 1 88.19 89 ALA B C 1
ATOM 2529 O O . ALA B 1 89 ? 23.109 -16.781 -0.93 1 88.19 89 ALA B O 1
ATOM 2530 N N . GLY B 1 90 ? 21.016 -16.922 -0.136 1 78.44 90 GLY B N 1
ATOM 2531 C CA . GLY B 1 90 ? 20.812 -18.109 -0.933 1 78.44 90 GLY B CA 1
ATOM 2532 C C . GLY B 1 90 ? 19.922 -17.891 -2.141 1 78.44 90 GLY B C 1
ATOM 2533 O O . GLY B 1 90 ? 19.469 -16.766 -2.383 1 78.44 90 GLY B O 1
ATOM 2534 N N . PRO B 1 91 ? 19.969 -19.094 -2.834 1 87.25 91 PRO B N 1
ATOM 2535 C CA . PRO B 1 91 ? 19.031 -19.016 -3.959 1 87.25 91 PRO B CA 1
ATOM 2536 C C . PRO B 1 91 ? 17.578 -18.875 -3.508 1 87.25 91 PRO B C 1
ATOM 2538 O O . PRO B 1 91 ? 17.266 -19.094 -2.334 1 87.25 91 PRO B O 1
ATOM 2541 N N . GLY B 1 92 ? 16.719 -18.469 -4.332 1 97 92 GLY B N 1
ATOM 2542 C CA . GLY B 1 92 ? 15.297 -18.406 -4.086 1 97 92 GLY B CA 1
ATOM 2543 C C . GLY B 1 92 ? 14.656 -19.781 -3.957 1 97 92 GLY B C 1
ATOM 2544 O O . GLY B 1 92 ? 15.273 -20.797 -4.277 1 97 92 GLY B O 1
ATOM 2545 N N . ALA B 1 93 ? 13.539 -19.875 -3.338 1 98.69 93 ALA B N 1
ATOM 2546 C CA . ALA B 1 93 ? 12.734 -21.078 -3.201 1 98.69 93 ALA B CA 1
ATOM 2547 C C . ALA B 1 93 ? 11.273 -20.812 -3.559 1 98.69 93 ALA B C 1
ATOM 2549 O O . ALA B 1 93 ? 10.773 -19.703 -3.369 1 98.69 93 ALA B O 1
ATOM 2550 N N . ALA B 1 94 ? 10.68 -21.875 -4.059 1 98.81 94 ALA B N 1
ATOM 2551 C CA . ALA B 1 94 ? 9.281 -21.734 -4.453 1 98.81 94 ALA B CA 1
ATOM 2552 C C . ALA B 1 94 ? 8.469 -22.969 -4.047 1 98.81 94 ALA B C 1
ATOM 2554 O O . ALA B 1 94 ? 9.031 -24.047 -3.842 1 98.81 94 ALA B O 1
ATOM 2555 N N . PHE B 1 95 ? 7.207 -22.859 -3.863 1 98.88 95 PHE B N 1
ATOM 2556 C CA . PHE B 1 95 ? 6.227 -23.906 -3.602 1 98.88 95 PHE B CA 1
ATOM 2557 C C . PHE B 1 95 ? 4.988 -23.719 -4.469 1 98.88 95 PHE B C 1
ATOM 2559 O O . PHE B 1 95 ? 4.488 -22.594 -4.613 1 98.88 95 PHE B O 1
ATOM 2566 N N . HIS B 1 96 ? 4.562 -24.781 -5.078 1 98.62 96 HIS B N 1
ATOM 2567 C CA . HIS B 1 96 ? 3.314 -24.812 -5.832 1 98.62 96 HIS B CA 1
ATOM 2568 C C . HIS B 1 96 ? 2.336 -25.812 -5.234 1 98.62 96 HIS B C 1
ATOM 2570 O O . HIS B 1 96 ? 2.629 -27.016 -5.176 1 98.62 96 HIS B O 1
ATOM 2576 N N . GLY B 1 97 ? 1.205 -25.328 -4.891 1 98.06 97 GLY B N 1
ATOM 2577 C CA . GLY B 1 97 ? 0.186 -26.188 -4.332 1 98.06 97 GLY B CA 1
ATOM 2578 C C . GLY B 1 97 ? -0.353 -27.203 -5.332 1 98.06 97 GLY B C 1
ATOM 2579 O O . GLY B 1 97 ? -0.462 -26.906 -6.523 1 98.06 97 GLY B O 1
ATOM 2580 N N . GLN B 1 98 ? -0.855 -28.297 -4.852 1 95.44 98 GLN B N 1
ATOM 2581 C CA . GLN B 1 98 ? -1.265 -29.422 -5.699 1 95.44 98 GLN B CA 1
ATOM 2582 C C . GLN B 1 98 ? -2.641 -29.172 -6.309 1 95.44 98 GLN B C 1
ATOM 2584 O O . GLN B 1 98 ? -3.053 -29.875 -7.23 1 95.44 98 GLN B O 1
ATOM 2589 N N . ARG B 1 99 ? -3.32 -28.141 -5.871 1 95.62 99 ARG B N 1
ATOM 2590 C CA . ARG B 1 99 ? -4.668 -27.875 -6.367 1 95.62 99 ARG B CA 1
ATOM 2591 C C . ARG B 1 99 ? -4.664 -26.781 -7.426 1 95.62 99 ARG B C 1
ATOM 2593 O O . ARG B 1 99 ? -5.719 -26.266 -7.793 1 95.62 99 ARG B O 1
ATOM 2600 N N . MET B 1 100 ? -3.564 -26.391 -7.848 1 96.94 100 MET B N 1
ATOM 2601 C CA . MET B 1 100 ? -3.492 -25.438 -8.945 1 96.94 100 MET B CA 1
ATOM 2602 C C . MET B 1 100 ? -3.799 -26.125 -10.281 1 96.94 100 MET B C 1
ATOM 2604 O O . MET B 1 100 ? -3.16 -27.109 -10.633 1 96.94 100 MET B O 1
ATOM 2608 N N . TYR B 1 101 ? -4.703 -25.609 -11.055 1 97.12 101 TYR B N 1
ATOM 2609 C CA . TYR B 1 101 ? -5.285 -26.312 -12.195 1 97.12 101 TYR B CA 1
ATOM 2610 C C . TYR B 1 101 ? -4.648 -25.859 -13.5 1 97.12 101 TYR B C 1
ATOM 2612 O O . TYR B 1 101 ? -4.828 -26.5 -14.539 1 97.12 101 TYR B O 1
ATOM 2620 N N . SER B 1 102 ? -3.924 -24.797 -13.516 1 98.38 102 SER B N 1
ATOM 2621 C CA . SER B 1 102 ? -3.465 -24.109 -14.719 1 98.38 102 SER B CA 1
ATOM 2622 C C . SER B 1 102 ? -1.948 -24.188 -14.859 1 98.38 102 SER B C 1
ATOM 2624 O O . SER B 1 102 ? -1.277 -24.828 -14.039 1 98.38 102 SER B O 1
ATOM 2626 N N . ILE B 1 103 ? -1.446 -23.578 -15.953 1 98.75 103 ILE B N 1
ATOM 2627 C CA . ILE B 1 103 ? -0.001 -23.438 -16.094 1 98.75 103 ILE B CA 1
ATOM 2628 C C . ILE B 1 103 ? 0.534 -22.5 -15.008 1 98.75 103 ILE B C 1
ATOM 2630 O O . ILE B 1 103 ? 0.038 -21.391 -14.844 1 98.75 103 ILE B O 1
ATOM 2634 N N . TYR B 1 104 ? 1.422 -22.969 -14.234 1 98.75 104 TYR B N 1
ATOM 2635 C CA . TYR B 1 104 ? 2.188 -22.203 -13.25 1 98.75 104 TYR B CA 1
ATOM 2636 C C . TYR B 1 104 ? 3.68 -22.5 -13.383 1 98.75 104 TYR B C 1
ATOM 2638 O O . TYR B 1 104 ? 4.074 -23.609 -13.734 1 98.75 104 TYR B O 1
ATOM 2646 N N . THR B 1 105 ? 4.473 -21.484 -13.203 1 98.81 105 THR B N 1
ATOM 2647 C CA . THR B 1 105 ? 5.914 -21.672 -13.273 1 98.81 105 THR B CA 1
ATOM 2648 C C . THR B 1 105 ? 6.633 -20.766 -12.273 1 98.81 105 THR B C 1
ATOM 2650 O O . THR B 1 105 ? 6.02 -19.875 -11.68 1 98.81 105 THR B O 1
ATOM 2653 N N . HIS B 1 106 ? 7.824 -21.109 -11.977 1 98.88 106 HIS B N 1
ATOM 2654 C CA . HIS B 1 106 ? 8.789 -20.219 -11.367 1 98.88 106 HIS B CA 1
ATOM 2655 C C . HIS B 1 106 ? 10.148 -20.312 -12.062 1 98.88 106 HIS B C 1
ATOM 2657 O O . HIS B 1 106 ? 10.422 -21.281 -12.758 1 98.88 106 HIS B O 1
ATOM 2663 N N . SER B 1 107 ? 10.875 -19.281 -11.953 1 98.88 107 SER B N 1
ATOM 2664 C CA . SER B 1 107 ? 12.25 -19.234 -12.43 1 98.88 107 SER B CA 1
ATOM 2665 C C . SER B 1 107 ? 13.172 -18.547 -11.422 1 98.88 107 SER B C 1
ATOM 2667 O O . SER B 1 107 ? 12.953 -17.391 -11.062 1 98.88 107 SER B O 1
ATOM 2669 N N . ILE B 1 108 ? 14.148 -19.312 -10.984 1 98.31 108 ILE B N 1
ATOM 2670 C CA . ILE B 1 108 ? 15.18 -18.75 -10.117 1 98.31 108 ILE B CA 1
ATOM 2671 C C . ILE B 1 108 ? 16.359 -18.297 -10.953 1 98.31 108 ILE B C 1
ATOM 2673 O O . ILE B 1 108 ? 16.938 -19.078 -11.711 1 98.31 108 ILE B O 1
ATOM 2677 N N . GLY B 1 109 ? 16.641 -17.016 -10.906 1 96.88 109 GLY B N 1
ATOM 2678 C CA . GLY B 1 109 ? 17.797 -16.438 -11.562 1 96.88 109 GLY B CA 1
ATOM 2679 C C . GLY B 1 109 ? 18.844 -15.898 -10.594 1 96.88 109 GLY B C 1
ATOM 2680 O O . GLY B 1 109 ? 18.797 -16.219 -9.398 1 96.88 109 GLY B O 1
ATOM 2681 N N . ARG B 1 110 ? 19.797 -15.164 -11.219 1 95.44 110 ARG B N 1
ATOM 2682 C CA . ARG B 1 110 ? 20.766 -14.5 -10.359 1 95.44 110 ARG B CA 1
ATOM 2683 C C . ARG B 1 110 ? 20.109 -13.391 -9.547 1 95.44 110 ARG B C 1
ATOM 2685 O O . ARG B 1 110 ? 19.703 -12.359 -10.094 1 95.44 110 ARG B O 1
ATOM 2692 N N . ASP B 1 111 ? 19.922 -13.602 -8.234 1 96.44 111 ASP B N 1
ATOM 2693 C CA . ASP B 1 111 ? 19.422 -12.625 -7.27 1 96.44 111 ASP B CA 1
ATOM 2694 C C . ASP B 1 111 ? 17.953 -12.312 -7.512 1 96.44 111 ASP B C 1
ATOM 2696 O O . ASP B 1 111 ? 17.484 -11.211 -7.19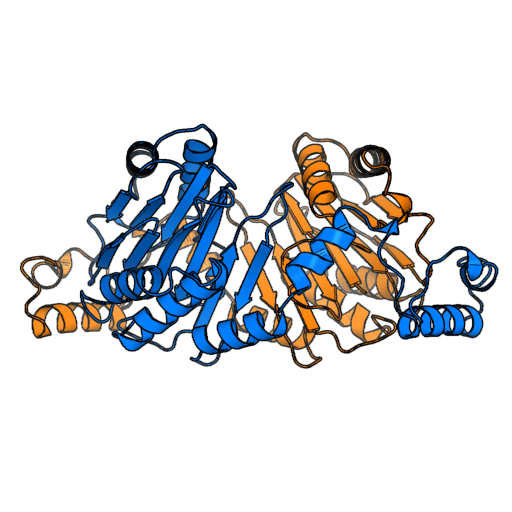9 1 96.44 111 ASP B O 1
ATOM 2700 N N . CYS B 1 112 ? 17.234 -13.242 -8.117 1 98.25 112 CYS B N 1
ATOM 2701 C CA . CYS B 1 112 ? 15.82 -12.984 -8.352 1 98.25 112 CYS B CA 1
ATOM 2702 C C . CYS B 1 112 ? 15.039 -14.289 -8.445 1 98.25 112 CYS B C 1
ATOM 2704 O O . CYS B 1 112 ? 15.625 -15.359 -8.648 1 98.25 112 CYS B O 1
ATOM 2706 N N . LEU B 1 113 ? 13.812 -14.234 -8.258 1 98.88 113 LEU B N 1
ATOM 2707 C CA . LEU B 1 113 ? 12.836 -15.305 -8.422 1 98.88 113 LEU B CA 1
ATOM 2708 C C . LEU B 1 113 ? 11.547 -14.773 -9.023 1 98.88 113 LEU B C 1
ATOM 2710 O O . LEU B 1 113 ? 10.914 -13.883 -8.461 1 98.88 113 LEU B O 1
ATOM 2714 N N . ALA B 1 114 ? 11.203 -15.266 -10.18 1 98.94 114 ALA B N 1
ATOM 2715 C CA . ALA B 1 114 ? 9.93 -14.945 -10.812 1 98.94 114 ALA B CA 1
ATOM 2716 C C . ALA B 1 114 ? 8.914 -16.062 -10.586 1 98.94 114 ALA B C 1
ATOM 2718 O O . ALA B 1 114 ? 9.258 -17.25 -10.617 1 98.94 114 ALA B O 1
ATOM 2719 N N . LEU B 1 115 ? 7.711 -15.68 -10.312 1 98.75 115 LEU B N 1
ATOM 2720 C CA . LEU B 1 115 ? 6.59 -16.594 -10.102 1 98.75 115 LEU B CA 1
ATOM 2721 C C . LEU B 1 115 ? 5.414 -16.219 -11 1 98.75 115 LEU B C 1
ATOM 2723 O O . LEU B 1 115 ? 5.223 -15.047 -11.328 1 98.75 115 LEU B O 1
ATOM 2727 N N . GLY B 1 116 ? 4.605 -17.234 -11.359 1 98.81 116 GLY B N 1
ATOM 2728 C CA . GLY B 1 116 ? 3.379 -16.969 -12.094 1 98.81 116 GLY B CA 1
ATOM 2729 C C . GLY B 1 116 ? 2.373 -18.094 -12.016 1 98.81 116 GLY B C 1
ATOM 2730 O O . GLY B 1 116 ? 2.75 -19.266 -11.961 1 98.81 116 GLY B O 1
ATOM 2731 N N . ASN B 1 117 ? 1.142 -17.766 -12.008 1 98.69 117 ASN B N 1
ATOM 2732 C CA . ASN B 1 117 ? 0.036 -18.719 -12.055 1 98.69 117 ASN B CA 1
ATOM 2733 C C . ASN B 1 117 ? -1.046 -18.266 -13.031 1 98.69 117 ASN B C 1
ATOM 2735 O O . ASN B 1 117 ? -1.199 -17.078 -13.297 1 98.69 117 ASN B O 1
ATOM 2739 N N . ILE B 1 118 ? -1.72 -19.344 -13.57 1 98.5 118 ILE B N 1
ATOM 2740 C CA . ILE B 1 118 ? -2.719 -19.156 -14.617 1 98.5 118 ILE B CA 1
ATOM 2741 C C . ILE B 1 118 ? -2.117 -18.359 -15.766 1 98.5 118 ILE B C 1
ATOM 2743 O O . ILE B 1 118 ? -2.658 -17.328 -16.172 1 98.5 118 ILE B O 1
ATOM 2747 N N . LEU B 1 119 ? -1.044 -18.875 -16.297 1 98.69 119 LEU B N 1
ATOM 2748 C CA . LEU B 1 119 ? -0.222 -18.219 -17.297 1 98.69 119 LEU B CA 1
ATOM 2749 C C . LEU B 1 119 ? -0.645 -18.625 -18.703 1 98.69 119 LEU B C 1
ATOM 2751 O O . LEU B 1 119 ? -1.203 -19.719 -18.891 1 98.69 119 LEU B O 1
ATOM 2755 N N . ALA B 1 120 ? -0.28 -17.797 -19.625 1 98.31 120 ALA B N 1
ATOM 2756 C CA . ALA B 1 120 ? -0.542 -18.078 -21.047 1 98.31 120 ALA B CA 1
ATOM 2757 C C . ALA B 1 120 ? 0.337 -19.219 -21.531 1 98.31 120 ALA B C 1
ATOM 2759 O O . ALA B 1 120 ? -0.033 -19.938 -22.469 1 98.31 120 ALA B O 1
ATOM 2760 N N . ASN B 1 121 ? 1.481 -19.375 -21.016 1 98.38 121 ASN B N 1
ATOM 2761 C CA . ASN B 1 121 ? 2.42 -20.438 -21.391 1 98.38 121 ASN B CA 1
ATOM 2762 C C . ASN B 1 121 ? 3.488 -20.641 -20.312 1 98.38 121 ASN B C 1
ATOM 2764 O O . ASN B 1 121 ? 3.529 -19.906 -19.328 1 98.38 121 ASN B O 1
ATOM 2768 N N . GLU B 1 122 ? 4.379 -21.625 -20.516 1 98.38 122 GLU B N 1
ATOM 2769 C CA . GLU B 1 122 ? 5.305 -22.062 -19.469 1 98.38 122 GLU B CA 1
ATOM 2770 C C . GLU B 1 122 ? 6.578 -21.234 -19.484 1 98.38 122 GLU B C 1
ATOM 2772 O O . GLU B 1 122 ? 7.422 -21.359 -18.594 1 98.38 122 GLU B O 1
ATOM 2777 N N . ASN B 1 123 ? 6.699 -20.234 -20.344 1 98.56 123 ASN B N 1
ATOM 2778 C CA . ASN B 1 123 ? 7.965 -19.531 -20.516 1 98.56 123 ASN B CA 1
ATOM 2779 C C . ASN B 1 123 ? 7.934 -18.141 -19.875 1 98.56 123 ASN B C 1
ATOM 2781 O O . ASN B 1 123 ? 8.945 -17.438 -19.859 1 98.56 123 ASN B O 1
ATOM 2785 N N . VAL B 1 124 ? 6.824 -17.703 -19.328 1 98.88 124 VAL B N 1
ATOM 2786 C CA . VAL B 1 124 ? 6.617 -16.328 -18.859 1 98.88 124 VAL B CA 1
ATOM 2787 C C . VAL B 1 124 ? 7.641 -15.992 -17.781 1 98.88 124 VAL B C 1
ATOM 2789 O O . VAL B 1 124 ? 8.359 -15 -17.891 1 98.88 124 VAL B O 1
ATOM 2792 N N . THR B 1 125 ? 7.793 -16.844 -16.781 1 98.94 125 THR B N 1
ATOM 2793 C CA . THR B 1 125 ? 8.664 -16.516 -15.664 1 98.94 125 THR B CA 1
ATOM 2794 C C . THR B 1 125 ? 10.133 -16.562 -16.078 1 98.94 125 THR B C 1
ATOM 2796 O O . THR B 1 125 ? 10.961 -15.812 -15.562 1 98.94 125 THR B O 1
ATOM 2799 N N . GLN B 1 126 ? 10.422 -17.422 -17.031 1 98.94 126 GLN B N 1
ATOM 2800 C CA . GLN B 1 126 ? 11.773 -17.453 -17.562 1 98.94 126 GLN B CA 1
ATOM 2801 C C . GLN B 1 126 ? 12.125 -16.141 -18.266 1 98.94 126 GLN B C 1
ATOM 2803 O O . GLN B 1 126 ? 13.227 -15.625 -18.094 1 98.94 126 GLN B O 1
ATOM 2808 N N . ALA B 1 127 ? 11.188 -15.664 -19.062 1 98.94 127 ALA B N 1
ATOM 2809 C CA . ALA B 1 127 ? 11.398 -14.383 -19.734 1 98.94 127 ALA B CA 1
ATOM 2810 C C . ALA B 1 127 ? 11.609 -13.258 -18.734 1 98.94 127 ALA B C 1
ATOM 2812 O O . ALA B 1 127 ? 12.438 -12.375 -18.953 1 98.94 127 ALA B O 1
ATOM 2813 N N . MET B 1 128 ? 10.922 -13.266 -17.656 1 98.94 128 MET B N 1
ATOM 2814 C CA . MET B 1 128 ? 11.039 -12.25 -16.609 1 98.94 128 MET B CA 1
ATOM 2815 C C . MET B 1 128 ? 12.422 -12.289 -15.961 1 98.94 128 MET B C 1
ATOM 2817 O O . MET B 1 128 ? 13.094 -11.266 -15.875 1 98.94 128 MET B O 1
ATOM 2821 N N . ALA B 1 129 ? 12.82 -13.484 -15.531 1 98.81 129 ALA B N 1
ATOM 2822 C CA . ALA B 1 129 ? 14.117 -13.625 -14.891 1 98.81 129 ALA B CA 1
ATOM 2823 C C . ALA B 1 129 ? 15.25 -13.211 -15.828 1 98.81 129 ALA B C 1
ATOM 2825 O O . ALA B 1 129 ? 16.188 -12.539 -15.422 1 98.81 129 ALA B O 1
ATOM 2826 N N . ALA B 1 130 ? 15.117 -13.625 -17.062 1 98.88 130 ALA B N 1
ATOM 2827 C CA . ALA B 1 130 ? 16.141 -13.297 -18.047 1 98.88 130 ALA B CA 1
ATOM 2828 C C . ALA B 1 130 ? 16.25 -11.789 -18.234 1 98.88 130 ALA B C 1
ATOM 2830 O O . ALA B 1 130 ? 17.359 -11.242 -18.328 1 98.88 130 ALA B O 1
ATOM 2831 N N . ALA B 1 131 ? 15.125 -11.141 -18.328 1 98.81 131 ALA B N 1
ATOM 2832 C CA . ALA B 1 131 ? 15.133 -9.688 -18.5 1 98.81 131 ALA B CA 1
ATOM 2833 C C . ALA B 1 131 ? 15.75 -9 -17.297 1 98.81 131 ALA B C 1
ATOM 2835 O O . ALA B 1 131 ? 16.5 -8.031 -17.438 1 98.81 131 ALA B O 1
ATOM 2836 N N . PHE B 1 132 ? 15.469 -9.453 -16.125 1 98.69 132 PHE B N 1
ATOM 2837 C CA . PHE B 1 132 ? 16.047 -8.922 -14.898 1 98.69 132 PHE B CA 1
ATOM 2838 C C . PHE B 1 132 ? 17.562 -9.062 -14.914 1 98.69 132 PHE B C 1
ATOM 2840 O O . PHE B 1 132 ? 18.281 -8.109 -14.602 1 98.69 132 PHE B O 1
ATOM 2847 N N . GLU B 1 133 ? 18 -10.195 -15.32 1 97.56 133 GLU B N 1
ATOM 2848 C CA . GLU B 1 133 ? 19.438 -10.492 -15.312 1 97.56 133 GLU B CA 1
ATOM 2849 C C . GLU B 1 133 ? 20.172 -9.711 -16.406 1 97.56 133 GLU B C 1
ATOM 2851 O O . GLU B 1 133 ? 21.344 -9.406 -16.25 1 97.56 133 GLU B O 1
ATOM 2856 N N . ALA B 1 134 ? 19.5 -9.391 -17.406 1 97.38 134 ALA B N 1
ATOM 2857 C CA . ALA B 1 134 ? 20.125 -8.727 -18.547 1 97.38 134 ALA B CA 1
ATOM 2858 C C . ALA B 1 134 ? 20.406 -7.262 -18.234 1 97.38 134 ALA B C 1
ATOM 2860 O O . ALA B 1 134 ? 21.266 -6.641 -18.875 1 97.38 134 ALA B O 1
ATOM 2861 N N . ALA B 1 135 ? 19.766 -6.684 -17.266 1 92.81 135 ALA B N 1
ATOM 2862 C CA . ALA B 1 135 ? 19.891 -5.262 -16.953 1 92.81 135 ALA B CA 1
ATOM 2863 C C . ALA B 1 135 ? 20.797 -5.047 -15.742 1 92.81 135 ALA B C 1
ATOM 2865 O O . ALA B 1 135 ? 20.469 -4.273 -14.844 1 92.81 135 ALA B O 1
ATOM 2866 N N . LEU B 1 136 ? 21.891 -5.633 -15.711 1 86.5 136 LEU B N 1
ATOM 2867 C CA . LEU B 1 136 ? 22.734 -5.715 -14.516 1 86.5 136 LEU B CA 1
ATOM 2868 C C . LEU B 1 136 ? 23.172 -4.328 -14.062 1 86.5 136 LEU B C 1
ATOM 2870 O O . LEU B 1 136 ? 23.344 -4.09 -12.867 1 86.5 136 LEU B O 1
ATOM 2874 N N . ASP B 1 137 ? 23.234 -3.391 -14.906 1 92.06 137 ASP B N 1
ATOM 2875 C CA . ASP B 1 137 ? 23.766 -2.076 -14.562 1 92.06 137 ASP B CA 1
ATOM 2876 C C . ASP B 1 137 ? 22.641 -1.118 -14.156 1 92.06 137 ASP B C 1
ATOM 2878 O O . ASP B 1 137 ? 22.906 -0.019 -13.672 1 92.06 137 ASP B O 1
ATOM 2882 N N . ALA B 1 138 ? 21.422 -1.549 -14.336 1 95.75 138 ALA B N 1
ATOM 2883 C CA . ALA B 1 138 ? 20.297 -0.69 -14 1 95.75 138 ALA B CA 1
ATOM 2884 C C . ALA B 1 138 ? 19.938 -0.807 -12.523 1 95.75 138 ALA B C 1
ATOM 2886 O O . ALA B 1 138 ? 20.219 -1.822 -11.883 1 95.75 138 ALA B O 1
ATOM 2887 N N . PRO B 1 139 ? 19.375 0.282 -11.93 1 96.62 139 PRO B N 1
ATOM 2888 C CA . PRO B 1 139 ? 18.891 0.181 -10.555 1 96.62 139 PRO B CA 1
ATOM 2889 C C . PRO B 1 139 ? 17.859 -0.925 -10.367 1 96.62 139 PRO B C 1
ATOM 2891 O O . PRO B 1 139 ? 17.141 -1.266 -11.312 1 96.62 139 PRO B O 1
ATOM 2894 N N . LEU B 1 140 ? 17.766 -1.457 -9.188 1 98.12 140 LEU B N 1
ATOM 2895 C CA . LEU B 1 140 ? 16.906 -2.59 -8.867 1 98.12 140 LEU B CA 1
ATOM 2896 C C . LEU B 1 140 ? 15.477 -2.342 -9.344 1 98.12 140 LEU B C 1
ATOM 2898 O O . LEU B 1 140 ? 14.867 -3.213 -9.969 1 98.12 140 LEU B O 1
ATOM 2902 N N . ALA B 1 141 ? 14.938 -1.146 -9.062 1 98.62 141 ALA B N 1
ATOM 2903 C CA . ALA B 1 141 ? 13.562 -0.825 -9.43 1 98.62 141 ALA B CA 1
ATOM 2904 C C . ALA B 1 141 ? 13.352 -0.946 -10.938 1 98.62 141 ALA B C 1
ATOM 2906 O O . ALA B 1 141 ? 12.328 -1.481 -11.383 1 98.62 141 ALA B O 1
ATOM 2907 N N . GLU B 1 142 ? 14.258 -0.439 -11.695 1 98.44 142 GLU B N 1
ATOM 2908 C CA . GLU B 1 142 ? 14.18 -0.518 -13.148 1 98.44 142 GLU B CA 1
ATOM 2909 C C . GLU B 1 142 ? 14.211 -1.968 -13.625 1 98.44 142 GLU B C 1
ATOM 2911 O O . GLU B 1 142 ? 13.445 -2.348 -14.516 1 98.44 142 GLU B O 1
ATOM 2916 N N . ARG B 1 143 ? 15.047 -2.752 -13.086 1 98.69 143 ARG B N 1
ATOM 2917 C CA . ARG B 1 143 ? 15.156 -4.16 -13.461 1 98.69 143 ARG B CA 1
ATOM 2918 C C . ARG B 1 143 ? 13.859 -4.902 -13.172 1 98.69 143 ARG B C 1
ATOM 2920 O O . ARG B 1 143 ? 13.445 -5.77 -13.953 1 98.69 143 ARG B O 1
ATOM 2927 N N . LEU B 1 144 ? 13.266 -4.609 -12.078 1 98.88 144 LEU B N 1
ATOM 2928 C CA . LEU B 1 144 ? 12 -5.234 -11.703 1 98.88 144 LEU B CA 1
ATOM 2929 C C . LEU B 1 144 ? 10.906 -4.895 -12.711 1 98.88 144 LEU B C 1
ATOM 2931 O O . LEU B 1 144 ? 10.141 -5.773 -13.117 1 98.88 144 LEU B O 1
ATOM 2935 N N . ILE B 1 145 ? 10.805 -3.646 -13.109 1 98.88 145 ILE B N 1
ATOM 2936 C CA . ILE B 1 145 ? 9.789 -3.227 -14.062 1 98.88 145 ILE B CA 1
ATOM 2937 C C . ILE B 1 145 ? 10.039 -3.895 -15.414 1 98.88 145 ILE B C 1
ATOM 2939 O O . ILE B 1 145 ? 9.102 -4.383 -16.047 1 98.88 145 ILE B O 1
ATOM 2943 N N . ARG B 1 146 ? 11.266 -3.953 -15.844 1 98.88 146 ARG B N 1
ATOM 2944 C CA . ARG B 1 146 ? 11.609 -4.609 -17.109 1 98.88 146 ARG B CA 1
ATOM 2945 C C . ARG B 1 146 ? 11.211 -6.082 -17.078 1 98.88 146 ARG B C 1
ATOM 2947 O O . ARG B 1 146 ? 10.812 -6.645 -18.094 1 98.88 146 ARG B O 1
ATOM 2954 N N . ALA B 1 147 ? 11.406 -6.691 -15.953 1 98.94 147 ALA B N 1
ATOM 2955 C CA . ALA B 1 147 ? 11.008 -8.086 -15.805 1 98.94 147 ALA B CA 1
ATOM 2956 C C . ALA B 1 147 ? 9.508 -8.258 -16.047 1 98.94 147 ALA B C 1
ATOM 2958 O O . ALA B 1 147 ? 9.086 -9.195 -16.734 1 98.94 147 ALA B O 1
ATOM 2959 N N . LEU B 1 148 ? 8.664 -7.379 -15.469 1 98.88 148 LEU B N 1
ATOM 2960 C CA . LEU B 1 148 ? 7.223 -7.449 -15.688 1 98.88 148 LEU B CA 1
ATOM 2961 C C . LEU B 1 148 ? 6.887 -7.266 -17.156 1 98.88 148 LEU B C 1
ATOM 2963 O O . LEU B 1 148 ? 6.035 -7.98 -17.703 1 98.88 148 LEU B O 1
ATOM 2967 N N . GLU B 1 149 ? 7.527 -6.27 -17.719 1 98.88 149 GLU B N 1
ATOM 2968 C CA . GLU B 1 149 ? 7.305 -5.992 -19.125 1 98.88 149 GLU B CA 1
ATOM 2969 C C . GLU B 1 149 ? 7.648 -7.207 -20 1 98.88 149 GLU B C 1
ATOM 2971 O O . GLU B 1 149 ? 6.914 -7.535 -20.922 1 98.88 149 GLU B O 1
ATOM 2976 N N . ALA B 1 150 ? 8.758 -7.871 -19.688 1 98.94 150 ALA B N 1
ATOM 2977 C CA . ALA B 1 150 ? 9.164 -9.07 -20.406 1 98.94 150 ALA B CA 1
ATOM 2978 C C . ALA B 1 150 ? 8.141 -10.188 -20.234 1 98.94 150 ALA B C 1
ATOM 2980 O O . ALA B 1 150 ? 7.883 -10.953 -21.156 1 98.94 150 ALA B O 1
ATOM 2981 N N . GLY B 1 151 ? 7.598 -10.312 -19.031 1 98.88 151 GLY B N 1
ATOM 2982 C CA . GLY B 1 151 ? 6.547 -11.297 -18.797 1 98.88 151 GLY B CA 1
ATOM 2983 C C . GLY B 1 151 ? 5.316 -11.055 -19.656 1 98.88 151 GLY B C 1
ATOM 2984 O O . GLY B 1 151 ? 4.738 -12 -20.203 1 98.88 151 GLY B O 1
ATOM 2985 N N . GLU B 1 152 ? 4.938 -9.805 -19.734 1 98.75 152 GLU B N 1
ATOM 2986 C CA . GLU B 1 152 ? 3.793 -9.453 -20.562 1 98.75 152 GLU B CA 1
ATOM 2987 C C . GLU B 1 152 ? 4.047 -9.797 -22.031 1 98.75 152 GLU B C 1
ATOM 2989 O O . GLU B 1 152 ? 3.18 -10.367 -22.688 1 98.75 152 GLU B O 1
ATOM 2994 N N . VAL B 1 153 ? 5.211 -9.477 -22.516 1 98.62 153 VAL B N 1
ATOM 2995 C CA . VAL B 1 153 ? 5.59 -9.734 -23.906 1 98.62 153 VAL B CA 1
ATOM 2996 C C . VAL B 1 153 ? 5.605 -11.242 -24.156 1 98.62 153 VAL B C 1
ATOM 2998 O O . VAL B 1 153 ? 5.246 -11.695 -25.25 1 98.62 153 VAL B O 1
ATOM 3001 N N . ALA B 1 154 ? 5.988 -12.008 -23.172 1 98.75 154 ALA B N 1
ATOM 3002 C CA . ALA B 1 154 ? 6.105 -13.461 -23.312 1 98.75 154 ALA B CA 1
ATOM 3003 C C . ALA B 1 154 ? 4.73 -14.125 -23.312 1 98.75 154 ALA B C 1
ATOM 3005 O O . ALA B 1 154 ? 4.613 -15.32 -23.562 1 98.75 154 ALA B O 1
ATOM 3006 N N . GLY B 1 155 ? 3.682 -13.406 -23.047 1 98.12 155 GLY B N 1
ATOM 3007 C CA . GLY B 1 155 ? 2.326 -13.93 -23.094 1 98.12 155 GLY B CA 1
ATOM 3008 C C . GLY B 1 155 ? 1.504 -13.57 -21.875 1 98.12 155 GLY B C 1
ATOM 3009 O O . GLY B 1 155 ? 0.274 -13.516 -21.938 1 98.12 155 GLY B O 1
ATOM 3010 N N . GLY B 1 156 ? 2.201 -13.438 -20.688 1 98.25 156 GLY B N 1
ATOM 3011 C CA . GLY B 1 156 ? 1.548 -13.031 -19.453 1 98.25 156 GLY B CA 1
ATOM 3012 C C . GLY B 1 156 ? 0.554 -14.055 -18.938 1 98.25 156 GLY B C 1
ATOM 3013 O O . GLY B 1 156 ? 0.893 -15.227 -18.781 1 98.25 156 GLY B O 1
ATOM 3014 N N . GLU B 1 157 ? -0.627 -13.586 -18.641 1 98 157 GLU B N 1
ATOM 3015 C CA . GLU B 1 157 ? -1.724 -14.406 -18.141 1 98 157 GLU B CA 1
ATOM 3016 C C . GLU B 1 157 ? -2.539 -15 -19.281 1 98 157 GLU B C 1
ATOM 3018 O O . GLU B 1 157 ? -2.445 -14.531 -20.422 1 98 157 GLU B O 1
ATOM 3023 N N . ILE B 1 158 ? -3.344 -15.961 -18.953 1 96.06 158 ILE B N 1
ATOM 3024 C CA . ILE B 1 158 ? -4.09 -16.656 -19.984 1 96.06 158 ILE B CA 1
ATOM 3025 C C . ILE B 1 158 ? -5.191 -15.742 -20.531 1 96.06 158 ILE B C 1
ATOM 3027 O O . ILE B 1 158 ? -5.531 -15.805 -21.719 1 96.06 158 ILE B O 1
ATOM 3031 N N . LEU B 1 159 ? -5.707 -14.992 -19.516 1 90.81 159 LEU B N 1
ATOM 3032 C CA . LEU B 1 159 ? -6.73 -14.023 -19.875 1 90.81 159 LEU B CA 1
ATOM 3033 C C . LEU B 1 159 ? -6.387 -12.641 -19.344 1 90.81 159 LEU B C 1
ATOM 3035 O O . LEU B 1 159 ? -5.629 -12.516 -18.375 1 90.81 159 LEU B O 1
ATOM 3039 N N . GLY B 1 160 ? -6.719 -11.641 -20 1 82.88 160 GLY B N 1
ATOM 3040 C CA . GLY B 1 160 ? -6.57 -10.25 -19.578 1 82.88 160 GLY B CA 1
ATOM 3041 C C . GLY B 1 160 ? -7.891 -9.508 -19.5 1 82.88 160 GLY B C 1
ATOM 3042 O O . GLY B 1 160 ? -8.945 -10.117 -19.312 1 82.88 160 GLY B O 1
ATOM 3043 N N . PRO B 1 161 ? -7.863 -8.344 -19.484 1 95.88 161 PRO B N 1
ATOM 3044 C CA . PRO B 1 161 ? -6.672 -7.492 -19.469 1 95.88 161 PRO B CA 1
ATOM 3045 C C . PRO B 1 161 ? -6.059 -7.359 -18.078 1 95.88 161 PRO B C 1
ATOM 3047 O O . PRO B 1 161 ? -6.754 -7.531 -17.078 1 95.88 161 PRO B O 1
ATOM 3050 N N . LEU B 1 162 ? -4.758 -7.004 -18 1 98.19 162 LEU B N 1
ATOM 3051 C CA . LEU B 1 162 ? -4.113 -6.676 -16.719 1 98.19 162 LEU B CA 1
ATOM 3052 C C . LEU B 1 162 ? -4.715 -5.41 -16.125 1 98.19 162 LEU B C 1
ATOM 3054 O O . LEU B 1 162 ? -4.824 -4.387 -16.797 1 98.19 162 LEU B O 1
ATOM 3058 N N . ARG B 1 163 ? -5.039 -5.457 -14.82 1 98.56 163 ARG B N 1
ATOM 3059 C CA . ARG B 1 163 ? -5.824 -4.363 -14.266 1 98.56 163 ARG B CA 1
ATOM 3060 C C . ARG B 1 163 ? -5.082 -3.682 -13.117 1 98.56 163 ARG B C 1
ATOM 3062 O O . ARG B 1 163 ? -5.453 -2.584 -12.695 1 98.56 163 ARG B O 1
ATOM 3069 N N . SER B 1 164 ? -4.133 -4.285 -12.555 1 98.88 164 SER B N 1
ATOM 3070 C CA . SER B 1 164 ? -3.367 -3.656 -11.484 1 98.88 164 SER B CA 1
ATOM 3071 C C . SER B 1 164 ? -1.911 -4.109 -11.508 1 98.88 164 SER B C 1
ATOM 3073 O O . SER B 1 164 ? -1.582 -5.129 -12.109 1 98.88 164 SER B O 1
ATOM 3075 N N . ALA B 1 165 ? -1.041 -3.396 -10.969 1 98.94 165 ALA B N 1
ATOM 3076 C CA . ALA B 1 165 ? 0.391 -3.658 -10.852 1 98.94 165 ALA B CA 1
ATOM 3077 C C . ALA B 1 165 ? 0.995 -2.893 -9.68 1 98.94 165 ALA B C 1
ATOM 3079 O O . ALA B 1 165 ? 0.408 -1.923 -9.195 1 98.94 165 ALA B O 1
ATOM 3080 N N . ALA B 1 166 ? 2.113 -3.365 -9.227 1 98.94 166 ALA B N 1
ATOM 3081 C CA . ALA B 1 166 ? 2.779 -2.699 -8.109 1 98.94 166 ALA B CA 1
ATOM 3082 C C . ALA B 1 166 ? 4.293 -2.902 -8.172 1 98.94 166 ALA B C 1
ATOM 3084 O O . ALA B 1 166 ? 4.77 -3.881 -8.75 1 98.94 166 ALA B O 1
ATOM 3085 N N . LEU B 1 167 ? 5.008 -1.952 -7.633 1 98.94 167 LEU B N 1
ATOM 3086 C CA . LEU B 1 167 ? 6.457 -1.964 -7.441 1 98.94 167 LEU B CA 1
ATOM 3087 C C . LEU B 1 167 ? 6.816 -1.576 -6.012 1 98.94 167 LEU B C 1
ATOM 3089 O O . LEU B 1 167 ? 6.355 -0.549 -5.508 1 98.94 167 LEU B O 1
ATOM 3093 N N . ARG B 1 168 ? 7.559 -2.383 -5.336 1 98.88 168 ARG B N 1
ATOM 3094 C CA . ARG B 1 168 ? 8.07 -2.037 -4.012 1 98.88 168 ARG B CA 1
ATOM 3095 C C . ARG B 1 168 ? 9.555 -2.363 -3.898 1 98.88 168 ARG B C 1
ATOM 3097 O O . ARG B 1 168 ? 10.008 -3.404 -4.379 1 98.88 168 ARG B O 1
ATOM 3104 N N . VAL B 1 169 ? 10.328 -1.479 -3.389 1 98.81 169 VAL B N 1
ATOM 3105 C CA . VAL B 1 169 ? 11.758 -1.648 -3.125 1 98.81 169 VAL B CA 1
ATOM 3106 C C . VAL B 1 169 ? 12.094 -1.086 -1.747 1 98.81 169 VAL B C 1
ATOM 3108 O O . VAL B 1 169 ? 11.789 0.07 -1.447 1 98.81 169 VAL B O 1
ATOM 3111 N N . THR B 1 170 ? 12.727 -1.877 -0.902 1 98.5 170 THR B N 1
ATOM 3112 C CA . THR B 1 170 ? 13.094 -1.435 0.439 1 98.5 170 THR B CA 1
ATOM 3113 C C . THR B 1 170 ? 14.25 -0.434 0.383 1 98.5 170 THR B C 1
ATOM 3115 O O . THR B 1 170 ? 14.938 -0.333 -0.631 1 98.5 170 THR B O 1
ATOM 3118 N N . GLY B 1 171 ? 14.328 0.31 1.423 1 96.94 171 GLY B N 1
ATOM 3119 C CA . GLY B 1 171 ? 15.422 1.249 1.603 1 96.94 171 GLY B CA 1
ATOM 3120 C C . GLY B 1 171 ? 15.969 1.267 3.018 1 96.94 171 GLY B C 1
ATOM 3121 O O . GLY B 1 171 ? 15.484 0.532 3.883 1 96.94 171 GLY B O 1
ATOM 3122 N N . GLU B 1 172 ? 16.969 2.07 3.176 1 94.75 172 GLU B N 1
ATOM 3123 C CA . GLU B 1 172 ? 17.609 2.176 4.484 1 94.75 172 GLU B CA 1
ATOM 3124 C C . GLU B 1 172 ? 16.703 2.902 5.48 1 94.75 172 GLU B C 1
ATOM 3126 O O . GLU B 1 172 ? 15.703 3.498 5.094 1 94.75 172 GLU B O 1
ATOM 3131 N N . ALA B 1 173 ? 17.031 2.812 6.762 1 94.19 173 ALA B N 1
ATOM 3132 C CA . ALA B 1 173 ? 16.391 3.518 7.867 1 94.19 173 ALA B CA 1
ATOM 3133 C C . ALA B 1 173 ? 14.914 3.143 7.977 1 94.19 173 ALA B C 1
ATOM 3135 O O . ALA B 1 173 ? 14.094 3.941 8.438 1 94.19 173 ALA B O 1
ATOM 3136 N N . GLY B 1 174 ? 14.594 2.014 7.391 1 94.12 174 GLY B N 1
ATOM 3137 C CA . GLY B 1 174 ? 13.219 1.554 7.516 1 94.12 174 GLY B CA 1
ATOM 3138 C C . GLY B 1 174 ? 12.25 2.305 6.621 1 94.12 174 GLY B C 1
ATOM 3139 O O . GLY B 1 174 ? 11.039 2.234 6.812 1 94.12 174 GLY B O 1
ATOM 3140 N N . ILE B 1 175 ? 12.781 3.023 5.668 1 97.06 175 ILE B N 1
ATOM 3141 C CA . ILE B 1 175 ? 11.953 3.771 4.727 1 97.06 175 ILE B CA 1
ATOM 3142 C C . ILE B 1 175 ? 12.125 3.193 3.322 1 97.06 175 ILE B C 1
ATOM 3144 O O . ILE B 1 175 ? 13.211 3.256 2.746 1 97.06 175 ILE B O 1
ATOM 3148 N N . ASP B 1 176 ? 11.062 2.703 2.729 1 97.81 176 ASP B N 1
ATOM 3149 C CA . ASP B 1 176 ? 11.109 2.119 1.392 1 97.81 176 ASP B CA 1
ATOM 3150 C C . ASP B 1 176 ? 11.57 3.146 0.359 1 97.81 176 ASP B C 1
ATOM 3152 O O . ASP B 1 176 ? 11.195 4.32 0.436 1 97.81 176 ASP B O 1
ATOM 3156 N N . ALA B 1 177 ? 12.375 2.674 -0.58 1 97.44 177 ALA B N 1
ATOM 3157 C CA . ALA B 1 177 ? 12.734 3.529 -1.708 1 97.44 177 ALA B CA 1
ATOM 3158 C C . ALA B 1 177 ? 11.539 3.75 -2.629 1 97.44 177 ALA B C 1
ATOM 3160 O O . ALA B 1 177 ? 11.258 4.883 -3.035 1 97.44 177 ALA B O 1
ATOM 3161 N N . TYR B 1 178 ? 10.844 2.67 -2.938 1 98.44 178 TYR B N 1
ATOM 3162 C CA . TYR B 1 178 ? 9.648 2.721 -3.773 1 98.44 178 TYR B CA 1
ATOM 3163 C C . TYR B 1 178 ? 8.523 1.896 -3.166 1 98.44 178 TYR B C 1
ATOM 3165 O O . TYR B 1 178 ? 8.758 0.795 -2.66 1 98.44 178 TYR B O 1
ATOM 3173 N N . ASP B 1 179 ? 7.383 2.354 -3.105 1 98.75 179 ASP B N 1
ATOM 3174 C CA . ASP B 1 179 ? 6.102 1.703 -2.857 1 98.75 179 ASP B CA 1
ATOM 3175 C C . ASP B 1 179 ? 5 2.314 -3.723 1 98.75 179 ASP B C 1
ATOM 3177 O O . ASP B 1 179 ? 4.297 3.227 -3.285 1 98.75 179 ASP B O 1
ATOM 3181 N N . LEU B 1 180 ? 4.914 1.771 -4.934 1 98.94 180 LEU B N 1
ATOM 3182 C CA . LEU B 1 180 ? 4.074 2.342 -5.984 1 98.94 180 LEU B CA 1
ATOM 3183 C C . LEU B 1 180 ? 3.025 1.336 -6.445 1 98.94 180 LEU B C 1
ATOM 3185 O O . LEU B 1 180 ? 3.334 0.16 -6.652 1 98.94 180 LEU B O 1
ATOM 3189 N N . ARG B 1 181 ? 1.812 1.854 -6.617 1 98.94 181 ARG B N 1
ATOM 3190 C CA . ARG B 1 181 ? 0.724 0.958 -6.996 1 98.94 181 ARG B CA 1
ATOM 3191 C C . ARG B 1 181 ? -0.117 1.562 -8.117 1 98.94 181 ARG B C 1
ATOM 3193 O O . ARG B 1 181 ? -0.347 2.773 -8.141 1 98.94 181 ARG B O 1
ATOM 3200 N N . ILE B 1 182 ? -0.501 0.763 -9.016 1 98.94 182 ILE B N 1
ATOM 3201 C CA . ILE B 1 182 ? -1.676 0.926 -9.867 1 98.94 182 ILE B CA 1
ATOM 3202 C C . ILE B 1 182 ? -2.764 -0.057 -9.438 1 98.94 182 ILE B C 1
ATOM 3204 O O . ILE B 1 182 ? -2.672 -1.255 -9.719 1 98.94 182 ILE B O 1
ATOM 3208 N N . ASP B 1 183 ? -3.797 0.515 -8.82 1 98.94 183 ASP B N 1
ATOM 3209 C CA . ASP B 1 183 ? -4.785 -0.39 -8.25 1 98.94 183 ASP B CA 1
ATOM 3210 C C . ASP B 1 183 ? -5.949 -0.611 -9.211 1 98.94 183 ASP B C 1
ATOM 3212 O O . ASP B 1 183 ? -6.754 -1.527 -9.023 1 98.94 183 ASP B O 1
ATOM 3216 N N . ILE B 1 184 ? -6.023 0.205 -10.188 1 98.81 184 ILE B N 1
ATOM 3217 C CA . ILE B 1 184 ? -7.012 0.028 -11.242 1 98.81 184 ILE B CA 1
ATOM 3218 C C . ILE B 1 184 ? -6.473 0.607 -12.555 1 98.81 184 ILE B C 1
ATOM 3220 O O . ILE B 1 184 ? -5.965 1.729 -12.578 1 98.81 184 ILE B O 1
ATOM 3224 N N . SER B 1 185 ? -6.52 -0.216 -13.57 1 98.56 185 SER B N 1
ATOM 3225 C CA . SER B 1 185 ? -6.094 0.17 -14.914 1 98.56 185 SER B CA 1
ATOM 3226 C C . SER B 1 185 ? -7.055 -0.362 -15.969 1 98.56 185 SER B C 1
ATOM 3228 O O . SER B 1 185 ? -7.707 -1.388 -15.766 1 98.56 185 SER B O 1
ATOM 3230 N N . ASP B 1 186 ? -7.129 0.391 -17.094 1 96.5 186 ASP B N 1
ATOM 3231 C CA . ASP B 1 186 ? -7.934 -0.055 -18.219 1 96.5 186 ASP B CA 1
ATOM 3232 C C . ASP B 1 186 ? -7.113 -0.929 -19.172 1 96.5 186 ASP B C 1
ATOM 3234 O O . ASP B 1 186 ? -6.969 -0.607 -20.344 1 96.5 186 ASP B O 1
ATOM 3238 N N . GLY B 1 187 ? -6.527 -2.006 -18.719 1 96.62 187 GLY B N 1
ATOM 3239 C CA . GLY B 1 187 ? -5.867 -3.037 -19.516 1 96.62 187 GLY B CA 1
ATOM 3240 C C . GLY B 1 187 ? -4.395 -2.754 -19.75 1 96.62 187 GLY B C 1
ATOM 3241 O O . GLY B 1 187 ? -3.729 -3.48 -20.484 1 96.62 187 GLY B O 1
ATOM 3242 N N . ARG B 1 188 ? -3.838 -1.712 -19.188 1 97.62 188 ARG B N 1
ATOM 3243 C CA . ARG B 1 188 ? -2.439 -1.356 -19.391 1 97.62 188 ARG B CA 1
ATOM 3244 C C . ARG B 1 188 ? -1.714 -1.163 -18.062 1 97.62 188 ARG B C 1
ATOM 3246 O O . ARG B 1 188 ? -0.973 -0.193 -17.891 1 97.62 188 ARG B O 1
ATOM 3253 N N . ALA B 1 189 ? -1.952 -2.057 -17.141 1 98.81 189 ALA B N 1
ATOM 3254 C CA . ALA B 1 189 ? -1.49 -1.897 -15.773 1 98.81 189 ALA B CA 1
ATOM 3255 C C . ALA B 1 189 ? 0.026 -1.732 -15.719 1 98.81 189 ALA B C 1
ATOM 3257 O O . ALA B 1 189 ? 0.538 -0.883 -14.984 1 98.81 189 ALA B O 1
ATOM 3258 N N . ILE B 1 190 ? 0.774 -2.51 -16.469 1 98.94 190 ILE B N 1
ATOM 3259 C CA . ILE B 1 190 ? 2.232 -2.451 -16.438 1 98.94 190 ILE B CA 1
ATOM 3260 C C . ILE B 1 190 ? 2.711 -1.129 -17.031 1 98.94 190 ILE B C 1
ATOM 3262 O O . ILE B 1 190 ? 3.613 -0.488 -16.484 1 98.94 190 ILE B O 1
ATOM 3266 N N . ALA B 1 191 ? 2.158 -0.693 -18.156 1 98.88 191 ALA B N 1
ATOM 3267 C CA . ALA B 1 191 ? 2.506 0.594 -18.75 1 98.88 191 ALA B CA 1
ATOM 3268 C C . ALA B 1 191 ? 2.186 1.743 -17.797 1 98.88 191 ALA B C 1
ATOM 3270 O O . ALA B 1 191 ? 2.938 2.719 -17.719 1 98.88 191 ALA B O 1
ATOM 3271 N N . ASP B 1 192 ? 1.021 1.664 -17.141 1 98.88 192 ASP B N 1
ATOM 3272 C CA . ASP B 1 192 ? 0.64 2.686 -16.172 1 98.88 192 ASP B CA 1
ATOM 3273 C C . ASP B 1 192 ? 1.622 2.725 -15 1 98.88 192 ASP B C 1
ATOM 3275 O O . ASP B 1 192 ? 1.931 3.799 -14.477 1 98.88 192 ASP B O 1
ATOM 3279 N N . LEU B 1 193 ? 2.094 1.549 -14.57 1 98.94 193 LEU B N 1
ATOM 3280 C CA . LEU B 1 193 ? 3.107 1.495 -13.523 1 98.94 193 LEU B CA 1
ATOM 3281 C C . LEU B 1 193 ? 4.398 2.164 -13.984 1 98.94 193 LEU B C 1
ATOM 3283 O O . LEU B 1 193 ? 5.035 2.887 -13.211 1 98.94 193 LEU B O 1
ATOM 3287 N N . ARG B 1 194 ? 4.801 1.937 -15.234 1 98.88 194 ARG B N 1
ATOM 3288 C CA . ARG B 1 194 ? 5.965 2.604 -15.805 1 98.88 194 ARG B CA 1
ATOM 3289 C C . ARG B 1 194 ? 5.789 4.117 -15.789 1 98.88 194 ARG B C 1
ATOM 3291 O O . ARG B 1 194 ? 6.727 4.852 -15.469 1 98.88 194 ARG B O 1
ATOM 3298 N N . THR B 1 195 ? 4.629 4.559 -16.172 1 98.75 195 THR B N 1
ATOM 3299 C CA . THR B 1 195 ? 4.336 5.988 -16.172 1 98.75 195 THR B CA 1
ATOM 3300 C C . THR B 1 195 ? 4.465 6.566 -14.758 1 98.75 195 THR B C 1
ATOM 3302 O O . THR B 1 195 ? 5.074 7.621 -14.57 1 98.75 195 THR B O 1
ATOM 3305 N N . LEU B 1 196 ? 3.885 5.91 -13.797 1 98.88 196 LEU B N 1
ATOM 3306 C CA . LEU B 1 196 ? 3.979 6.336 -12.406 1 98.88 196 LEU B CA 1
ATOM 3307 C C . LEU B 1 196 ? 5.43 6.355 -11.945 1 98.88 196 LEU B C 1
ATOM 3309 O O . LEU B 1 196 ? 5.863 7.309 -11.281 1 98.88 196 LEU B O 1
ATOM 3313 N N . PHE B 1 197 ? 6.152 5.336 -12.258 1 98.88 197 PHE B N 1
ATOM 3314 C CA . PHE B 1 197 ? 7.559 5.211 -11.891 1 98.88 197 PHE B CA 1
ATOM 3315 C C . PHE B 1 197 ? 8.375 6.363 -12.469 1 98.88 197 PHE B C 1
ATOM 3317 O O . PHE B 1 197 ? 9.18 6.969 -11.766 1 98.88 197 PHE B O 1
ATOM 3324 N N . THR B 1 198 ? 8.109 6.633 -13.703 1 98.56 198 THR B N 1
ATOM 3325 C CA . THR B 1 198 ? 8.805 7.73 -14.367 1 98.56 198 THR B CA 1
ATOM 3326 C C . THR B 1 198 ? 8.453 9.062 -13.711 1 98.56 198 THR B C 1
ATOM 3328 O O . THR B 1 198 ? 9.336 9.891 -13.469 1 98.56 198 THR B O 1
ATOM 3331 N N . ALA B 1 199 ? 7.234 9.242 -13.438 1 98.31 199 ALA B N 1
ATOM 3332 C CA . ALA B 1 199 ? 6.777 10.477 -12.797 1 98.31 199 ALA B CA 1
ATOM 3333 C C . ALA B 1 199 ? 7.375 10.617 -11.398 1 98.31 199 ALA B C 1
ATOM 3335 O O . ALA B 1 199 ? 7.676 11.727 -10.953 1 98.31 199 ALA B O 1
ATOM 3336 N N . TYR B 1 200 ? 7.496 9.523 -10.672 1 97.88 200 TYR B N 1
ATOM 3337 C CA . TYR B 1 200 ? 8.047 9.508 -9.32 1 97.88 200 TYR B CA 1
ATOM 3338 C C . TYR B 1 200 ? 9.508 9.938 -9.328 1 97.88 200 TYR B C 1
ATOM 3340 O O . TYR B 1 200 ? 9.953 10.664 -8.43 1 97.88 200 TYR B O 1
ATOM 3348 N N . GLY B 1 201 ? 10.281 9.492 -10.305 1 94.56 201 GLY B N 1
ATOM 3349 C CA . GLY B 1 201 ? 11.648 9.945 -10.523 1 94.56 201 GLY B CA 1
ATOM 3350 C C . GLY B 1 201 ? 12.492 9.898 -9.266 1 94.56 201 GLY B C 1
ATOM 3351 O O . GLY B 1 201 ? 12.547 8.875 -8.578 1 94.56 201 GLY B O 1
ATOM 3352 N N . ASP B 1 202 ? 13.055 11.047 -8.898 1 92.56 202 ASP B N 1
ATOM 3353 C CA . ASP B 1 202 ? 13.984 11.117 -7.773 1 92.56 202 ASP B CA 1
ATOM 3354 C C . ASP B 1 202 ? 13.258 11.469 -6.48 1 92.56 202 ASP B C 1
ATOM 3356 O O . ASP B 1 202 ? 13.883 11.836 -5.484 1 92.56 202 ASP B O 1
ATOM 3360 N N . ARG B 1 203 ? 12.023 11.328 -6.488 1 94.12 203 ARG B N 1
ATOM 3361 C CA . ARG B 1 203 ? 11.227 11.664 -5.312 1 94.12 203 ARG B CA 1
ATOM 3362 C C . ARG B 1 203 ? 11.617 10.805 -4.117 1 94.12 203 ARG B C 1
ATOM 3364 O O . ARG B 1 203 ? 11.523 11.242 -2.971 1 94.12 203 ARG B O 1
ATOM 3371 N N . GLN B 1 204 ? 12.039 9.578 -4.379 1 94.56 204 GLN B N 1
ATOM 3372 C CA . GLN B 1 204 ? 12.445 8.711 -3.281 1 94.56 204 GLN B CA 1
ATOM 3373 C C . GLN B 1 204 ? 13.562 9.336 -2.459 1 94.56 204 GLN B C 1
ATOM 3375 O O . GLN B 1 204 ? 13.547 9.289 -1.229 1 94.56 204 GLN B O 1
ATOM 3380 N N . ALA B 1 205 ? 14.508 9.938 -3.098 1 94.88 205 ALA B N 1
ATOM 3381 C CA . ALA B 1 205 ? 15.602 10.617 -2.4 1 94.88 205 ALA B CA 1
ATOM 3382 C C . ALA B 1 205 ? 15.094 11.859 -1.676 1 94.88 205 ALA B C 1
ATOM 3384 O O . ALA B 1 205 ? 15.5 12.133 -0.544 1 94.88 205 ALA B O 1
ATOM 3385 N N . ALA B 1 206 ? 14.266 12.594 -2.307 1 95.81 206 ALA B N 1
ATOM 3386 C CA . ALA B 1 206 ? 13.719 13.82 -1.728 1 95.81 206 ALA B CA 1
ATOM 3387 C C . ALA B 1 206 ? 12.891 13.516 -0.484 1 95.81 206 ALA B C 1
ATOM 3389 O O . ALA B 1 206 ? 12.992 14.211 0.528 1 95.81 206 ALA B O 1
ATOM 3390 N N . LEU B 1 207 ? 12.109 12.484 -0.556 1 96.25 207 LEU B N 1
ATOM 3391 C CA . LEU B 1 207 ? 11.242 12.125 0.562 1 96.25 207 LEU B CA 1
ATOM 3392 C C . LEU B 1 207 ? 12.062 11.586 1.731 1 96.25 207 LEU B C 1
ATOM 3394 O O . LEU B 1 207 ? 11.711 11.812 2.893 1 96.25 207 LEU B O 1
ATOM 3398 N N . ARG B 1 208 ? 13.109 10.906 1.419 1 96.75 208 ARG B N 1
ATOM 3399 C CA . ARG B 1 208 ? 14 10.438 2.479 1 96.75 208 ARG B CA 1
ATOM 3400 C C . ARG B 1 208 ? 14.664 11.609 3.195 1 96.75 208 ARG B C 1
ATOM 3402 O O . ARG B 1 208 ? 14.781 11.609 4.422 1 96.75 208 ARG B O 1
ATOM 3409 N N . LYS B 1 209 ? 15.062 12.586 2.428 1 97.19 209 LYS B N 1
ATOM 3410 C CA . LYS B 1 209 ? 15.656 13.781 3.027 1 97.19 209 LYS B CA 1
ATOM 3411 C C . LYS B 1 209 ? 14.648 14.5 3.922 1 97.19 209 LYS B C 1
ATOM 3413 O O . LYS B 1 209 ? 14.992 14.953 5.016 1 97.19 209 LYS B O 1
ATOM 3418 N N . VAL B 1 210 ? 13.453 14.602 3.492 1 97.44 210 VAL B N 1
ATOM 3419 C CA . VAL B 1 210 ? 12.383 15.234 4.262 1 97.44 210 VAL B CA 1
ATOM 3420 C C . VAL B 1 210 ? 12.188 14.484 5.578 1 97.44 210 VAL B C 1
ATOM 3422 O O . VAL B 1 210 ? 11.984 15.109 6.625 1 97.44 210 VAL B O 1
ATOM 3425 N N . ALA B 1 211 ? 12.258 13.172 5.531 1 97.88 211 ALA B N 1
ATOM 3426 C CA . ALA B 1 211 ? 12.039 12.344 6.715 1 97.88 211 ALA B CA 1
ATOM 3427 C C . ALA B 1 211 ? 13.219 12.43 7.676 1 97.88 211 ALA B C 1
ATOM 3429 O O . ALA B 1 211 ? 13.039 12.57 8.883 1 97.88 211 ALA B O 1
ATOM 3430 N N . LEU B 1 212 ? 14.43 12.469 7.109 1 97.69 212 LEU B N 1
ATOM 3431 C CA . LEU B 1 212 ? 15.602 12.227 7.949 1 97.69 212 LEU B CA 1
ATOM 3432 C C . LEU B 1 212 ? 16.281 13.539 8.32 1 97.69 212 LEU B C 1
ATOM 3434 O O . LEU B 1 212 ? 16.922 13.641 9.375 1 97.69 212 LEU B O 1
ATOM 3438 N N . THR B 1 213 ? 16.188 14.555 7.398 1 97.44 213 THR B N 1
ATOM 3439 C CA . THR B 1 213 ? 16.828 15.844 7.637 1 97.44 213 THR B CA 1
ATOM 3440 C C . THR B 1 213 ? 15.93 16.984 7.172 1 97.44 213 THR B C 1
ATOM 3442 O O . THR B 1 213 ? 16.328 17.797 6.332 1 97.44 213 THR B O 1
ATOM 3445 N N . PRO B 1 214 ? 14.789 17.125 7.809 1 97.44 214 PRO B N 1
ATOM 3446 C CA . PRO B 1 214 ? 13.82 18.094 7.312 1 97.44 214 PRO B CA 1
ATOM 3447 C C . PRO B 1 214 ? 14.32 19.531 7.41 1 97.44 214 PRO B C 1
ATOM 3449 O O . PRO B 1 214 ? 13.93 20.391 6.609 1 97.44 214 PRO B O 1
ATOM 3452 N N . ASP B 1 215 ? 15.219 19.812 8.328 1 96 215 ASP B N 1
ATOM 3453 C CA . ASP B 1 215 ? 15.758 21.172 8.477 1 96 215 ASP B CA 1
ATOM 3454 C C . ASP B 1 215 ? 16.562 21.578 7.246 1 96 215 ASP B C 1
ATOM 3456 O O . ASP B 1 215 ? 16.734 22.766 6.98 1 96 215 ASP B O 1
ATOM 3460 N N . GLU B 1 216 ? 17 20.609 6.527 1 96.5 216 GLU B N 1
ATOM 3461 C CA . GLU B 1 216 ? 17.844 20.891 5.371 1 96.5 216 GLU B CA 1
ATOM 3462 C C . GLU B 1 216 ? 17.016 21.031 4.102 1 96.5 216 GLU B C 1
ATOM 3464 O O . GLU B 1 216 ? 17.547 21.297 3.023 1 96.5 216 GLU B O 1
ATOM 3469 N N . VAL B 1 217 ? 15.773 20.891 4.172 1 97.38 217 VAL B N 1
ATOM 3470 C CA . VAL B 1 217 ? 14.883 20.984 3.018 1 97.38 217 VAL B CA 1
ATOM 3471 C C . VAL B 1 217 ? 14.156 22.328 3.027 1 97.38 217 VAL B C 1
ATOM 3473 O O . VAL B 1 217 ? 13.258 22.547 3.84 1 97.38 217 VAL B O 1
ATOM 3476 N N . PRO B 1 218 ? 14.516 23.203 2.143 1 97.38 218 PRO B N 1
ATOM 3477 C CA . PRO B 1 218 ? 13.82 24.484 2.123 1 97.38 218 PRO B CA 1
ATOM 3478 C C . PRO B 1 218 ? 12.344 24.344 1.772 1 97.38 218 PRO B C 1
ATOM 3480 O O . PRO B 1 218 ? 11.953 23.422 1.054 1 97.38 218 PRO B O 1
ATOM 3483 N N . VAL B 1 219 ? 11.547 25.328 2.326 1 96.38 219 VAL B N 1
ATOM 3484 C CA . VAL B 1 219 ? 10.141 25.422 1.938 1 96.38 219 VAL B CA 1
ATOM 3485 C C . VAL B 1 219 ? 10.031 25.969 0.52 1 96.38 219 VAL B C 1
ATOM 3487 O O . VAL B 1 219 ? 10.781 26.875 0.139 1 96.38 219 VAL B O 1
ATOM 3490 N N . GLN B 1 220 ? 9.188 25.375 -0.231 1 94.62 220 GLN B N 1
ATOM 3491 C CA . GLN B 1 220 ? 8.969 25.875 -1.579 1 94.62 220 GLN B CA 1
ATOM 3492 C C . GLN B 1 220 ? 8.414 27.297 -1.543 1 94.62 220 GLN B C 1
ATOM 3494 O O . GLN B 1 220 ? 7.41 27.562 -0.879 1 94.62 220 GLN B O 1
ATOM 3499 N N . ARG B 1 221 ? 8.977 28.203 -2.322 1 96.56 221 ARG B N 1
ATOM 3500 C CA . ARG B 1 221 ? 8.648 29.625 -2.291 1 96.56 221 ARG B CA 1
ATOM 3501 C C . ARG B 1 221 ? 7.168 29.844 -2.596 1 96.56 221 ARG B C 1
ATOM 3503 O O . ARG B 1 221 ? 6.484 30.578 -1.87 1 96.56 221 ARG B O 1
ATOM 3510 N N . ALA B 1 222 ? 6.699 29.219 -3.623 1 95.06 222 ALA B N 1
ATOM 3511 C CA . ALA B 1 222 ? 5.316 29.438 -4.047 1 95.06 222 ALA B CA 1
ATOM 3512 C C . ALA B 1 222 ? 4.336 29.016 -2.947 1 95.06 222 ALA B C 1
ATOM 3514 O O . ALA B 1 222 ? 3.346 29.719 -2.703 1 95.06 222 ALA B O 1
ATOM 3515 N N . LEU B 1 223 ? 4.609 27.984 -2.318 1 95.38 223 LEU B N 1
ATOM 3516 C CA . LEU B 1 223 ? 3.758 27.5 -1.243 1 95.38 223 LEU B CA 1
ATOM 3517 C C . LEU B 1 223 ? 3.844 28.406 -0.018 1 95.38 223 LEU B C 1
ATOM 3519 O O . LEU B 1 223 ? 2.832 28.672 0.633 1 95.38 223 LEU B O 1
ATOM 3523 N N . PHE B 1 224 ? 5.043 28.781 0.294 1 97.06 224 PHE B N 1
ATOM 3524 C CA . PHE B 1 224 ? 5.266 29.656 1.439 1 97.06 224 PHE B CA 1
ATOM 3525 C C . PHE B 1 224 ? 4.516 30.969 1.268 1 97.06 224 PHE B C 1
ATOM 3527 O O . PHE B 1 224 ? 3.76 31.375 2.15 1 97.06 224 PHE B O 1
ATOM 3534 N N . ASP B 1 225 ? 4.676 31.516 0.114 1 97.5 225 ASP B N 1
ATOM 3535 C CA . ASP B 1 225 ? 4.047 32.812 -0.16 1 97.5 225 ASP B CA 1
ATOM 3536 C C . ASP B 1 225 ? 2.525 32.688 -0.167 1 97.5 225 ASP B C 1
ATOM 3538 O O . ASP B 1 225 ? 1.827 33.531 0.379 1 97.5 225 ASP B O 1
ATOM 3542 N N . ALA B 1 226 ? 2.08 31.672 -0.79 1 97.56 226 ALA B N 1
ATOM 3543 C CA . ALA B 1 226 ? 0.638 31.453 -0.83 1 97.56 226 ALA B CA 1
ATOM 3544 C C . ALA B 1 226 ? 0.073 31.266 0.575 1 97.56 226 ALA B C 1
ATOM 3546 O O . ALA B 1 226 ? -1.019 31.75 0.883 1 97.56 226 ALA B O 1
ATOM 3547 N N . SER B 1 227 ? 0.774 30.547 1.404 1 98 227 SER B N 1
ATOM 3548 C CA . SER B 1 227 ? 0.331 30.281 2.77 1 98 227 SER B CA 1
ATOM 3549 C C . SER B 1 227 ? 0.266 31.562 3.588 1 98 227 SER B C 1
ATOM 3551 O O . SER B 1 227 ? -0.714 31.812 4.297 1 98 227 SER B O 1
ATOM 3553 N N . LEU B 1 228 ? 1.294 32.375 3.48 1 98.06 228 LEU B N 1
ATOM 3554 C CA . LEU B 1 228 ? 1.309 33.625 4.223 1 98.06 228 LEU B CA 1
ATOM 3555 C C . LEU B 1 228 ? 0.173 34.531 3.771 1 98.06 228 LEU B C 1
ATOM 3557 O O . LEU B 1 228 ? -0.505 35.156 4.602 1 98.06 228 LEU B O 1
ATOM 3561 N N . ALA B 1 229 ? 0.003 34.625 2.48 1 98.12 229 ALA B N 1
ATOM 3562 C CA . ALA B 1 229 ? -1.057 35.469 1.926 1 98.12 229 ALA B CA 1
ATOM 3563 C C . ALA B 1 229 ? -2.43 35 2.4 1 98.12 229 ALA B C 1
ATOM 3565 O O . ALA B 1 229 ? -3.291 35.812 2.734 1 98.12 229 ALA B O 1
ATOM 3566 N N . ARG B 1 230 ? -2.631 33.719 2.414 1 98.31 230 ARG B N 1
ATOM 3567 C CA . ARG B 1 230 ? -3.914 33.156 2.82 1 98.31 230 ARG B CA 1
ATOM 3568 C C . ARG B 1 230 ? -4.199 33.469 4.289 1 98.31 230 ARG B C 1
ATOM 3570 O O . ARG B 1 230 ? -5.332 33.781 4.652 1 98.31 230 ARG B O 1
ATOM 3577 N N . ILE B 1 231 ? -3.246 33.312 5.141 1 98.5 231 ILE B N 1
ATOM 3578 C CA . ILE B 1 231 ? -3.391 33.562 6.566 1 98.5 231 ILE B CA 1
ATOM 3579 C C . ILE B 1 231 ? -3.801 35.031 6.789 1 98.5 231 ILE B C 1
ATOM 3581 O O . ILE B 1 231 ? -4.707 35.312 7.574 1 98.5 231 ILE B O 1
ATOM 3585 N N . ARG B 1 232 ? -3.201 35.969 6.07 1 98.31 232 ARG B N 1
ATOM 3586 C CA . ARG B 1 232 ? -3.535 37.375 6.172 1 98.31 232 ARG B CA 1
ATOM 3587 C C . ARG B 1 232 ? -4.949 37.625 5.672 1 98.31 232 ARG B C 1
ATOM 3589 O O . ARG B 1 232 ? -5.719 38.344 6.324 1 98.31 232 ARG B O 1
ATOM 3596 N N . GLU B 1 233 ? -5.199 37.062 4.516 1 98.12 233 GLU B N 1
ATOM 3597 C CA . GLU B 1 233 ? -6.5 37.281 3.887 1 98.12 233 GLU B CA 1
ATOM 3598 C C . GLU B 1 233 ? -7.629 36.844 4.816 1 98.12 233 GLU B C 1
ATOM 3600 O O . GLU B 1 233 ? -8.695 37.438 4.84 1 98.12 233 GLU B O 1
ATOM 3605 N N . ARG B 1 234 ? -7.375 35.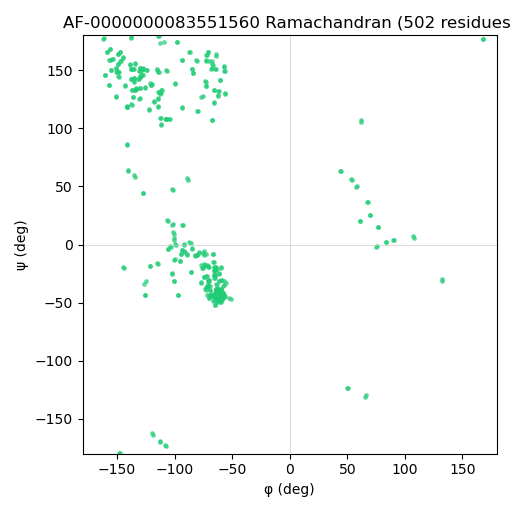875 5.602 1 97.56 234 ARG B N 1
ATOM 3606 C CA . ARG B 1 234 ? -8.422 35.281 6.422 1 97.56 234 ARG B CA 1
ATOM 3607 C C . ARG B 1 234 ? -8.375 35.812 7.848 1 97.56 234 ARG B C 1
ATOM 3609 O O . ARG B 1 234 ? -9.188 35.438 8.688 1 97.56 234 ARG B O 1
ATOM 3616 N N . GLY B 1 235 ? -7.477 36.656 8.102 1 97.88 235 GLY B N 1
ATOM 3617 C CA . GLY B 1 235 ? -7.359 37.281 9.414 1 97.88 235 GLY B CA 1
ATOM 3618 C C . GLY B 1 235 ? -6.945 36.281 10.492 1 97.88 235 GLY B C 1
ATOM 3619 O O . GLY B 1 235 ? -7.426 36.344 11.625 1 97.88 235 GLY B O 1
ATOM 3620 N N . LEU B 1 236 ? -6.051 35.312 10.125 1 98.25 236 LEU B N 1
ATOM 3621 C CA . LEU B 1 236 ? -5.719 34.219 11.039 1 98.25 236 LEU B CA 1
ATOM 3622 C C . LEU B 1 236 ? -4.32 34.406 11.625 1 98.25 236 LEU B C 1
ATOM 3624 O O . LEU B 1 236 ? -3.713 33.469 12.125 1 98.25 236 LEU B O 1
ATOM 3628 N N . THR B 1 237 ? -3.789 35.594 11.625 1 97.5 237 THR B N 1
ATOM 3629 C CA . THR B 1 237 ? -2.41 35.844 12.023 1 97.5 237 THR B CA 1
ATOM 3630 C C . THR B 1 237 ? -2.234 35.656 13.531 1 97.5 237 THR B C 1
ATOM 3632 O O . THR B 1 237 ? -1.116 35.469 14.008 1 97.5 237 THR B O 1
ATOM 3635 N N . ASP B 1 238 ? -3.301 35.688 14.312 1 96.81 238 ASP B N 1
ATOM 3636 C CA . ASP B 1 238 ? -3.211 35.469 15.75 1 96.81 238 ASP B CA 1
ATOM 3637 C C . ASP B 1 238 ? -2.984 33.969 16.047 1 96.81 238 ASP B C 1
ATOM 3639 O O . ASP B 1 238 ? -2.391 33.625 17.062 1 96.81 238 ASP B O 1
ATOM 3643 N N . ARG B 1 239 ? -3.426 33.219 15.211 1 96.56 239 ARG B N 1
ATOM 3644 C CA . ARG B 1 239 ? -3.338 31.766 15.398 1 96.56 239 ARG B CA 1
ATOM 3645 C C . ARG B 1 239 ? -2.139 31.188 14.656 1 96.56 239 ARG B C 1
ATOM 3647 O O . ARG B 1 239 ? -1.46 30.281 15.164 1 96.56 239 ARG B O 1
ATOM 3654 N N . PHE B 1 240 ? -1.984 31.656 13.477 1 97.12 240 PHE B N 1
ATOM 3655 C CA . PHE B 1 240 ? -0.871 31.25 12.625 1 97.12 240 PHE B CA 1
ATOM 3656 C C . PHE B 1 240 ? 0.093 32.406 12.406 1 97.12 240 PHE B C 1
ATOM 3658 O O . PHE B 1 240 ? -0.142 33.281 11.555 1 97.12 240 PHE B O 1
ATOM 3665 N N . THR B 1 241 ? 1.284 32.344 13.008 1 95.44 241 THR B N 1
ATOM 3666 C CA . THR B 1 241 ? 2.084 33.562 13.18 1 95.44 241 THR B CA 1
ATOM 3667 C C . THR B 1 241 ? 3.178 33.625 12.117 1 95.44 241 THR B C 1
ATOM 3669 O O . THR B 1 241 ? 4.008 34.531 12.141 1 95.44 241 THR B O 1
ATOM 3672 N N . SER B 1 242 ? 3.227 32.75 11.188 1 95.94 242 SER B N 1
ATOM 3673 C CA . SER B 1 242 ? 4.309 32.656 10.211 1 95.94 242 SER B CA 1
ATOM 3674 C C . SER B 1 242 ? 4.453 33.969 9.43 1 95.94 242 SER B C 1
ATOM 3676 O O . SER B 1 242 ? 5.562 34.375 9.094 1 95.94 242 SER B O 1
ATOM 3678 N N . PRO B 1 243 ? 3.344 34.688 9.109 1 96.56 243 PRO B N 1
ATOM 3679 C CA . PRO B 1 243 ? 3.488 35.969 8.398 1 96.56 243 PRO B CA 1
ATOM 3680 C C . PRO B 1 243 ? 4.203 37.031 9.227 1 96.56 243 PRO B C 1
ATOM 3682 O O . PRO B 1 243 ? 4.715 38 8.68 1 96.56 243 PRO B O 1
ATOM 3685 N N . LEU B 1 244 ? 4.195 36.781 10.523 1 96.31 244 LEU B N 1
ATOM 3686 C CA . LEU B 1 244 ? 4.812 37.781 11.422 1 96.31 244 LEU B CA 1
ATOM 3687 C C . LEU B 1 244 ? 6.312 37.531 11.547 1 96.31 244 LEU B C 1
ATOM 3689 O O . LEU B 1 244 ? 7.066 38.406 11.922 1 96.31 244 LEU B O 1
ATOM 3693 N N . HIS B 1 245 ? 6.711 36.281 11.281 1 95.12 245 HIS B N 1
ATOM 3694 C CA . HIS B 1 245 ? 8.109 35.875 11.414 1 95.12 245 HIS B CA 1
ATOM 3695 C C . HIS B 1 245 ? 8.578 35.062 10.211 1 95.12 245 HIS B C 1
ATOM 3697 O O . HIS B 1 245 ? 9.078 33.969 10.375 1 95.12 245 HIS B O 1
ATOM 3703 N N . PRO B 1 246 ? 8.5 35.625 9.008 1 94.38 246 PRO B N 1
ATOM 3704 C CA . PRO B 1 246 ? 8.812 34.844 7.805 1 94.38 246 PRO B CA 1
ATOM 3705 C C . PRO B 1 246 ? 10.273 34.406 7.762 1 94.38 246 PRO B C 1
ATOM 3707 O O . PRO B 1 246 ? 10.609 33.438 7.082 1 94.38 246 PRO B O 1
ATOM 3710 N N . GLY B 1 247 ? 11.18 35.062 8.516 1 93.62 247 GLY B N 1
ATOM 3711 C CA . GLY B 1 247 ? 12.602 34.75 8.539 1 93.62 247 GLY B CA 1
ATOM 3712 C C . GLY B 1 247 ? 12.922 33.469 9.273 1 93.62 247 GLY B C 1
ATOM 3713 O O . GLY B 1 247 ? 14.031 32.938 9.172 1 93.62 247 GLY B O 1
ATOM 3714 N N . ASP B 1 248 ? 11.945 32.875 9.93 1 93.75 248 ASP B N 1
ATOM 3715 C CA . ASP B 1 248 ? 12.148 31.672 10.734 1 93.75 248 ASP B CA 1
ATOM 3716 C C . ASP B 1 248 ? 12.227 30.438 9.844 1 93.75 248 ASP B C 1
ATOM 3718 O O . ASP B 1 248 ? 12.562 29.344 10.312 1 93.75 248 ASP B O 1
ATOM 3722 N N . TRP B 1 249 ? 11.953 30.609 8.539 1 94.31 249 TRP B N 1
ATOM 3723 C CA . TRP B 1 249 ? 11.906 29.484 7.613 1 94.31 249 TRP B CA 1
ATOM 3724 C C . TRP B 1 249 ? 12.93 29.641 6.496 1 94.31 249 TRP B C 1
ATOM 3726 O O . TRP B 1 249 ? 13.156 30.75 6.012 1 94.31 249 TRP B O 1
ATOM 3736 N N . SER B 1 250 ? 13.562 28.484 6.207 1 94.81 250 SER B N 1
ATOM 3737 C CA . SER B 1 250 ? 14.367 28.453 4.992 1 94.81 250 SER B CA 1
ATOM 3738 C C . SER B 1 250 ? 13.5 28.25 3.758 1 94.81 250 SER B C 1
ATOM 3740 O O . SER B 1 250 ? 12.852 27.203 3.615 1 94.81 250 SER B O 1
ATOM 3742 N N . VAL B 1 251 ? 13.461 29.266 2.871 1 96 251 VAL B N 1
ATOM 3743 C CA . VAL B 1 251 ? 12.609 29.234 1.69 1 96 251 VAL B CA 1
ATOM 3744 C C . VAL B 1 251 ? 13.469 29.203 0.43 1 96 251 VAL B C 1
ATOM 3746 O O . VAL B 1 251 ? 14.453 29.938 0.319 1 96 251 VAL B O 1
ATOM 3749 N N . ALA B 1 252 ? 13.141 28.312 -0.405 1 94.75 252 ALA B N 1
ATOM 3750 C CA . ALA B 1 252 ? 13.875 28.188 -1.661 1 94.75 252 ALA B CA 1
ATOM 3751 C C . ALA B 1 252 ? 13.852 29.516 -2.436 1 94.75 252 ALA B C 1
ATOM 3753 O O . ALA B 1 252 ? 12.875 30.25 -2.375 1 94.75 252 ALA B O 1
ATOM 3754 N N . PRO B 1 253 ? 14.977 29.75 -3.234 1 88.88 253 PRO B N 1
ATOM 3755 C CA . PRO B 1 253 ? 15.023 30.984 -4.016 1 88.88 253 PRO B CA 1
ATOM 3756 C C . PRO B 1 253 ? 13.93 31.047 -5.086 1 88.88 253 PRO B C 1
ATOM 3758 O O . PRO B 1 253 ? 13.5 30.016 -5.59 1 88.88 253 PRO B O 1
#

Radius of gyration: 23.24 Å; Cα contacts (8 Å, |Δi|>4): 1280; chains: 2; bounding box: 51×73×52 Å

Solvent-accessible surface area (backbone atoms only — not comparable to full-atom values): 24936 Å² total; per-residue (Å²): 88,37,44,36,36,38,35,52,38,88,90,77,34,28,23,33,37,24,40,39,23,48,50,67,34,52,64,63,47,30,74,31,77,39,60,58,24,21,35,17,37,17,36,54,66,44,35,44,65,50,14,55,52,26,35,52,38,17,66,74,65,39,47,17,57,54,24,53,54,53,50,57,67,72,43,95,66,38,39,48,28,34,39,37,25,32,26,73,84,52,68,47,31,74,47,75,25,82,64,56,65,41,46,61,45,67,24,74,44,87,57,28,34,15,37,33,33,42,29,50,52,84,53,19,24,50,39,16,32,52,40,32,57,69,36,72,87,49,57,68,70,57,20,39,52,46,12,53,52,33,16,49,73,58,46,34,39,62,66,73,52,34,12,5,12,26,40,38,27,37,32,72,96,84,41,59,49,38,60,44,50,28,28,69,40,94,50,46,11,65,61,51,40,51,51,48,52,60,71,48,61,67,44,45,61,54,48,47,39,31,41,74,42,45,90,78,52,57,42,54,44,72,59,52,51,51,32,36,52,47,33,57,74,67,66,36,50,89,80,44,50,36,71,79,46,61,81,80,53,59,59,42,131,90,36,44,36,35,38,36,52,37,88,90,76,35,28,23,34,39,24,38,40,23,49,50,66,35,52,63,64,49,28,75,30,77,38,61,58,24,21,35,16,38,18,34,54,65,44,35,43,65,52,14,55,52,25,34,53,36,17,65,72,64,40,48,17,57,55,22,52,55,52,48,58,67,70,43,94,66,36,38,47,27,34,38,34,25,34,27,71,84,53,68,48,31,75,48,75,25,83,63,59,64,41,47,62,42,66,24,74,44,88,57,28,33,15,36,33,33,41,27,50,50,83,54,19,24,48,39,15,30,49,42,31,56,68,36,72,87,48,58,67,71,57,22,39,51,46,12,51,53,34,15,51,74,60,46,34,39,62,67,73,51,34,12,5,13,25,39,37,25,38,34,72,94,84,41,59,50,39,62,46,49,30,29,69,41,94,51,44,12,64,62,52,40,51,51,48,53,59,71,45,60,68,44,45,61,54,48,48,40,31,40,76,43,44,91,77,51,57,41,54,44,71,57,51,52,51,32,36,52,47,34,58,75,67,66,35,50,89,80,44,51,35,70,80,47,60,83,82,53,59,58,42,132

Nearest PDB structures (foldseek):
  2imh-assembly3_B  TM=9.479E-01  e=8.658E-19  Ruegeria pomeroyi
  2imh-assembly3_A  TM=9.521E-01  e=1.696E-18  Ruegeria pomeroyi
  5ds1-assembly2_C  TM=2.672E-01  e=1.486E+00  Pisum sativum
  2imh-assembly3_B  TM=9.478E-01  e=4.945E-19  Ruegeria pomeroyi
  2imh-assembly3_A  TM=9.519E-01  e=9.737E-19  Ruegeria pomeroyi

InterPro domains:
  IPR010430 Protein of unknown function DUF1028 [PF06267] (2-192)
  IPR029055 Nucleophile aminohydrolases, N-terminal [G3DSA:3.60.20.10] (1-215)
  IPR029055 Nucleophile aminohydrolases, N-terminal [SSF56235] (1-212)

Sequence (506 aa):
MTFSIIARDTRTGAFGAAITTSDLAVGSRCVRLCHGKGAFLSQHRTDSRLGDLGISLLAEGRSAEEAVAEVSRSSADIGWRQLGAIDAAGPGAAFHGQRMYSIYTHSIGRDCLALGNILANENVTQAMAAAFEAALDAPLAERLIRALEAGEVAGGEILGPLRSAALRVTGEAGIDAYDLRIDISDGRAIADLRTLFTAYGDRQAALRKVALTPDEVPVQRALFDASLARIRERGLTDRFTSPLHPGDWSVAPMTFSIIARDTRTGAFGAAITTSDLAVGSRCVRLCHGKGAFLSQHRTDSRLGDLGISLLAEGRSAEEAVAEVSRSSADIGWRQLGAIDAAGPGAAFHGQRMYSIYTHSIGRDCLALGNILANENVTQAMAAAFEAALDAPLAERLIRALEAGEVAGGEILGPLRSAALRVTGEAGIDAYDLRIDISDGRAIADLRTLFTAYGDRQAALRKVALTPDEVPVQRALFDASLARIRERGLTDRFTSPLHPGDWSVAP

Secondary structure (DSSP, 8-state):
-EEEEEEEETTTTEEEEEEEESSS-GGGTSEEEETTTEEEEEESS--HHHHHHHHHHHHTT--HHHHHHHHHTS-TTGGG-EEEEEESSS--EEEE-TT--S-EEEEEETTEEEEEESBSSTTHHHHHHHHHHHTTTS-HHHHHHHHHHHHHHTT-BSS----EEEEEE--GGG--SEEEEE---SS-HHHHHHHHHHHHTTHHHHHHHHHH-GGGSPBPHHHHHHHHHHHHHTT-TTT--GGG-GGGS-B--/-EEEEEEEETTTTEEEEEEEESSS-GGGTSEEEETTTEEEEEESS--HHHHHHHHHHHHTT--HHHHHHHHHTS-TTGGG-EEEEEESSS--EEEE-TT--S-EEEEEETTEEEEEESBSSTTHHHHHHHHHHHTTTS-HHHHHHHHHHHHHHTT-BSS----EEEEEE--GGG--SEEEEE---SS-HHHHHHHHHHHHTTHHHHHHHHHH-GGGSPBPHHHHHHHHHHHHHTT-TTT--GGG-GGGS-B--